Protein 4Z35 (pdb70)

Secondary structure (P-SEA, 3-state):
cccccccaaaaaaaccbbbbccccaaaaaaaaaaaaaaaaaacaaaaaaaaaaaccccccaaaaaaaaaaaaaaaaaaaaaaaaaacccccccccaaaaaaaaaaaaaaaaaaaaaaaaaaaaaaaaaaacccccaaaaaaaaaaaaaaaaaaaaaaacccccccccccccccccccccccaaaaaaaaaaaaaaaaaaaaaaaaaaaaccaaaaaaaaaaaaaaaaaccccaaaaaaaaaaaaaaaaaaacccccccccaaaaaaaaaaaaaaaaaccaaaaaaaaaaaaaaaaaaccccccaaaaaaaaaaaaaaaaaaaaacaaaaaaaaaaaccccccccccaaaaaaaaaaaaaaaaaaaaacccaaaaaaaaaaac

B-factor: mean 99.28, std 21.65, range [16.78, 187.34]

GO terms:
  GO:0070915 lysophosphatidic acid receptor activity (F, IDA)
  GO:0005768 endosome (C, IDA)
  GO:0005886 plasma membrane (C, IDA)
  GO:0009986 cell surface (C, IDA)
  GO:0030139 endocytic vesicle (C, IDA)
  GO:0035727 lysophosphatidic acid binding (F, IDA)
  GO:1902018 negative regulation of cilium assembly (P, IDA)
  GO:0005886 plasma membrane (C, EXP)
  GO:0009986 cell surface (C, EXP)
  GO:0070915 lysophosphatidic acid receptor activity (F, IMP)
  GO:0060326 cell chemotaxis (P, IMP)
  GO:0007200 phospholipase C-activating G protein-coupled receptor signaling pathway (P, IMP)
  GO:0005515 protein binding (F, IPI)
  GO:0004930 G protein-coupled receptor activity (F, TAS)
  GO:0005886 plasma membrane (C, TAS)
  GO:0007186 G protein-coupled receptor signaling pathway (P, TAS)
  GO:0007204 positive regulation of cytosolic calcium ion concentration (P, TAS)
  GO:0043123 positive regulation of canonical NF-kappaB signal transduction (P, IEP)
  GO:0007186 G protein-coupled receptor signaling pathway (P, IDA)

Sequence (382 aa):
QCFYNESIAFFYNRSGKHLATEWNTVSKLVMGLGITVCIFIMLANLLVMVAIYVNRRFHFPIYYLMANLAAADFFAGLAYFYLMFNTGPNTRRLTVSTWLLRQGLIDTSLTASVANLLAIAIERHITVFRMQLHTRMSNRRVVVVIVVIWTMAIVMGAIPSVGWNCICDIENCSNMAPLYSDSYLVFWAIFNLVTFVVMVVLYAHIFGYVADLEDNWETLNDNLKVIEKADNAAQVKDALTKMRAAALDAQKAMKDFRHGFDILVGQIDDALKLANEGKVKEAQAAAEQLKTTRNAYIQKYLRNRDTMMSLLKTVVIVLGAFIICWTPGLVLLLLDVCCPQCDVLAYEKFFLLLAEFNSAMNPIIYSYRDKEMSATFRQILG

Nearest PDB structures (foldseek):
  4z35-assembly1_A  TM=1.003E+00  e=1.846E-49  Homo sapiens
  4z36-assembly1_A  TM=9.979E-01  e=4.046E-48  Homo sapiens
  7td1-assembly1_R  TM=9.058E-01  e=6.886E-29  Homo sapiens
  7td2-assembly1_R  TM=9.056E-01  e=1.299E-28  Homo sapiens
  7yu6-assembly1_R  TM=9.094E-01  e=2.250E-28  Homo sapiens

Foldseek 3Di:
DQPDQDFPCVLLVLFQHDAAQDDDPVLVVLLVVQLVLLVLLLVLLVLLLVLLVPDPVNLALLSNLLNQLSVLLNLLSVLSNLVSVCPHNNVRVDGLVRLLVSQLSNQLSLLLNLLSLLVSLVVLLVCLLLQHGDDVVVSVVSVVSSVVSNVRSNCRSCVCVPPQWCSVVQVQAFNLGSTHGLVSLLVSLVVSVVSLVVSVVSVCVSVVLVVLLVVLVVLQVVLLVQLLPPDALVSLLVSLVSNLVSLVSNLPRNCCVVVQSVVLNVLSVVLNVCSVVRNSVSSNVSSVVSVVSVVVCCVVRVVSVVVSVLVSVLSVVLSVLQCVLVNVQSVLSVCRNVPPPPDDSPCNSVSVVSNSSSSSVSSVSCCVRPPSSVVSSVVVVD

InterPro domains:
  IPR000276 G protein-coupled receptor, rhodopsin-like [PF00001] (67-311)
  IPR000276 G protein-coupled receptor, rhodopsin-like [PR00237] (51-75)
  IPR000276 G protein-coupled receptor, rhodopsin-like [PR00237] (84-105)
  IPR000276 G protein-coupled receptor, rhodopsin-like [PR00237] (128-150)
  IPR000276 G protein-coupled receptor, rhodopsin-like [PR00237] (163-184)
  IPR000276 G protein-coupled receptor, rhodopsin-like [PR00237] (206-229)
  IPR000276 G protein-coupled receptor, rhodopsin-like [PR00237] (256-280)
  IPR000276 G protein-coupled receptor, rhodopsin-like [PR00237] (293-319)
  IPR000276 G protein-coupled receptor, rhodopsin-like [PS00237] (134-150)
  IPR000276 G protein-coupled receptor, rhodopsin-like [SM01381] (60-326)
  IPR002277 Lysophosphatidic acid receptor EDG-2 [PR01148] (5-24)
  IPR002277 Lysophosphatidic acid receptor EDG-2 [PR01148] (40-54)
  IPR002277 Lysophosphatidic acid receptor EDG-2 [PR01148] (112-124)
  IPR002277 Lysophosphatidic acid receptor EDG-2 [PR01148] (148-162)
  IPR002277 Lysophosphatidic acid receptor EDG-2 [PR01148] (188-200)
  IPR002277 Lysophosphatidic acid receptor EDG-2 [PR01148] (234-255)
  IPR002277 Lysophosphatidic acid receptor EDG-2 [PR01148] (316-325)
  IPR002277 Lysophosphatidic acid receptor EDG-2 [PR01148] (329-346)
  IPR002277 Lysophosphatidic acid receptor EDG-2 [PR01148] (348-364)
  IPR002277 Lysophosphatidic acid receptor EDG-2 [cd15344] (50-322)

Organism: Homo sapiens (NCBI:txid9606)

Solvent-accessible surface area: 19870 Å² total; per-residue (Å²): 45,79,133,147,163,60,63,5,31,61,3,7,128,156,14,72,46,126,46,29,95,107,116,64,118,91,12,123,136,26,33,37,82,0,43,90,18,0,81,100,0,46,113,12,0,84,51,2,42,66,2,4,169,95,31,84,54,4,75,76,2,1,32,72,5,3,17,10,2,3,25,0,6,52,49,5,0,87,1,4,69,67,18,6,107,24,45,18,15,34,19,106,204,9,77,31,80,43,2,22,92,19,36,7,52,18,10,14,4,9,0,0,4,1,6,0,1,50,15,2,0,83,16,1,53,89,0,26,54,36,58,83,52,56,107,79,117,18,48,59,138,11,91,95,57,45,89,93,6,58,73,55,0,110,81,29,10,33,48,0,61,119,61,87,14,0,4,70,68,41,146,75,22,1,54,26,10,0,3,3,6,33,66,2,8,52,77,12,0,99,53,0,33,85,15,6,92,73,0,77,90,39,8,60,98,0,71,33,32,26,56,88,29,85,82,18,90,107,38,13,49,68,24,7,128,58,2,95,143,96,41,91,31,68,79,1,75,72,0,1,76,121,0,88,56,7,8,64,80,23,70,151,94,189,159,98,56,143,115,5,24,56,79,20,22,33,61,2,43,83,1,34,127,45,2,86,127,50,103,34,167,87,0,43,61,26,4,52,120,2,80,92,23,43,60,55,78,58,107,53,41,42,168,53,75,90,96,21,53,59,15,4,115,0,4,41,71,2,6,25,17,10,32,133,6,36,38,36,19,3,57,9,31,39,80,3,32,89,21,92,192,88,83,122,41,69,93,39,88,138,49,67,25,71,6,0,82,5,8,10,79,5,7,87,9,6,50,135,111,17,184,97,0,45,53,13,19,177,78,56,140,101

Structure (mmCIF, N/CA/C/O backbone):
data_4Z35
#
_entry.id   4Z35
#
_cell.length_a   34.610
_cell.length_b   112.400
_cell.length_c   155.670
_cell.angle_alpha   90.00
_cell.angle_beta   90.00
_cell.angle_gamma   90.00
#
_symmetry.space_group_name_H-M   'P 21 21 21'
#
loop_
_entity.id
_entity.type
_entity.pdbx_description
1 polymer 'Lysophosphatidic acid receptor 1,Soluble cytochrome b562'
2 non-polymer '3-{1-[(2S,3S)-3-(4-acetyl-3,5-dimethoxyphenyl)-2-(2,3-dihydro-1H-inden-2-ylmethyl)-3-hydroxypropyl]-4-(methoxycarbonyl)-1H-pyrrol-3-yl}propanoic acid'
3 non-polymer '(2S)-2,3-dihydroxypropyl (7Z)-tetradec-7-enoate'
4 water water
#
loop_
_atom_site.group_PDB
_atom_site.id
_atom_site.type_symbol
_atom_site.label_atom_id
_atom_site.label_alt_id
_atom_site.label_comp_id
_atom_site.label_asym_id
_atom_site.label_entity_id
_atom_site.label_seq_id
_atom_site.pdbx_PDB_ins_code
_atom_site.Cartn_x
_atom_site.Cartn_y
_atom_site.Cartn_z
_atom_site.occupancy
_atom_site.B_iso_or_equiv
_atom_site.auth_seq_id
_atom_site.auth_comp_id
_atom_site.auth_asym_id
_atom_site.auth_atom_id
_atom_site.pdbx_PDB_model_num
ATOM 1 N N . GLN A 1 41 ? 12.204 -30.959 69.428 1.00 98.97 23 GLN A N 1
ATOM 2 C CA . GLN A 1 41 ? 11.455 -30.385 68.319 1.00 97.71 23 GLN A CA 1
ATOM 3 C C . GLN A 1 41 ? 12.242 -30.494 67.005 1.00 100.00 23 GLN A C 1
ATOM 4 O O . GLN A 1 41 ? 11.665 -30.900 65.993 1.00 97.92 23 GLN A O 1
ATOM 6 N N . CYS A 1 42 ? 13.555 -30.146 67.029 1.00 97.00 24 CYS A N 1
ATOM 7 C CA . CYS A 1 42 ? 14.450 -30.179 65.869 1.00 95.88 24 CYS A CA 1
ATOM 8 C C . CYS A 1 42 ? 14.702 -31.639 65.439 1.00 101.83 24 CYS A C 1
ATOM 9 O O . CYS A 1 42 ? 15.567 -32.318 66.004 1.00 101.71 24 CYS A O 1
ATOM 12 N N . PHE A 1 43 ? 13.912 -32.099 64.440 1.00 99.65 25 PHE A N 1
ATOM 13 C CA . PHE A 1 43 ? 13.900 -33.432 63.815 1.00 99.41 25 PHE A CA 1
ATOM 14 C C . PHE A 1 43 ? 13.768 -34.574 64.845 1.00 105.32 25 PHE A C 1
ATOM 15 O O . PHE A 1 43 ? 14.512 -35.556 64.805 1.00 104.78 25 PHE A O 1
ATOM 23 N N . TYR A 1 44 ? 12.793 -34.436 65.761 1.00 103.37 26 TYR A N 1
ATOM 24 C CA . TYR A 1 44 ? 12.493 -35.444 66.781 1.00 103.97 26 TYR A CA 1
ATOM 25 C C . TYR A 1 44 ? 11.568 -36.490 66.174 1.00 108.05 26 TYR A C 1
ATOM 26 O O . TYR A 1 44 ? 10.953 -36.213 65.139 1.00 106.91 26 TYR A O 1
ATOM 35 N N . ASN A 1 45 ? 11.429 -37.673 66.808 1.00 105.60 27 ASN A N 1
ATOM 36 C CA . ASN A 1 45 ? 10.514 -38.698 66.285 1.00 105.24 27 ASN A CA 1
ATOM 37 C C . ASN A 1 45 ? 9.088 -38.383 66.795 1.00 109.73 27 ASN A C 1
ATOM 38 O O . ASN A 1 45 ? 8.433 -39.218 67.429 1.00 110.02 27 ASN A O 1
ATOM 43 N N . GLU A 1 46 ? 8.630 -37.147 66.507 1.00 106.06 28 GLU A N 1
ATOM 44 C CA . GLU A 1 46 ? 7.318 -36.618 66.875 1.00 106.41 28 GLU A CA 1
ATOM 45 C C . GLU A 1 46 ? 6.317 -36.871 65.769 1.00 108.57 28 GLU A C 1
ATOM 46 O O . GLU A 1 46 ? 6.650 -36.739 64.589 1.00 107.28 28 GLU A O 1
ATOM 52 N N . SER A 1 47 ? 5.082 -37.211 66.157 1.00 104.71 29 SER A N 1
ATOM 53 C CA . SER A 1 47 ? 3.987 -37.457 65.231 1.00 103.71 29 SER A CA 1
ATOM 54 C C . SER A 1 47 ? 3.482 -36.126 64.650 1.00 106.15 29 SER A C 1
ATOM 55 O O . SER A 1 47 ? 3.899 -35.057 65.106 1.00 105.83 29 SER A O 1
ATOM 58 N N . ILE A 1 48 ? 2.586 -36.190 63.647 1.00 101.57 30 ILE A N 1
ATOM 59 C CA . ILE A 1 48 ? 2.007 -35.009 63.006 1.00 100.91 30 ILE A CA 1
ATOM 60 C C . ILE A 1 48 ? 1.128 -34.236 64.009 1.00 105.27 30 ILE A C 1
ATOM 61 O O . ILE A 1 48 ? 0.996 -33.018 63.889 1.00 104.97 30 ILE A O 1
ATOM 63 N N . ALA A 1 49 ? 0.593 -34.940 65.033 1.00 102.38 31 ALA A N 1
ATOM 64 C CA . ALA A 1 49 ? -0.246 -34.391 66.102 1.00 103.54 31 ALA A CA 1
ATOM 65 C C . ALA A 1 49 ? 0.482 -33.314 66.911 1.00 107.49 31 ALA A C 1
ATOM 66 O O . ALA A 1 49 ? -0.164 -32.375 67.369 1.00 108.00 31 ALA A O 1
ATOM 68 N N . PHE A 1 50 ? 1.812 -33.451 67.077 1.00 103.32 32 PHE A N 1
ATOM 69 C CA . PHE A 1 50 ? 2.666 -32.514 67.810 1.00 103.57 32 PHE A CA 1
ATOM 70 C C . PHE A 1 50 ? 2.715 -31.142 67.111 1.00 106.84 32 PHE A C 1
ATOM 71 O O . PHE A 1 50 ? 2.595 -30.117 67.782 1.00 107.30 32 PHE A O 1
ATOM 79 N N . PHE A 1 51 ? 2.894 -31.134 65.776 1.00 102.06 33 PHE A N 1
ATOM 80 C CA . PHE A 1 51 ? 2.988 -29.919 64.962 1.00 101.47 33 PHE A CA 1
ATOM 81 C C . PHE A 1 51 ? 1.617 -29.272 64.765 1.00 105.12 33 PHE A C 1
ATOM 82 O O . PHE A 1 51 ? 1.510 -28.049 64.843 1.00 105.12 33 PHE A O 1
ATOM 90 N N . TYR A 1 52 ? 0.582 -30.092 64.498 1.00 101.25 34 TYR A N 1
ATOM 91 C CA . TYR A 1 52 ? -0.792 -29.658 64.248 1.00 101.52 34 TYR A CA 1
ATOM 92 C C . TYR A 1 52 ? -1.482 -29.092 65.494 1.00 107.83 34 TYR A C 1
ATOM 93 O O . TYR A 1 52 ? -2.357 -28.239 65.350 1.00 108.21 34 TYR A O 1
ATOM 102 N N . ASN A 1 53 ? -1.115 -29.563 66.700 1.00 105.73 35 ASN A N 1
ATOM 103 C CA . ASN A 1 53 ? -1.727 -29.089 67.946 1.00 107.54 35 ASN A CA 1
ATOM 104 C C . ASN A 1 53 ? -1.142 -27.736 68.376 1.00 112.69 35 ASN A C 1
ATOM 105 O O . ASN A 1 53 ? -1.886 -26.905 68.905 1.00 113.49 35 ASN A O 1
ATOM 110 N N . ARG A 1 54 ? 0.179 -27.519 68.160 1.00 109.17 36 ARG A N 1
ATOM 111 C CA . ARG A 1 54 ? 0.881 -26.284 68.536 1.00 109.89 36 ARG A CA 1
ATOM 112 C C . ARG A 1 54 ? 0.349 -25.076 67.760 1.00 114.34 36 ARG A C 1
ATOM 113 O O . ARG A 1 54 ? 0.150 -24.017 68.357 1.00 115.34 36 ARG A O 1
ATOM 121 N N . SER A 1 55 ? 0.088 -25.246 66.450 1.00 109.83 37 SER A N 1
ATOM 122 C CA . SER A 1 55 ? -0.478 -24.211 65.583 1.00 109.57 37 SER A CA 1
ATOM 123 C C . SER A 1 55 ? -2.007 -24.292 65.604 1.00 114.56 37 SER A C 1
ATOM 124 O O . SER A 1 55 ? -2.556 -25.339 65.952 1.00 114.57 37 SER A O 1
ATOM 127 N N . GLY A 1 56 ? -2.677 -23.203 65.228 1.00 111.78 38 GLY A N 1
ATOM 128 C CA . GLY A 1 56 ? -4.135 -23.138 65.180 1.00 112.47 38 GLY A CA 1
ATOM 129 C C . GLY A 1 56 ? -4.707 -23.886 63.992 1.00 115.20 38 GLY A C 1
ATOM 130 O O . GLY A 1 56 ? -5.281 -23.270 63.088 1.00 114.43 38 GLY A O 1
ATOM 131 N N . LYS A 1 57 ? -4.542 -25.224 63.986 1.00 111.09 39 LYS A N 1
ATOM 132 C CA . LYS A 1 57 ? -4.989 -26.117 62.918 1.00 109.76 39 LYS A CA 1
ATOM 133 C C . LYS A 1 57 ? -5.697 -27.349 63.507 1.00 114.63 39 LYS A C 1
ATOM 134 O O . LYS A 1 57 ? -5.281 -27.860 64.548 1.00 114.49 39 LYS A O 1
ATOM 140 N N . HIS A 1 58 ? -6.768 -27.809 62.829 1.00 111.82 40 HIS A N 1
ATOM 141 C CA . HIS A 1 58 ? -7.594 -28.961 63.205 1.00 112.64 40 HIS A CA 1
ATOM 142 C C . HIS A 1 58 ? -6.934 -30.295 62.838 1.00 115.53 40 HIS A C 1
ATOM 143 O O . HIS A 1 58 ? -6.293 -30.394 61.788 1.00 113.66 40 HIS A O 1
ATOM 150 N N . LEU A 1 59 ? -7.139 -31.326 63.674 1.00 112.97 41 LEU A N 1
ATOM 151 C CA . LEU A 1 59 ? -6.647 -32.686 63.435 1.00 112.16 41 LEU A CA 1
ATOM 152 C C . LEU A 1 59 ? -7.707 -33.681 63.895 1.00 117.34 41 LEU A C 1
ATOM 153 O O . LEU A 1 59 ? -8.007 -33.760 65.089 1.00 118.08 41 LEU A O 1
ATOM 155 N N . ALA A 1 60 ? -8.315 -34.389 62.929 1.00 113.98 42 ALA A N 1
ATOM 156 C CA . ALA A 1 60 ? -9.385 -35.350 63.168 1.00 115.15 42 ALA A CA 1
ATOM 157 C C . ALA A 1 60 ? -8.836 -36.751 63.405 1.00 119.44 42 ALA A C 1
ATOM 158 O O . ALA A 1 60 ? -7.771 -37.100 62.891 1.00 117.66 42 ALA A O 1
ATOM 160 N N . THR A 1 61 ? -9.573 -37.548 64.198 1.00 118.02 43 THR A N 1
ATOM 161 C CA . THR A 1 61 ? -9.231 -38.932 64.545 1.00 118.22 43 THR A CA 1
ATOM 162 C C . THR A 1 61 ? -10.355 -39.873 64.054 1.00 122.68 43 THR A C 1
ATOM 163 O O . THR A 1 61 ? -10.097 -41.047 63.782 1.00 121.90 43 THR A O 1
ATOM 167 N N . GLU A 1 62 ? -11.588 -39.342 63.927 1.00 120.18 44 GLU A N 1
ATOM 168 C CA . GLU A 1 62 ? -12.775 -40.070 63.475 1.00 120.91 44 GLU A CA 1
ATOM 169 C C . GLU A 1 62 ? -13.096 -39.741 62.002 1.00 123.99 44 GLU A C 1
ATOM 170 O O . GLU A 1 62 ? -12.685 -38.690 61.497 1.00 122.57 44 GLU A O 1
ATOM 176 N N . TRP A 1 63 ? -13.838 -40.638 61.325 1.00 121.18 45 TRP A N 1
ATOM 177 C CA . TRP A 1 63 ? -14.246 -40.431 59.935 1.00 120.61 45 TRP A CA 1
ATOM 178 C C . TRP A 1 63 ? -15.463 -39.501 59.898 1.00 125.65 45 TRP A C 1
ATOM 179 O O . TRP A 1 63 ? -16.589 -39.907 60.207 1.00 126.86 45 TRP A O 1
ATOM 190 N N . ASN A 1 64 ? -15.209 -38.231 59.552 1.00 121.27 46 ASN A N 1
ATOM 191 C CA . ASN A 1 64 ? -16.211 -37.162 59.483 1.00 121.66 46 ASN A CA 1
ATOM 192 C C . ASN A 1 64 ? -17.082 -37.292 58.215 1.00 123.85 46 ASN A C 1
ATOM 193 O O . ASN A 1 64 ? -16.699 -37.998 57.280 1.00 122.49 46 ASN A O 1
ATOM 198 N N . THR A 1 65 ? -18.247 -36.614 58.191 1.00 120.51 47 THR A N 1
ATOM 199 C CA . THR A 1 65 ? -19.189 -36.647 57.063 1.00 120.40 47 THR A CA 1
ATOM 200 C C . THR A 1 65 ? -18.637 -35.825 55.871 1.00 121.55 47 THR A C 1
ATOM 201 O O . THR A 1 65 ? -18.709 -36.299 54.732 1.00 120.92 47 THR A O 1
ATOM 205 N N . VAL A 1 66 ? -18.095 -34.614 56.129 1.00 116.08 48 VAL A N 1
ATOM 206 C CA . VAL A 1 66 ? -17.545 -33.744 55.077 1.00 113.88 48 VAL A CA 1
ATOM 207 C C . VAL A 1 66 ? -16.196 -34.299 54.570 1.00 114.82 48 VAL A C 1
ATOM 208 O O . VAL A 1 66 ? -15.855 -34.064 53.406 1.00 113.52 48 VAL A O 1
ATOM 212 N N . SER A 1 67 ? -15.448 -35.033 55.429 1.00 110.01 49 SER A N 1
ATOM 213 C CA . SER A 1 67 ? -14.151 -35.626 55.081 1.00 107.76 49 SER A CA 1
ATOM 214 C C . SER A 1 67 ? -14.311 -36.731 54.025 1.00 110.63 49 SER A C 1
ATOM 215 O O . SER A 1 67 ? -13.436 -36.889 53.170 1.00 108.92 49 SER A O 1
ATOM 218 N N . LYS A 1 68 ? -15.431 -37.485 54.094 1.00 107.95 50 LYS A N 1
ATOM 219 C CA . LYS A 1 68 ? -15.769 -38.565 53.162 1.00 107.58 50 LYS A CA 1
ATOM 220 C C . LYS A 1 68 ? -16.137 -37.999 51.793 1.00 110.34 50 LYS A C 1
ATOM 221 O O . LYS A 1 68 ? -15.780 -38.592 50.772 1.00 109.40 50 LYS A O 1
ATOM 227 N N . LEU A 1 69 ? -16.846 -36.851 51.775 1.00 106.74 51 LEU A N 1
ATOM 228 C CA . LEU A 1 69 ? -17.299 -36.204 50.548 1.00 106.22 51 LEU A CA 1
ATOM 229 C C . LEU A 1 69 ? -16.170 -35.419 49.865 1.00 107.65 51 LEU A C 1
ATOM 230 O O . LEU A 1 69 ? -16.124 -35.406 48.633 1.00 107.23 51 LEU A O 1
ATOM 235 N N . VAL A 1 70 ? -15.265 -34.772 50.642 1.00 102.15 52 VAL A N 1
ATOM 236 C CA . VAL A 1 70 ? -14.144 -34.003 50.081 1.00 99.84 52 VAL A CA 1
ATOM 237 C C . VAL A 1 70 ? -13.123 -34.998 49.457 1.00 101.50 52 VAL A C 1
ATOM 238 O O . VAL A 1 70 ? -12.482 -34.665 48.455 1.00 100.20 52 VAL A O 1
ATOM 242 N N . MET A 1 71 ? -13.033 -36.225 50.018 1.00 97.42 53 MET A N 1
ATOM 243 C CA . MET A 1 71 ? -12.182 -37.295 49.498 1.00 96.24 53 MET A CA 1
ATOM 244 C C . MET A 1 71 ? -12.842 -37.898 48.254 1.00 100.50 53 MET A C 1
ATOM 245 O O . MET A 1 71 ? -12.166 -38.129 47.247 1.00 99.55 53 MET A O 1
ATOM 250 N N . GLY A 1 72 ? -14.157 -38.127 48.346 1.00 97.98 54 GLY A N 1
ATOM 251 C CA . GLY A 1 72 ? -14.982 -38.679 47.277 1.00 98.52 54 GLY A CA 1
ATOM 252 C C . GLY A 1 72 ? -14.969 -37.824 46.029 1.00 101.44 54 GLY A C 1
ATOM 253 O O . GLY A 1 72 ? -14.757 -38.343 44.931 1.00 101.03 54 GLY A O 1
ATOM 254 N N . LEU A 1 73 ? -15.169 -36.499 46.198 1.00 97.25 55 LEU A N 1
ATOM 255 C CA . LEU A 1 73 ? -15.149 -35.526 45.105 1.00 96.21 55 LEU A CA 1
ATOM 256 C C . LEU A 1 73 ? -13.715 -35.332 44.607 1.00 98.23 55 LEU A C 1
ATOM 257 O O . LEU A 1 73 ? -13.505 -35.217 43.401 1.00 97.41 55 LEU A O 1
ATOM 262 N N . GLY A 1 74 ? -12.756 -35.325 45.537 1.00 93.90 56 GLY A N 1
ATOM 263 C CA . GLY A 1 74 ? -11.333 -35.157 45.256 1.00 92.27 56 GLY A CA 1
ATOM 264 C C . GLY A 1 74 ? -10.758 -36.184 44.301 1.00 95.81 56 GLY A C 1
ATOM 265 O O . GLY A 1 74 ? -10.068 -35.821 43.345 1.00 94.75 56 GLY A O 1
ATOM 266 N N . ILE A 1 75 ? -11.058 -37.474 44.545 1.00 93.02 57 ILE A N 1
ATOM 267 C CA . ILE A 1 75 ? -10.607 -38.601 43.720 1.00 92.84 57 ILE A CA 1
ATOM 268 C C . ILE A 1 75 ? -11.318 -38.547 42.346 1.00 97.55 57 ILE A C 1
ATOM 269 O O . ILE A 1 75 ? -10.649 -38.694 41.323 1.00 96.94 57 ILE A O 1
ATOM 274 N N . THR A 1 76 ? -12.649 -38.297 42.329 1.00 94.96 58 THR A N 1
ATOM 275 C CA . THR A 1 76 ? -13.480 -38.206 41.115 1.00 95.49 58 THR A CA 1
ATOM 276 C C . THR A 1 76 ? -12.908 -37.144 40.145 1.00 98.28 58 THR A C 1
ATOM 277 O O . THR A 1 76 ? -12.853 -37.396 38.938 1.00 97.97 58 THR A O 1
ATOM 281 N N . VAL A 1 77 ? -12.461 -35.989 40.680 1.00 93.91 59 VAL A N 1
ATOM 282 C CA . VAL A 1 77 ? -11.867 -34.907 39.891 1.00 92.91 59 VAL A CA 1
ATOM 283 C C . VAL A 1 77 ? -10.470 -35.362 39.407 1.00 97.02 59 VAL A C 1
ATOM 284 O O . VAL A 1 77 ? -10.157 -35.175 38.232 1.00 96.88 59 VAL A O 1
ATOM 288 N N . CYS A 1 78 ? -9.667 -35.999 40.296 1.00 93.31 60 CYS A N 1
ATOM 289 C CA . CYS A 1 78 ? -8.316 -36.497 40.007 1.00 92.28 60 CYS A CA 1
ATOM 290 C C . CYS A 1 78 ? -8.313 -37.488 38.841 1.00 95.72 60 CYS A C 1
ATOM 291 O O . CYS A 1 78 ? -7.432 -37.395 37.985 1.00 94.81 60 CYS A O 1
ATOM 294 N N . ILE A 1 79 ? -9.279 -38.432 38.811 1.00 92.73 61 ILE A N 1
ATOM 295 C CA . ILE A 1 79 ? -9.407 -39.443 37.755 1.00 93.13 61 ILE A CA 1
ATOM 296 C C . ILE A 1 79 ? -9.705 -38.723 36.420 1.00 96.28 61 ILE A C 1
ATOM 297 O O . ILE A 1 79 ? -9.092 -39.060 35.409 1.00 95.71 61 ILE A O 1
ATOM 302 N N . PHE A 1 80 ? -10.585 -37.701 36.440 1.00 92.42 62 PHE A N 1
ATOM 303 C CA . PHE A 1 80 ? -10.953 -36.903 35.266 1.00 92.03 62 PHE A CA 1
ATOM 304 C C . PHE A 1 80 ? -9.741 -36.121 34.728 1.00 92.98 62 PHE A C 1
ATOM 305 O O . PHE A 1 80 ? -9.588 -36.041 33.509 1.00 92.67 62 PHE A O 1
ATOM 313 N N . ILE A 1 81 ? -8.891 -35.557 35.627 1.00 87.20 63 ILE A N 1
ATOM 314 C CA . ILE A 1 81 ? -7.679 -34.802 35.259 1.00 85.35 63 ILE A CA 1
ATOM 315 C C . ILE A 1 81 ? -6.695 -35.747 34.538 1.00 88.76 63 ILE A C 1
ATOM 316 O O . ILE A 1 81 ? -6.150 -35.382 33.496 1.00 87.79 63 ILE A O 1
ATOM 321 N N . MET A 1 82 ? -6.522 -36.972 35.075 1.00 85.79 64 MET A N 1
ATOM 322 C CA . MET A 1 82 ? -5.640 -38.012 34.536 1.00 85.83 64 MET A CA 1
ATOM 323 C C . MET A 1 82 ? -6.177 -38.614 33.220 1.00 92.68 64 MET A C 1
ATOM 324 O O . MET A 1 82 ? -5.448 -39.357 32.561 1.00 93.14 64 MET A O 1
ATOM 329 N N . LEU A 1 83 ? -7.426 -38.284 32.833 1.00 90.31 65 LEU A N 1
ATOM 330 C CA . LEU A 1 83 ? -8.038 -38.768 31.602 1.00 91.58 65 LEU A CA 1
ATOM 331 C C . LEU A 1 83 ? -8.153 -37.658 30.541 1.00 95.02 65 LEU A C 1
ATOM 332 O O . LEU A 1 83 ? -7.836 -37.912 29.378 1.00 95.14 65 LEU A O 1
ATOM 337 N N . ALA A 1 84 ? -8.605 -36.446 30.937 1.00 90.70 66 ALA A N 1
ATOM 338 C CA . ALA A 1 84 ? -8.785 -35.300 30.038 1.00 90.17 66 ALA A CA 1
ATOM 339 C C . ALA A 1 84 ? -7.439 -34.743 29.545 1.00 93.01 66 ALA A C 1
ATOM 340 O O . ALA A 1 84 ? -7.317 -34.426 28.360 1.00 92.90 66 ALA A O 1
ATOM 342 N N . ASN A 1 85 ? -6.438 -34.628 30.443 1.00 88.51 67 ASN A N 1
ATOM 343 C CA . ASN A 1 85 ? -5.109 -34.118 30.089 1.00 87.43 67 ASN A CA 1
ATOM 344 C C . ASN A 1 85 ? -4.292 -35.175 29.338 1.00 91.86 67 ASN A C 1
ATOM 345 O O . ASN A 1 85 ? -3.388 -34.816 28.584 1.00 91.12 67 ASN A O 1
ATOM 350 N N . LEU A 1 86 ? -4.618 -36.467 29.528 1.00 89.22 68 LEU A N 1
ATOM 351 C CA . LEU A 1 86 ? -3.960 -37.569 28.821 1.00 89.65 68 LEU A CA 1
ATOM 352 C C . LEU A 1 86 ? -4.469 -37.623 27.378 1.00 93.92 68 LEU A C 1
ATOM 353 O O . LEU A 1 86 ? -3.705 -37.946 26.469 1.00 94.06 68 LEU A O 1
ATOM 358 N N . LEU A 1 87 ? -5.759 -37.289 27.179 1.00 90.19 69 LEU A N 1
ATOM 359 C CA . LEU A 1 87 ? -6.435 -37.280 25.881 1.00 90.88 69 LEU A CA 1
ATOM 360 C C . LEU A 1 87 ? -5.869 -36.185 24.963 1.00 93.82 69 LEU A C 1
ATOM 361 O O . LEU A 1 87 ? -5.707 -36.432 23.767 1.00 94.54 69 LEU A O 1
ATOM 366 N N . VAL A 1 88 ? -5.575 -34.987 25.515 1.00 88.33 70 VAL A N 1
ATOM 367 C CA . VAL A 1 88 ? -5.045 -33.859 24.741 1.00 87.15 70 VAL A CA 1
ATOM 368 C C . VAL A 1 88 ? -3.539 -34.114 24.429 1.00 89.28 70 VAL A C 1
ATOM 369 O O . VAL A 1 88 ? -3.065 -33.660 23.388 1.00 88.88 70 VAL A O 1
ATOM 373 N N . MET A 1 89 ? -2.822 -34.878 25.288 1.00 84.84 71 MET A N 1
ATOM 374 C CA . MET A 1 89 ? -1.409 -35.224 25.074 1.00 84.17 71 MET A CA 1
ATOM 375 C C . MET A 1 89 ? -1.254 -36.197 23.903 1.00 89.27 71 MET A C 1
ATOM 376 O O . MET A 1 89 ? -0.285 -36.087 23.152 1.00 88.80 71 MET A O 1
ATOM 381 N N . VAL A 1 90 ? -2.213 -37.134 23.745 1.00 87.16 72 VAL A N 1
ATOM 382 C CA . VAL A 1 90 ? -2.239 -38.117 22.656 1.00 88.42 72 VAL A CA 1
ATOM 383 C C . VAL A 1 90 ? -2.645 -37.386 21.362 1.00 92.97 72 VAL A C 1
ATOM 384 O O . VAL A 1 90 ? -2.068 -37.658 20.308 1.00 93.35 72 VAL A O 1
ATOM 388 N N . ALA A 1 91 ? -3.601 -36.432 21.465 1.00 89.30 73 ALA A N 1
ATOM 389 C CA . ALA A 1 91 ? -4.134 -35.623 20.361 1.00 89.87 73 ALA A CA 1
ATOM 390 C C . ALA A 1 91 ? -3.038 -34.833 19.627 1.00 93.79 73 ALA A C 1
ATOM 391 O O . ALA A 1 91 ? -3.051 -34.785 18.399 1.00 94.15 73 ALA A O 1
ATOM 393 N N . ILE A 1 92 ? -2.097 -34.233 20.375 1.00 89.72 74 ILE A N 1
ATOM 394 C CA . ILE A 1 92 ? -0.981 -33.444 19.839 1.00 89.44 74 ILE A CA 1
ATOM 395 C C . ILE A 1 92 ? 0.065 -34.398 19.206 1.00 95.29 74 ILE A C 1
ATOM 396 O O . ILE A 1 92 ? 0.665 -34.060 18.180 1.00 95.29 74 ILE A O 1
ATOM 401 N N . TYR A 1 93 ? 0.236 -35.592 19.800 1.00 93.01 75 TYR A N 1
ATOM 402 C CA . TYR A 1 93 ? 1.181 -36.629 19.379 1.00 94.14 75 TYR A CA 1
ATOM 403 C C . TYR A 1 93 ? 0.786 -37.279 18.032 1.00 100.69 75 TYR A C 1
ATOM 404 O O . TYR A 1 93 ? 1.680 -37.549 17.226 1.00 101.07 75 TYR A O 1
ATOM 413 N N . VAL A 1 94 ? -0.520 -37.548 17.796 1.00 98.62 76 VAL A N 1
ATOM 414 C CA . VAL A 1 94 ? -0.977 -38.228 16.571 1.00 100.54 76 VAL A CA 1
ATOM 415 C C . VAL A 1 94 ? -1.265 -37.237 15.413 1.00 105.28 76 VAL A C 1
ATOM 416 O O . VAL A 1 94 ? -1.000 -37.589 14.261 1.00 106.25 76 VAL A O 1
ATOM 420 N N . ASN A 1 95 ? -1.812 -36.037 15.700 1.00 101.10 77 ASN A N 1
ATOM 421 C CA . ASN A 1 95 ? -2.155 -35.060 14.663 1.00 101.47 77 ASN A CA 1
ATOM 422 C C . ASN A 1 95 ? -0.903 -34.340 14.148 1.00 104.62 77 ASN A C 1
ATOM 423 O O . ASN A 1 95 ? -0.080 -33.876 14.940 1.00 102.42 77 ASN A O 1
ATOM 428 N N . ARG A 1 96 ? -0.785 -34.255 12.808 1.00 102.73 78 ARG A N 1
ATOM 429 C CA . ARG A 1 96 ? 0.326 -33.650 12.072 1.00 102.67 78 ARG A CA 1
ATOM 430 C C . ARG A 1 96 ? 0.408 -32.126 12.267 1.00 105.33 78 ARG A C 1
ATOM 431 O O . ARG A 1 96 ? 1.513 -31.598 12.405 1.00 103.87 78 ARG A O 1
ATOM 433 N N . ARG A 1 97 ? -0.747 -31.428 12.272 1.00 102.20 79 ARG A N 1
ATOM 434 C CA . ARG A 1 97 ? -0.834 -29.968 12.408 1.00 101.05 79 ARG A CA 1
ATOM 435 C C . ARG A 1 97 ? -0.419 -29.467 13.809 1.00 103.71 79 ARG A C 1
ATOM 436 O O . ARG A 1 97 ? -0.112 -28.281 13.950 1.00 102.21 79 ARG A O 1
ATOM 438 N N . PHE A 1 98 ? -0.400 -30.352 14.830 1.00 100.50 80 PHE A N 1
ATOM 439 C CA . PHE A 1 98 ? -0.037 -29.961 16.193 1.00 98.98 80 PHE A CA 1
ATOM 440 C C . PHE A 1 98 ? 1.448 -30.285 16.519 1.00 103.62 80 PHE A C 1
ATOM 441 O O . PHE A 1 98 ? 1.811 -30.373 17.696 1.00 102.25 80 PHE A O 1
ATOM 449 N N . HIS A 1 99 ? 2.312 -30.397 15.485 1.00 101.71 81 HIS A N 1
ATOM 450 C CA . HIS A 1 99 ? 3.745 -30.637 15.678 1.00 101.63 81 HIS A CA 1
ATOM 451 C C . HIS A 1 99 ? 4.504 -29.301 15.536 1.00 103.61 81 HIS A C 1
ATOM 452 O O . HIS A 1 99 ? 5.350 -29.140 14.652 1.00 103.89 81 HIS A O 1
ATOM 459 N N . PHE A 1 100 ? 4.177 -28.342 16.422 1.00 98.12 82 PHE A N 1
ATOM 460 C CA . PHE A 1 100 ? 4.773 -27.004 16.460 1.00 96.85 82 PHE A CA 1
ATOM 461 C C . PHE A 1 100 ? 5.194 -26.621 17.897 1.00 97.87 82 PHE A C 1
ATOM 462 O O . PHE A 1 100 ? 4.542 -27.073 18.846 1.00 96.71 82 PHE A O 1
ATOM 470 N N . PRO A 1 101 ? 6.256 -25.777 18.072 1.00 92.87 83 PRO A N 1
ATOM 471 C CA . PRO A 1 101 ? 6.733 -25.422 19.428 1.00 91.11 83 PRO A CA 1
ATOM 472 C C . PRO A 1 101 ? 5.655 -24.979 20.433 1.00 92.72 83 PRO A C 1
ATOM 473 O O . PRO A 1 101 ? 5.798 -25.281 21.618 1.00 91.74 83 PRO A O 1
ATOM 477 N N . ILE A 1 102 ? 4.597 -24.279 19.981 1.00 87.88 84 ILE A N 1
ATOM 478 C CA . ILE A 1 102 ? 3.524 -23.793 20.855 1.00 86.24 84 ILE A CA 1
ATOM 479 C C . ILE A 1 102 ? 2.658 -24.976 21.369 1.00 88.47 84 ILE A C 1
ATOM 480 O O . ILE A 1 102 ? 2.320 -24.997 22.556 1.00 87.43 84 ILE A O 1
ATOM 485 N N . TYR A 1 103 ? 2.330 -25.949 20.500 1.00 84.58 85 TYR A N 1
ATOM 486 C CA . TYR A 1 103 ? 1.488 -27.091 20.865 1.00 83.94 85 TYR A CA 1
ATOM 487 C C . TYR A 1 103 ? 2.242 -28.118 21.727 1.00 85.98 85 TYR A C 1
ATOM 488 O O . TYR A 1 103 ? 1.596 -28.811 22.516 1.00 84.95 85 TYR A O 1
ATOM 497 N N . TYR A 1 104 ? 3.587 -28.205 21.601 1.00 81.94 86 TYR A N 1
ATOM 498 C CA . TYR A 1 104 ? 4.400 -29.116 22.419 1.00 81.23 86 TYR A CA 1
ATOM 499 C C . TYR A 1 104 ? 4.433 -28.639 23.876 1.00 81.53 86 TYR A C 1
ATOM 500 O O . TYR A 1 104 ? 4.454 -29.462 24.794 1.00 80.54 86 TYR A O 1
ATOM 509 N N . LEU A 1 105 ? 4.423 -27.305 24.074 1.00 76.03 87 LEU A N 1
ATOM 510 C CA . LEU A 1 105 ? 4.411 -26.644 25.380 1.00 74.21 87 LEU A CA 1
ATOM 511 C C . LEU A 1 105 ? 3.055 -26.823 26.066 1.00 76.64 87 LEU A C 1
ATOM 512 O O . LEU A 1 105 ? 3.002 -26.879 27.296 1.00 75.99 87 LEU A O 1
ATOM 517 N N . MET A 1 106 ? 1.966 -26.926 25.270 1.00 72.47 88 MET A N 1
ATOM 518 C CA . MET A 1 106 ? 0.598 -27.146 25.758 1.00 71.83 88 MET A CA 1
ATOM 519 C C . MET A 1 106 ? 0.457 -28.561 26.316 1.00 74.83 88 MET A C 1
ATOM 520 O O . MET A 1 106 ? -0.253 -28.761 27.301 1.00 74.26 88 MET A O 1
ATOM 525 N N . ALA A 1 107 ? 1.137 -29.536 25.680 1.00 71.23 89 ALA A N 1
ATOM 526 C CA . ALA A 1 107 ? 1.153 -30.943 26.086 1.00 71.18 89 ALA A CA 1
ATOM 527 C C . ALA A 1 107 ? 1.912 -31.116 27.397 1.00 73.19 89 ALA A C 1
ATOM 528 O O . ALA A 1 107 ? 1.540 -31.963 28.211 1.00 72.88 89 ALA A O 1
ATOM 530 N N . ASN A 1 108 ? 2.972 -30.301 27.600 1.00 68.36 90 ASN A N 1
ATOM 531 C CA . ASN A 1 108 ? 3.789 -30.303 28.815 1.00 67.26 90 ASN A CA 1
ATOM 532 C C . ASN A 1 108 ? 2.999 -29.690 29.974 1.00 70.47 90 ASN A C 1
ATOM 533 O O . ASN A 1 108 ? 3.170 -30.110 31.121 1.00 69.79 90 ASN A O 1
ATOM 538 N N . LEU A 1 109 ? 2.119 -28.710 29.661 1.00 66.69 91 LEU A N 1
ATOM 539 C CA . LEU A 1 109 ? 1.229 -28.052 30.620 1.00 66.07 91 LEU A CA 1
ATOM 540 C C . LEU A 1 109 ? 0.178 -29.064 31.091 1.00 72.27 91 LEU A C 1
ATOM 541 O O . LEU A 1 109 ? -0.192 -29.069 32.267 1.00 71.99 91 LEU A O 1
ATOM 546 N N . ALA A 1 110 ? -0.266 -29.944 30.166 1.00 70.56 92 ALA A N 1
ATOM 547 C CA . ALA A 1 110 ? -1.209 -31.030 30.431 1.00 71.35 92 ALA A CA 1
ATOM 548 C C . ALA A 1 110 ? -0.529 -32.135 31.242 1.00 75.63 92 ALA A C 1
ATOM 549 O O . ALA A 1 110 ? -1.171 -32.754 32.094 1.00 75.53 92 ALA A O 1
ATOM 551 N N . ALA A 1 111 ? 0.781 -32.365 30.984 1.00 72.05 93 ALA A N 1
ATOM 552 C CA . ALA A 1 111 ? 1.614 -33.337 31.693 1.00 71.78 93 ALA A CA 1
ATOM 553 C C . ALA A 1 111 ? 1.824 -32.889 33.136 1.00 75.39 93 ALA A C 1
ATOM 554 O O . ALA A 1 111 ? 1.875 -33.727 34.035 1.00 74.87 93 ALA A O 1
ATOM 556 N N . ALA A 1 112 ? 1.917 -31.559 33.349 1.00 72.18 94 ALA A N 1
ATOM 557 C CA . ALA A 1 112 ? 2.057 -30.926 34.660 1.00 71.93 94 ALA A CA 1
ATOM 558 C C . ALA A 1 112 ? 0.764 -31.103 35.462 1.00 76.55 94 ALA A C 1
ATOM 559 O O . ALA A 1 112 ? 0.818 -31.340 36.670 1.00 75.69 94 ALA A O 1
ATOM 561 N N . ASP A 1 113 ? -0.395 -31.019 34.770 1.00 74.45 95 ASP A N 1
ATOM 562 C CA . ASP A 1 113 ? -1.723 -31.228 35.349 1.00 75.12 95 ASP A CA 1
ATOM 563 C C . ASP A 1 113 ? -1.930 -32.717 35.638 1.00 79.88 95 ASP A C 1
ATOM 564 O O . ASP A 1 113 ? -2.561 -33.056 36.638 1.00 79.78 95 ASP A O 1
ATOM 569 N N . PHE A 1 114 ? -1.365 -33.601 34.779 1.00 76.83 96 PHE A N 1
ATOM 570 C CA . PHE A 1 114 ? -1.405 -35.060 34.943 1.00 77.19 96 PHE A CA 1
ATOM 571 C C . PHE A 1 114 ? -0.619 -35.448 36.200 1.00 80.07 96 PHE A C 1
ATOM 572 O O . PHE A 1 114 ? -1.043 -36.341 36.939 1.00 79.37 96 PHE A O 1
ATOM 580 N N . PHE A 1 115 ? 0.516 -34.748 36.445 1.00 76.01 97 PHE A N 1
ATOM 581 C CA . PHE A 1 115 ? 1.360 -34.917 37.627 1.00 75.37 97 PHE A CA 1
ATOM 582 C C . PHE A 1 115 ? 0.624 -34.366 38.852 1.00 80.39 97 PHE A C 1
ATOM 583 O O . PHE A 1 115 ? 0.749 -34.929 39.941 1.00 79.96 97 PHE A O 1
ATOM 591 N N . ALA A 1 116 ? -0.148 -33.272 38.664 1.00 77.88 98 ALA A N 1
ATOM 592 C CA . ALA A 1 116 ? -0.960 -32.650 39.709 1.00 78.25 98 ALA A CA 1
ATOM 593 C C . ALA A 1 116 ? -2.099 -33.589 40.114 1.00 84.62 98 ALA A C 1
ATOM 594 O O . ALA A 1 116 ? -2.407 -33.691 41.301 1.00 84.71 98 ALA A O 1
ATOM 596 N N . GLY A 1 117 ? -2.656 -34.311 39.133 1.00 82.39 99 GLY A N 1
ATOM 597 C CA . GLY A 1 117 ? -3.707 -35.306 39.331 1.00 83.12 99 GLY A CA 1
ATOM 598 C C . GLY A 1 117 ? -3.252 -36.446 40.223 1.00 87.03 99 GLY A C 1
ATOM 599 O O . GLY A 1 117 ? -4.045 -36.989 40.994 1.00 86.87 99 GLY A O 1
ATOM 600 N N . LEU A 1 118 ? -1.956 -36.794 40.130 1.00 83.64 100 LEU A N 1
ATOM 601 C CA . LEU A 1 118 ? -1.296 -37.812 40.945 1.00 83.88 100 LEU A CA 1
ATOM 602 C C . LEU A 1 118 ? -0.924 -37.240 42.314 1.00 87.60 100 LEU A C 1
ATOM 603 O O . LEU A 1 118 ? -0.951 -37.969 43.307 1.00 87.68 100 LEU A O 1
ATOM 608 N N . ALA A 1 119 ? -0.570 -35.935 42.358 1.00 83.54 101 ALA A N 1
ATOM 609 C CA . ALA A 1 119 ? -0.182 -35.207 43.570 1.00 82.97 101 ALA A CA 1
ATOM 610 C C . ALA A 1 119 ? -1.387 -34.987 44.500 1.00 87.30 101 ALA A C 1
ATOM 611 O O . ALA A 1 119 ? -1.253 -35.195 45.707 1.00 87.36 101 ALA A O 1
ATOM 613 N N . TYR A 1 120 ? -2.553 -34.577 43.947 1.00 83.71 102 TYR A N 1
ATOM 614 C CA . TYR A 1 120 ? -3.773 -34.351 44.729 1.00 83.86 102 TYR A CA 1
ATOM 615 C C . TYR A 1 120 ? -4.409 -35.683 45.162 1.00 89.31 102 TYR A C 1
ATOM 616 O O . TYR A 1 120 ? -5.099 -35.715 46.180 1.00 89.57 102 TYR A O 1
ATOM 625 N N . PHE A 1 121 ? -4.181 -36.773 44.393 1.00 86.59 103 PHE A N 1
ATOM 626 C CA . PHE A 1 121 ? -4.692 -38.122 44.679 1.00 87.34 103 PHE A CA 1
ATOM 627 C C . PHE A 1 121 ? -4.074 -38.663 45.974 1.00 91.70 103 PHE A C 1
ATOM 628 O O . PHE A 1 121 ? -4.781 -39.251 46.794 1.00 91.86 103 PHE A O 1
ATOM 636 N N . TYR A 1 122 ? -2.755 -38.442 46.157 1.00 87.89 104 TYR A N 1
ATOM 637 C CA . TYR A 1 122 ? -1.995 -38.852 47.338 1.00 87.77 104 TYR A CA 1
ATOM 638 C C . TYR A 1 122 ? -2.364 -37.954 48.532 1.00 91.21 104 TYR A C 1
ATOM 639 O O . TYR A 1 122 ? -2.289 -38.399 49.680 1.00 91.01 104 TYR A O 1
ATOM 648 N N . LEU A 1 123 ? -2.792 -36.708 48.249 1.00 87.33 105 LEU A N 1
ATOM 649 C CA . LEU A 1 123 ? -3.218 -35.724 49.242 1.00 87.48 105 LEU A CA 1
ATOM 650 C C . LEU A 1 123 ? -4.599 -36.096 49.815 1.00 93.30 105 LEU A C 1
ATOM 651 O O . LEU A 1 123 ? -4.767 -36.099 51.036 1.00 93.01 105 LEU A O 1
ATOM 656 N N . MET A 1 124 ? -5.574 -36.403 48.928 1.00 91.49 106 MET A N 1
ATOM 657 C CA . MET A 1 124 ? -6.949 -36.764 49.290 1.00 92.90 106 MET A CA 1
ATOM 658 C C . MET A 1 124 ? -7.017 -38.130 49.979 1.00 97.44 106 MET A C 1
ATOM 659 O O . MET A 1 124 ? -7.944 -38.368 50.752 1.00 97.61 106 MET A O 1
ATOM 664 N N . PHE A 1 125 ? -6.031 -39.007 49.731 1.00 94.24 107 PHE A N 1
ATOM 665 C CA . PHE A 1 125 ? -5.960 -40.317 50.373 1.00 95.09 107 PHE A CA 1
ATOM 666 C C . PHE A 1 125 ? -5.432 -40.182 51.811 1.00 99.16 107 PHE A C 1
ATOM 667 O O . PHE A 1 125 ? -5.624 -41.092 52.623 1.00 99.79 107 PHE A O 1
ATOM 675 N N . ASN A 1 126 ? -4.785 -39.038 52.122 1.00 94.56 108 ASN A N 1
ATOM 676 C CA . ASN A 1 126 ? -4.209 -38.741 53.428 1.00 93.83 108 ASN A CA 1
ATOM 677 C C . ASN A 1 126 ? -4.816 -37.441 54.033 1.00 96.60 108 ASN A C 1
ATOM 678 O O . ASN A 1 126 ? -4.087 -36.637 54.616 1.00 95.75 108 ASN A O 1
ATOM 683 N N . THR A 1 127 ? -6.156 -37.261 53.921 1.00 92.93 109 THR A N 1
ATOM 684 C CA . THR A 1 127 ? -6.893 -36.101 54.464 1.00 92.83 109 THR A CA 1
ATOM 685 C C . THR A 1 127 ? -7.855 -36.558 55.578 1.00 96.48 109 THR A C 1
ATOM 686 O O . THR A 1 127 ? -8.310 -37.704 55.569 1.00 96.63 109 THR A O 1
ATOM 690 N N . GLY A 1 128 ? -8.146 -35.652 56.515 1.00 92.36 110 GLY A N 1
ATOM 691 C CA . GLY A 1 128 ? -9.050 -35.894 57.632 1.00 92.95 110 GLY A CA 1
ATOM 692 C C . GLY A 1 128 ? -8.441 -36.768 58.710 1.00 95.38 110 GLY A C 1
ATOM 693 O O . GLY A 1 128 ? -7.461 -36.357 59.340 1.00 93.94 110 GLY A O 1
ATOM 694 N N . PRO A 1 129 ? -8.984 -37.989 58.949 1.00 92.26 111 PRO A N 1
ATOM 695 C CA . PRO A 1 129 ? -8.401 -38.851 59.994 1.00 92.04 111 PRO A CA 1
ATOM 696 C C . PRO A 1 129 ? -7.093 -39.517 59.548 1.00 93.71 111 PRO A C 1
ATOM 697 O O . PRO A 1 129 ? -6.302 -39.902 60.408 1.00 93.56 111 PRO A O 1
ATOM 701 N N . ASN A 1 130 ? -6.852 -39.624 58.220 1.00 88.33 112 ASN A N 1
ATOM 702 C CA . ASN A 1 130 ? -5.643 -40.224 57.639 1.00 86.54 112 ASN A CA 1
ATOM 703 C C . ASN A 1 130 ? -4.434 -39.257 57.682 1.00 88.72 112 ASN A C 1
ATOM 704 O O . ASN A 1 130 ? -3.310 -39.679 57.393 1.00 87.37 112 ASN A O 1
ATOM 709 N N . THR A 1 131 ? -4.665 -37.978 58.061 1.00 85.16 113 THR A N 1
ATOM 710 C CA . THR A 1 131 ? -3.631 -36.942 58.195 1.00 84.15 113 THR A CA 1
ATOM 711 C C . THR A 1 131 ? -2.737 -37.288 59.392 1.00 88.76 113 THR A C 1
ATOM 712 O O . THR A 1 131 ? -1.526 -37.065 59.331 1.00 87.97 113 THR A O 1
ATOM 716 N N . ARG A 1 132 ? -3.340 -37.853 60.467 1.00 86.36 114 ARG A N 1
ATOM 717 C CA . ARG A 1 132 ? -2.661 -38.290 61.693 1.00 86.42 114 ARG A CA 1
ATOM 718 C C . ARG A 1 132 ? -1.694 -39.453 61.417 1.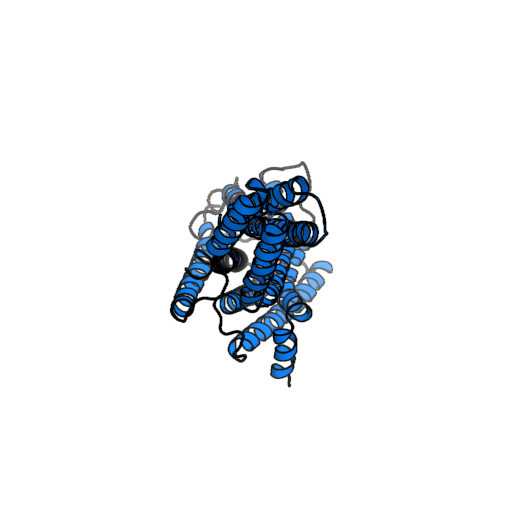00 89.22 114 ARG A C 1
ATOM 719 O O . ARG A 1 132 ? -0.652 -39.552 62.069 1.00 88.33 114 ARG A O 1
ATOM 727 N N . ARG A 1 133 ? -2.039 -40.323 60.437 1.00 85.27 115 ARG A N 1
ATOM 728 C CA . ARG A 1 133 ? -1.249 -41.489 60.016 1.00 84.27 115 ARG A CA 1
ATOM 729 C C . ARG A 1 133 ? 0.065 -41.093 59.326 1.00 85.80 115 ARG A C 1
ATOM 730 O O . ARG A 1 133 ? 0.996 -41.901 59.303 1.00 85.25 115 ARG A O 1
ATOM 738 N N . LEU A 1 134 ? 0.142 -39.863 58.775 1.00 80.64 116 LEU A N 1
ATOM 739 C CA . LEU A 1 134 ? 1.330 -39.345 58.088 1.00 78.80 116 LEU A CA 1
ATOM 740 C C . LEU A 1 134 ? 2.484 -39.067 59.048 1.00 82.13 116 LEU A C 1
ATOM 741 O O . LEU A 1 134 ? 2.278 -38.522 60.136 1.00 82.48 116 LEU A O 1
ATOM 746 N N . THR A 1 135 ? 3.699 -39.430 58.623 1.00 77.37 117 THR A N 1
ATOM 747 C CA . THR A 1 135 ? 4.944 -39.184 59.350 1.00 76.84 117 THR A CA 1
ATOM 748 C C . THR A 1 135 ? 5.524 -37.845 58.860 1.00 78.86 117 THR A C 1
ATOM 749 O O . THR A 1 135 ? 4.942 -37.225 57.965 1.00 78.49 117 THR A O 1
ATOM 753 N N . VAL A 1 136 ? 6.651 -37.395 59.445 1.00 73.90 118 VAL A N 1
ATOM 754 C CA . VAL A 1 136 ? 7.311 -36.131 59.094 1.00 72.98 118 VAL A CA 1
ATOM 755 C C . VAL A 1 136 ? 7.764 -36.175 57.612 1.00 75.66 118 VAL A C 1
ATOM 756 O O . VAL A 1 136 ? 7.559 -35.200 56.882 1.00 74.76 118 VAL A O 1
ATOM 760 N N . SER A 1 137 ? 8.327 -37.320 57.173 1.00 71.86 119 SER A N 1
ATOM 761 C CA . SER A 1 137 ? 8.816 -37.540 55.809 1.00 70.89 119 SER A CA 1
ATOM 762 C C . SER A 1 137 ? 7.671 -37.601 54.779 1.00 73.64 119 SER A C 1
ATOM 763 O O . SER A 1 137 ? 7.791 -36.988 53.715 1.00 72.71 119 SER A O 1
ATOM 766 N N . THR A 1 138 ? 6.578 -38.335 55.090 1.00 70.00 120 THR A N 1
ATOM 767 C CA . THR A 1 138 ? 5.424 -38.506 54.194 1.00 69.69 120 THR A CA 1
ATOM 768 C C . THR A 1 138 ? 4.605 -37.209 54.073 1.00 73.00 120 THR A C 1
ATOM 769 O O . THR 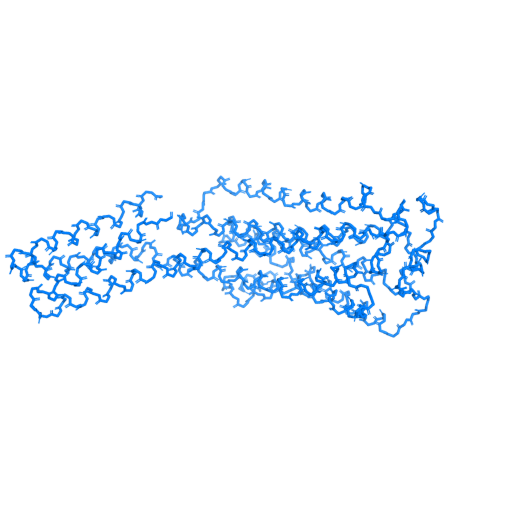A 1 138 ? 3.982 -36.995 53.031 1.00 71.88 120 THR A O 1
ATOM 773 N N . TRP A 1 139 ? 4.606 -36.352 55.120 1.00 70.14 121 TRP A N 1
ATOM 774 C CA . TRP A 1 139 ? 3.904 -35.059 55.104 1.00 70.26 121 TRP A CA 1
ATOM 775 C C . TRP A 1 139 ? 4.574 -34.128 54.100 1.00 72.64 121 TRP A C 1
ATOM 776 O O . TRP A 1 139 ? 3.886 -33.478 53.311 1.00 72.07 121 TRP A O 1
ATOM 787 N N . LEU A 1 140 ? 5.923 -34.088 54.123 1.00 68.13 122 LEU A N 1
ATOM 788 C CA . LEU A 1 140 ? 6.754 -33.291 53.219 1.00 67.23 122 LEU A CA 1
ATOM 789 C C . LEU A 1 140 ? 6.681 -33.831 51.784 1.00 70.86 122 LEU A C 1
ATOM 790 O O . LEU A 1 140 ? 6.897 -33.074 50.836 1.00 69.88 122 LEU A O 1
ATOM 795 N N . LEU A 1 141 ? 6.364 -35.131 51.628 1.00 68.00 123 LEU A N 1
ATOM 796 C CA . LEU A 1 141 ? 6.220 -35.780 50.328 1.00 67.81 123 LEU A CA 1
ATOM 797 C C . LEU A 1 141 ? 4.934 -35.290 49.631 1.00 72.85 123 LEU A C 1
ATOM 798 O O . LEU A 1 141 ? 5.031 -34.799 48.503 1.00 72.28 123 LEU A O 1
ATOM 803 N N . ARG A 1 142 ? 3.750 -35.385 50.306 1.00 70.19 124 ARG A N 1
ATOM 804 C CA . ARG A 1 142 ? 2.471 -34.951 49.728 1.00 70.54 124 ARG A CA 1
ATOM 805 C C . ARG A 1 142 ? 2.459 -33.432 49.498 1.00 74.97 124 ARG A C 1
ATOM 806 O O . ARG A 1 142 ? 1.879 -32.983 48.510 1.00 74.62 124 ARG A O 1
ATOM 814 N N . GLN A 1 143 ? 3.115 -32.659 50.384 1.00 71.76 125 GLN A N 1
ATOM 815 C CA . GLN A 1 143 ? 3.195 -31.204 50.284 1.00 71.49 125 GLN A CA 1
ATOM 816 C C . GLN A 1 143 ? 4.194 -30.802 49.191 1.00 75.02 125 GLN A C 1
ATOM 817 O O . GLN A 1 143 ? 3.975 -29.800 48.507 1.00 74.85 125 GLN A O 1
ATOM 823 N N . GLY A 1 144 ? 5.257 -31.594 49.035 1.00 70.94 126 GLY A N 1
ATOM 824 C CA . GLY A 1 144 ? 6.295 -31.381 48.033 1.00 70.21 126 GLY A CA 1
ATOM 825 C C . GLY A 1 144 ? 5.820 -31.604 46.612 1.00 73.43 126 GLY A C 1
ATOM 826 O O . GLY A 1 144 ? 6.143 -30.806 45.730 1.00 72.82 126 GLY A O 1
ATOM 827 N N . LEU A 1 145 ? 5.037 -32.684 46.384 1.00 69.54 127 LEU A N 1
ATOM 828 C CA . LEU A 1 145 ? 4.475 -33.049 45.076 1.00 69.29 127 LEU A CA 1
ATOM 829 C C . LEU A 1 145 ? 3.505 -31.975 44.553 1.00 74.31 127 LEU A C 1
ATOM 830 O O . LEU A 1 145 ? 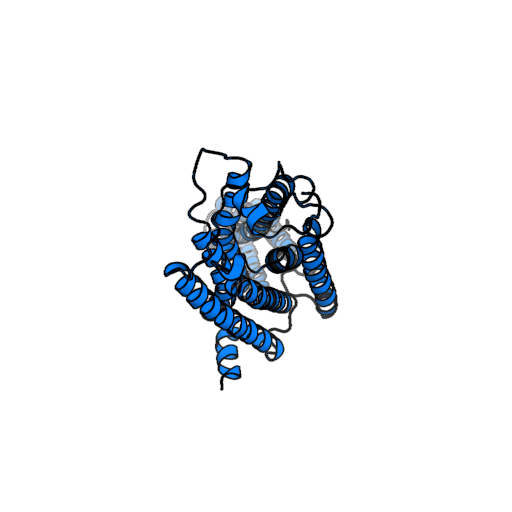3.415 -31.772 43.339 1.00 73.76 127 LEU A O 1
ATOM 835 N N . ILE A 1 146 ? 2.788 -31.295 45.469 1.00 72.05 128 ILE A N 1
ATOM 836 C CA . ILE A 1 146 ? 1.832 -30.232 45.151 1.00 72.24 128 ILE A CA 1
ATOM 837 C C . ILE A 1 146 ? 2.610 -28.955 44.767 1.00 75.98 128 ILE A C 1
ATOM 838 O O . ILE A 1 146 ? 2.234 -28.280 43.806 1.00 75.77 128 ILE A O 1
ATOM 843 N N . ASP A 1 147 ? 3.701 -28.646 45.497 1.00 72.16 129 ASP A N 1
ATOM 844 C CA . ASP A 1 147 ? 4.557 -27.485 45.234 1.00 71.60 129 ASP A CA 1
ATOM 845 C C . ASP A 1 147 ? 5.302 -27.649 43.902 1.00 74.81 129 ASP A C 1
ATOM 846 O O . ASP A 1 147 ? 5.525 -26.658 43.206 1.00 74.42 129 ASP A O 1
ATOM 851 N N . THR A 1 148 ? 5.656 -28.903 43.548 1.00 70.60 130 THR A N 1
ATOM 852 C CA . THR A 1 148 ? 6.337 -29.271 42.303 1.00 69.54 130 THR A CA 1
ATOM 853 C C . THR A 1 148 ? 5.369 -29.081 41.121 1.00 71.87 130 THR A C 1
ATOM 854 O O . THR A 1 148 ? 5.760 -28.493 40.114 1.00 71.64 130 THR A O 1
ATOM 858 N N . SER A 1 149 ? 4.112 -29.553 41.265 1.00 66.88 131 SER A N 1
ATOM 859 C CA . SER A 1 149 ? 3.069 -29.486 40.239 1.00 66.34 131 SER A CA 1
ATOM 860 C C . SER A 1 149 ? 2.664 -28.041 39.889 1.00 69.54 131 SER A C 1
ATOM 861 O O . SER A 1 149 ? 2.333 -27.782 38.730 1.00 69.35 131 SER A O 1
ATOM 864 N N . LEU A 1 150 ? 2.675 -27.115 40.876 1.00 65.24 132 LEU A N 1
ATOM 865 C CA . LEU A 1 150 ? 2.306 -25.711 40.663 1.00 64.39 132 LEU A CA 1
ATOM 866 C C . LEU A 1 150 ? 3.352 -25.017 39.780 1.00 67.19 132 LEU A C 1
ATOM 867 O O . LEU A 1 150 ? 3.004 -24.528 38.702 1.00 66.73 132 LEU A O 1
ATOM 872 N N . THR A 1 151 ? 4.629 -25.021 40.216 1.00 63.01 133 THR A N 1
ATOM 873 C CA . THR A 1 151 ? 5.757 -24.409 39.507 1.00 62.65 133 THR A CA 1
ATOM 874 C C . THR A 1 151 ? 5.990 -25.093 38.145 1.00 65.46 133 THR A C 1
ATOM 875 O O . THR A 1 151 ? 6.597 -24.472 37.270 1.00 65.73 133 THR A O 1
ATOM 879 N N . ALA A 1 152 ? 5.492 -26.343 37.960 1.00 59.89 134 ALA A N 1
ATOM 880 C CA . ALA A 1 152 ? 5.570 -27.059 36.682 1.00 59.04 134 ALA A CA 1
ATOM 881 C C . ALA A 1 152 ? 4.642 -26.387 35.670 1.00 62.29 134 ALA A C 1
ATOM 882 O O . ALA A 1 152 ? 5.018 -26.215 34.514 1.00 61.40 134 ALA A O 1
ATOM 884 N N . SER A 1 153 ? 3.450 -25.958 36.131 1.00 59.37 135 SER A N 1
ATOM 885 C CA . SER A 1 153 ? 2.439 -25.267 35.327 1.00 59.30 135 SER A CA 1
ATOM 886 C C . SER A 1 153 ? 2.744 -23.767 35.221 1.00 62.82 135 SER A C 1
ATOM 887 O O . SER A 1 153 ? 2.448 -23.159 34.189 1.00 62.28 135 SER A O 1
ATOM 890 N N . VAL A 1 154 ? 3.337 -23.178 36.284 1.00 58.98 136 VAL A N 1
ATOM 891 C CA . VAL A 1 154 ? 3.704 -21.760 36.360 1.00 58.70 136 VAL A CA 1
ATOM 892 C C . VAL A 1 154 ? 4.825 -21.478 35.335 1.00 61.93 136 VAL A C 1
ATOM 893 O O . VAL A 1 154 ? 4.704 -20.527 34.560 1.00 61.32 136 VAL A O 1
ATOM 897 N N . ALA A 1 155 ? 5.877 -22.322 35.308 1.00 58.46 137 ALA A N 1
ATOM 898 C CA . ALA A 1 155 ? 6.996 -22.187 34.368 1.00 58.43 137 ALA A CA 1
ATOM 899 C C . ALA A 1 155 ? 6.562 -22.517 32.933 1.00 62.51 137 ALA A C 1
ATOM 900 O O . ALA A 1 155 ? 7.119 -21.949 31.989 1.00 62.06 137 ALA A O 1
ATOM 902 N N . ASN A 1 156 ? 5.567 -23.425 32.773 1.00 59.21 138 ASN A N 1
ATOM 903 C CA . ASN A 1 156 ? 5.022 -23.811 31.469 1.00 59.41 138 ASN A CA 1
ATOM 904 C C . ASN A 1 156 ? 4.279 -22.637 30.838 1.00 65.09 138 ASN A C 1
ATOM 905 O O . ASN A 1 156 ? 4.548 -22.310 29.682 1.00 65.01 138 ASN A O 1
ATOM 910 N N . LEU A 1 157 ? 3.389 -21.971 31.614 1.00 62.65 139 LEU A N 1
ATOM 911 C CA . LEU A 1 157 ? 2.624 -20.795 31.180 1.00 63.09 139 LEU A CA 1
ATOM 912 C C . LEU A 1 157 ? 3.554 -19.608 30.912 1.00 68.51 139 LEU A C 1
ATOM 913 O O . LEU A 1 157 ? 3.268 -18.799 30.029 1.00 68.32 139 LEU A O 1
ATOM 918 N N . LEU A 1 158 ? 4.671 -19.523 31.666 1.00 66.09 140 LEU A N 1
ATOM 919 C CA . LEU A 1 158 ? 5.702 -18.493 31.518 1.00 66.66 140 LEU A CA 1
ATOM 920 C C . LEU A 1 158 ? 6.431 -18.686 30.186 1.00 73.17 140 LEU A C 1
ATOM 921 O O . LEU A 1 158 ? 6.682 -17.706 29.482 1.00 72.96 140 LEU A O 1
ATOM 926 N N . ALA A 1 159 ? 6.740 -19.955 29.836 1.00 71.22 141 ALA A N 1
ATOM 927 C CA . ALA A 1 159 ? 7.403 -20.336 28.588 1.00 71.90 141 ALA A CA 1
ATOM 928 C C . ALA A 1 159 ? 6.475 -20.113 27.384 1.00 76.42 141 ALA A C 1
ATOM 929 O O . ALA A 1 159 ? 6.958 -19.738 26.314 1.00 76.48 141 ALA A O 1
ATOM 931 N N . ILE A 1 160 ? 5.150 -20.328 27.566 1.00 72.94 142 ILE A N 1
ATOM 932 C CA . ILE A 1 160 ? 4.122 -20.122 26.535 1.00 73.36 142 ILE A CA 1
ATOM 933 C C . ILE A 1 160 ? 3.995 -18.606 26.266 1.00 77.63 142 ILE A C 1
ATOM 934 O O . ILE A 1 160 ? 3.881 -18.197 25.107 1.00 77.72 142 ILE A O 1
ATOM 939 N N . ALA A 1 161 ? 4.062 -17.785 27.336 1.00 73.96 143 ALA A N 1
ATOM 940 C CA . ALA A 1 161 ? 3.995 -16.322 27.267 1.00 73.86 143 ALA A CA 1
ATOM 941 C C . ALA A 1 161 ? 5.178 -15.743 26.478 1.00 78.94 143 ALA A C 1
ATOM 942 O O . ALA A 1 161 ? 4.994 -14.778 25.737 1.00 78.61 143 ALA A O 1
ATOM 944 N N . ILE A 1 162 ? 6.378 -16.350 26.621 1.00 76.43 144 ILE A N 1
ATOM 945 C CA . ILE A 1 162 ? 7.600 -15.959 25.909 1.00 77.07 144 ILE A CA 1
ATOM 946 C C . ILE A 1 162 ? 7.475 -16.428 24.445 1.00 83.47 144 ILE A C 1
ATOM 947 O O . ILE A 1 162 ? 7.811 -15.664 23.539 1.00 83.40 144 ILE A O 1
ATOM 952 N N . GLU A 1 163 ? 6.948 -17.659 24.227 1.00 81.66 145 GLU A N 1
ATOM 953 C CA . GLU A 1 163 ? 6.720 -18.276 22.912 1.00 82.69 145 GLU A CA 1
ATOM 954 C C . GLU A 1 163 ? 5.807 -17.385 22.052 1.00 87.94 145 GLU A C 1
ATOM 955 O O . GLU A 1 163 ? 6.105 -17.171 20.875 1.00 88.03 145 GLU A O 1
ATOM 961 N N . ARG A 1 164 ? 4.722 -16.850 22.648 1.00 85.14 146 ARG A N 1
ATOM 962 C CA . ARG A 1 164 ? 3.782 -15.975 21.945 1.00 85.49 146 ARG A CA 1
ATOM 963 C C . ARG A 1 164 ? 4.381 -14.575 21.741 1.00 91.29 146 ARG A C 1
ATOM 964 O O . ARG A 1 164 ? 4.048 -13.918 20.756 1.00 91.28 146 ARG A O 1
ATOM 972 N N . HIS A 1 165 ? 5.275 -14.133 22.652 1.00 88.89 147 HIS A N 1
ATOM 973 C CA . HIS A 1 165 ? 5.926 -12.822 22.581 1.00 89.58 147 HIS A CA 1
ATOM 974 C C . HIS A 1 165 ? 6.941 -12.762 21.426 1.00 95.91 147 HIS A C 1
ATOM 975 O O . HIS A 1 165 ? 7.197 -11.676 20.907 1.00 95.94 147 HIS A O 1
ATOM 982 N N . ILE A 1 166 ? 7.501 -13.916 21.021 1.00 94.01 148 ILE A N 1
ATOM 983 C CA . ILE A 1 166 ? 8.474 -13.992 19.931 1.00 95.34 148 ILE A CA 1
ATOM 984 C C . ILE A 1 166 ? 7.726 -14.108 18.584 1.00 101.92 148 ILE A C 1
ATOM 985 O O . ILE A 1 166 ? 7.982 -13.298 17.691 1.00 102.23 148 ILE A O 1
ATOM 990 N N . THR A 1 167 ? 6.805 -15.095 18.454 1.00 99.82 149 THR A N 1
ATOM 991 C CA . THR A 1 167 ? 6.034 -15.406 17.237 1.00 100.93 149 THR A CA 1
ATOM 992 C C . THR A 1 167 ? 5.203 -14.222 16.699 1.00 106.78 149 THR A C 1
ATOM 993 O O . THR A 1 167 ? 4.995 -14.152 15.486 1.00 107.18 149 THR A O 1
ATOM 997 N N . VAL A 1 168 ? 4.722 -13.317 17.576 1.00 104.03 150 VAL A N 1
ATOM 998 C CA . VAL A 1 168 ? 3.929 -12.144 17.174 1.00 104.45 150 VAL A CA 1
ATOM 999 C C . VAL A 1 168 ? 4.863 -11.140 16.455 1.00 110.72 150 VAL A C 1
ATOM 1000 O O . VAL A 1 168 ? 4.512 -10.651 15.379 1.00 110.75 150 VAL A O 1
ATOM 1004 N N . PHE A 1 169 ? 6.062 -10.884 17.020 1.00 108.80 151 PHE A N 1
ATOM 1005 C CA . PHE A 1 169 ? 7.060 -9.980 16.446 1.00 110.03 151 PHE A CA 1
ATOM 1006 C C . PHE A 1 169 ? 7.848 -10.654 15.295 1.00 116.69 151 PHE A C 1
ATOM 1007 O O . PHE A 1 169 ? 8.533 -9.958 14.543 1.00 116.68 151 PHE A O 1
ATOM 1015 N N . ARG A 1 170 ? 7.726 -11.990 15.151 1.00 115.13 152 ARG A N 1
ATOM 1016 C CA . ARG A 1 170 ? 8.376 -12.763 14.087 1.00 116.75 152 ARG A CA 1
ATOM 1017 C C . ARG A 1 170 ? 7.344 -13.201 13.018 1.00 123.07 152 ARG A C 1
ATOM 1018 O O . ARG A 1 170 ? 7.711 -13.903 12.076 1.00 123.69 152 ARG A O 1
ATOM 1020 N N . MET A 1 171 ? 6.069 -12.768 13.178 1.00 120.49 153 MET A N 1
ATOM 1021 C CA . MET A 1 171 ? 4.893 -13.020 12.329 1.00 121.31 153 MET A CA 1
ATOM 1022 C C . MET A 1 171 ? 4.482 -14.506 12.249 1.00 127.02 153 MET A C 1
ATOM 1023 O O . MET A 1 171 ? 3.330 -14.816 12.571 1.00 126.49 153 MET A O 1
ATOM 1028 N N . GLN A 1 172 ? 5.389 -15.408 11.827 1.00 125.25 154 GLN A N 1
ATOM 1029 C CA . GLN A 1 172 ? 5.082 -16.835 11.685 1.00 126.16 154 GLN A CA 1
ATOM 1030 C C . GLN A 1 172 ? 5.977 -17.725 12.583 1.00 130.78 154 GLN A C 1
ATOM 1031 O O . GLN A 1 172 ? 6.931 -17.235 13.193 1.00 129.68 154 GLN A O 1
ATOM 1037 N N . LEU A 1 173 ? 5.638 -19.044 12.660 1.00 128.64 155 LEU A N 1
ATOM 1038 C CA . LEU A 1 173 ? 6.310 -20.094 13.437 1.00 128.65 155 LEU A CA 1
ATOM 1039 C C . LEU A 1 173 ? 7.772 -20.300 12.993 1.00 133.41 155 LEU A C 1
ATOM 1040 O O . LEU A 1 173 ? 8.174 -19.846 11.919 1.00 133.70 155 LEU A O 1
ATOM 1045 N N . HIS A 1 174 ? 8.552 -21.004 13.830 1.00 129.91 156 HIS A N 1
ATOM 1046 C CA . HIS A 1 174 ? 9.972 -21.269 13.609 1.00 130.30 156 HIS A CA 1
ATOM 1047 C C . HIS A 1 174 ? 10.206 -22.628 12.906 1.00 134.33 156 HIS A C 1
ATOM 1048 O O . HIS A 1 174 ? 9.247 -23.353 12.612 1.00 134.41 156 HIS A O 1
ATOM 1055 N N . THR A 1 175 ? 11.494 -22.957 12.644 1.00 130.56 157 THR A N 1
ATOM 1056 C CA . THR A 1 175 ? 11.943 -24.179 11.965 1.00 131.25 157 THR A CA 1
ATOM 1057 C C . THR A 1 175 ? 12.146 -25.343 12.970 1.00 133.32 157 THR A C 1
ATOM 1058 O O . THR A 1 175 ? 11.709 -25.250 14.123 1.00 131.51 157 THR A O 1
ATOM 1062 N N . ARG A 1 176 ? 12.791 -26.444 12.507 1.00 130.02 158 ARG A N 1
ATOM 1063 C CA . ARG A 1 176 ? 13.079 -27.670 13.261 1.00 129.18 158 ARG A CA 1
ATOM 1064 C C . ARG A 1 176 ? 14.015 -27.423 14.458 1.00 130.27 158 ARG A C 1
ATOM 1065 O O . ARG A 1 176 ? 13.918 -28.147 15.452 1.00 129.25 158 ARG A O 1
ATOM 1067 N N . MET A 1 177 ? 14.911 -26.407 14.365 1.00 125.24 159 MET A N 1
ATOM 1068 C CA . MET A 1 177 ? 15.864 -26.043 15.422 1.00 123.57 159 MET A CA 1
ATOM 1069 C C . MET A 1 177 ? 15.127 -25.742 16.742 1.00 123.72 159 MET A C 1
ATOM 1070 O O . MET A 1 177 ? 15.571 -26.208 17.795 1.00 122.88 159 MET A O 1
ATOM 1075 N N . SER A 1 178 ? 13.989 -25.014 16.672 1.00 117.60 160 SER A N 1
ATOM 1076 C CA . SER A 1 178 ? 13.172 -24.659 17.833 1.00 115.04 160 SER A CA 1
ATOM 1077 C C . SER A 1 178 ? 12.510 -25.881 18.473 1.00 116.43 160 SER A C 1
ATOM 1078 O O . SER A 1 178 ? 12.341 -25.886 19.692 1.00 115.07 160 SER A O 1
ATOM 1081 N N . ASN A 1 179 ? 12.156 -26.913 17.670 1.00 112.03 161 ASN A N 1
ATOM 1082 C CA . ASN A 1 179 ? 11.548 -28.157 18.163 1.00 110.81 161 ASN A CA 1
ATOM 1083 C C . ASN A 1 179 ? 12.546 -28.917 19.051 1.00 111.76 161 ASN A C 1
ATOM 1084 O O . ASN A 1 179 ? 12.142 -29.495 20.063 1.00 110.62 161 ASN A O 1
ATOM 1089 N N . ARG A 1 180 ? 13.847 -28.870 18.692 1.00 106.87 162 ARG A N 1
ATOM 1090 C CA . ARG A 1 180 ? 14.940 -29.470 19.460 1.00 105.74 162 ARG A CA 1
ATOM 1091 C C . ARG A 1 180 ? 15.213 -28.633 20.711 1.00 105.91 162 ARG A C 1
ATOM 1092 O O . ARG A 1 180 ? 15.582 -29.185 21.748 1.00 105.00 162 ARG A O 1
ATOM 1094 N N . ARG A 1 181 ? 15.019 -27.299 20.606 1.00 100.05 163 ARG A N 1
ATOM 1095 C CA . ARG A 1 181 ? 15.181 -26.339 21.700 1.00 97.86 163 ARG A CA 1
ATOM 1096 C C . ARG A 1 181 ? 14.057 -26.486 22.724 1.00 98.50 163 ARG A C 1
ATOM 1097 O O . ARG A 1 181 ? 14.297 -26.256 23.906 1.00 97.54 163 ARG A O 1
ATOM 1105 N N . VAL A 1 182 ? 12.835 -26.858 22.268 1.00 93.11 164 VAL A N 1
ATOM 1106 C CA . VAL A 1 182 ? 11.640 -27.062 23.099 1.00 91.26 164 VAL A CA 1
ATOM 1107 C C . VAL A 1 182 ? 11.907 -28.203 24.097 1.00 92.73 164 VAL A C 1
ATOM 1108 O O . VAL A 1 182 ? 11.546 -28.072 25.267 1.00 91.55 164 VAL A O 1
ATOM 1112 N N . VAL A 1 183 ? 12.578 -29.283 23.642 1.00 88.51 165 VAL A N 1
ATOM 1113 C CA . VAL A 1 183 ? 12.957 -30.444 24.461 1.00 87.63 165 VAL A CA 1
ATOM 1114 C C . VAL A 1 183 ? 13.821 -29.956 25.645 1.00 88.76 165 VAL A C 1
ATOM 1115 O O . VAL A 1 183 ? 13.584 -30.367 26.781 1.00 87.83 165 VAL A O 1
ATOM 1119 N N . VAL A 1 184 ? 14.769 -29.032 25.371 1.00 83.77 166 VAL A N 1
ATOM 1120 C CA . VAL A 1 184 ? 15.668 -28.415 26.354 1.00 82.27 166 VAL A CA 1
ATOM 1121 C C . VAL A 1 184 ? 14.842 -27.534 27.318 1.00 83.76 166 VAL A C 1
ATOM 1122 O O . VAL A 1 184 ? 15.079 -27.584 28.524 1.00 82.97 166 VAL A O 1
ATOM 1126 N N . VAL A 1 185 ? 13.861 -26.766 26.785 1.00 78.85 167 VAL A N 1
ATOM 1127 C CA . VAL A 1 185 ? 12.970 -25.878 27.551 1.00 77.10 167 VAL A CA 1
ATOM 1128 C C . VAL A 1 185 ? 12.114 -26.734 28.517 1.00 79.23 167 VAL A C 1
ATOM 1129 O O . VAL A 1 185 ? 12.009 -26.376 29.690 1.00 78.18 167 VAL A O 1
ATOM 1133 N N . ILE A 1 186 ? 11.564 -27.880 28.041 1.00 75.21 168 ILE A N 1
ATOM 1134 C CA . ILE A 1 186 ? 10.757 -28.824 28.830 1.00 74.18 168 ILE A CA 1
ATOM 1135 C C . ILE A 1 186 ? 11.587 -29.316 30.040 1.00 77.40 168 ILE A C 1
ATOM 1136 O O . ILE A 1 186 ? 11.059 -29.351 31.154 1.00 76.08 168 ILE A O 1
ATOM 1141 N N . VAL A 1 187 ? 12.886 -29.635 29.823 1.00 74.74 169 VAL A N 1
ATOM 1142 C CA . VAL A 1 187 ? 13.828 -30.086 30.861 1.00 74.37 169 VAL A CA 1
ATOM 1143 C C . VAL A 1 187 ? 13.981 -28.971 31.925 1.00 77.70 169 VAL A C 1
ATOM 1144 O O . VAL A 1 187 ? 13.836 -29.262 33.111 1.00 76.76 169 VAL A O 1
ATOM 1148 N N . VAL A 1 188 ? 14.208 -27.706 31.492 1.00 74.43 170 VAL A N 1
ATOM 1149 C CA . VAL A 1 188 ? 14.357 -26.518 32.354 1.00 73.89 170 VAL A CA 1
ATOM 1150 C C . VAL A 1 188 ? 13.083 -26.328 33.228 1.00 77.24 170 VAL A C 1
ATOM 1151 O O . VAL A 1 188 ? 13.213 -26.090 34.431 1.00 76.58 170 VAL A O 1
ATOM 1155 N N . ILE A 1 189 ? 11.875 -26.469 32.628 1.00 73.60 171 ILE A N 1
ATOM 1156 C CA . ILE A 1 189 ? 10.571 -26.328 33.300 1.00 72.85 171 ILE A CA 1
ATOM 1157 C C . ILE A 1 189 ? 10.435 -27.394 34.419 1.00 76.91 171 ILE A C 1
ATOM 1158 O O . ILE A 1 189 ? 10.094 -27.037 35.550 1.00 76.03 171 ILE A O 1
ATOM 1163 N N . TRP A 1 190 ? 10.718 -28.678 34.106 1.00 74.04 172 TRP A N 1
ATOM 1164 C CA . TRP A 1 190 ? 10.615 -29.777 35.068 1.00 74.00 172 TRP A CA 1
ATOM 1165 C C . TRP A 1 190 ? 11.733 -29.725 36.125 1.00 78.22 172 TRP A C 1
ATOM 1166 O O . TRP A 1 190 ? 11.467 -30.078 37.275 1.00 78.04 172 TRP A O 1
ATOM 1177 N N . THR A 1 191 ? 12.955 -29.265 35.756 1.00 74.66 173 THR A N 1
ATOM 1178 C CA . THR A 1 191 ? 14.089 -29.145 36.688 1.00 74.32 173 THR A CA 1
ATOM 1179 C C . THR A 1 191 ? 13.758 -28.070 37.739 1.00 78.01 173 THR A C 1
ATOM 1180 O O . THR A 1 191 ? 13.955 -28.315 38.931 1.00 77.74 173 THR A O 1
ATOM 1184 N N . MET A 1 192 ? 13.206 -26.922 37.294 1.00 74.36 174 MET A N 1
ATOM 1185 C CA . MET A 1 192 ? 12.784 -25.815 38.155 1.00 74.26 174 MET A CA 1
ATOM 1186 C C . MET A 1 192 ? 11.698 -26.293 39.137 1.00 76.06 174 MET A C 1
ATOM 1187 O O . MET A 1 192 ? 11.758 -25.966 40.321 1.00 75.21 174 MET A O 1
ATOM 1192 N N . ALA A 1 193 ? 10.740 -27.095 38.639 1.00 71.69 175 ALA A N 1
ATOM 1193 C CA . ALA A 1 193 ? 9.638 -27.665 39.406 1.00 71.08 175 ALA A CA 1
ATOM 1194 C C . ALA A 1 193 ? 10.146 -28.585 40.529 1.00 74.42 175 ALA A C 1
ATOM 1195 O O . ALA A 1 193 ? 9.662 -28.475 41.657 1.00 74.03 175 ALA A O 1
ATOM 1197 N N . ILE A 1 194 ? 11.122 -29.470 40.226 1.00 70.76 176 ILE A N 1
ATOM 1198 C CA . ILE A 1 194 ? 11.719 -30.422 41.179 1.00 70.32 176 ILE A CA 1
ATOM 1199 C C . ILE A 1 194 ? 12.486 -29.645 42.269 1.00 73.39 176 ILE A C 1
ATOM 1200 O O . ILE A 1 194 ? 12.319 -29.960 43.447 1.00 72.89 176 ILE A O 1
ATOM 1205 N N . VAL A 1 195 ? 13.283 -28.625 41.877 1.00 69.73 177 VAL A N 1
ATOM 1206 C CA . VAL A 1 195 ? 14.084 -27.794 42.790 1.00 69.81 177 VAL A CA 1
ATOM 1207 C C . VAL A 1 195 ? 13.148 -26.997 43.735 1.00 74.05 177 VAL A C 1
ATOM 1208 O O . VAL A 1 195 ? 13.328 -27.082 44.954 1.00 73.66 177 VAL A O 1
ATOM 1212 N N . MET A 1 196 ? 12.138 -26.272 43.178 1.00 70.79 178 MET A N 1
ATOM 1213 C CA . MET A 1 196 ? 11.165 -25.468 43.940 1.00 70.65 178 MET A CA 1
ATOM 1214 C C . MET A 1 196 ? 10.340 -26.337 44.909 1.00 73.48 178 MET A C 1
ATOM 1215 O O . MET A 1 196 ? 9.934 -25.855 45.970 1.00 73.33 178 MET A O 1
ATOM 1220 N N . GLY A 1 197 ? 10.126 -27.599 44.539 1.00 68.94 179 GLY A N 1
ATOM 1221 C CA . GLY A 1 197 ? 9.408 -28.572 45.354 1.00 68.42 179 GLY A CA 1
ATOM 1222 C C . GLY A 1 197 ? 10.300 -29.340 46.312 1.00 71.76 179 GLY A C 1
ATOM 1223 O O . GLY A 1 197 ? 9.829 -30.243 47.005 1.00 71.76 179 GLY A O 1
ATOM 1224 N N . ALA A 1 198 ? 11.598 -28.988 46.358 1.00 67.78 180 ALA A N 1
ATOM 1225 C CA . ALA A 1 198 ? 12.595 -29.613 47.230 1.00 67.34 180 ALA A CA 1
ATOM 1226 C C . ALA A 1 198 ? 13.169 -28.616 48.246 1.00 70.48 180 ALA A C 1
ATOM 1227 O O . ALA A 1 198 ? 13.573 -29.043 49.326 1.00 70.42 180 ALA A O 1
ATOM 1229 N N . ILE A 1 199 ? 13.190 -27.297 47.908 1.00 66.05 181 ILE A N 1
ATOM 1230 C CA . ILE A 1 199 ? 13.702 -26.196 48.746 1.00 65.95 181 ILE A CA 1
ATOM 1231 C C . ILE A 1 199 ? 13.171 -26.314 50.220 1.00 70.25 181 ILE A C 1
ATOM 1232 O O . ILE A 1 199 ? 14.011 -26.288 51.125 1.00 70.38 181 ILE A O 1
ATOM 1237 N N . PRO A 1 200 ? 11.853 -26.497 50.510 1.00 67.05 182 PRO A N 1
ATOM 1238 C CA . PRO A 1 200 ? 11.439 -26.614 51.923 1.00 67.41 182 PRO A CA 1
ATOM 1239 C C . PRO A 1 200 ? 11.844 -27.946 52.563 1.00 70.88 182 PRO A C 1
ATOM 1240 O O . PRO A 1 200 ? 11.916 -28.031 53.790 1.00 71.02 182 PRO A O 1
ATOM 1244 N N . SER A 1 201 ? 12.108 -28.975 51.733 1.00 66.53 183 SER A N 1
ATOM 1245 C CA . SER A 1 201 ? 12.513 -30.306 52.180 1.00 66.19 183 SER A CA 1
ATOM 1246 C C . SER A 1 201 ? 14.050 -30.428 52.249 1.00 70.38 183 SER A C 1
ATOM 1247 O O . SER A 1 201 ? 14.559 -31.523 52.507 1.00 70.45 183 SER A O 1
ATOM 1250 N N . VAL A 1 202 ? 14.786 -29.313 52.019 1.00 66.59 184 VAL A N 1
ATOM 1251 C CA . VAL A 1 202 ? 16.253 -29.267 52.096 1.00 66.50 184 VAL A CA 1
ATOM 1252 C C . VAL A 1 202 ? 16.634 -28.101 53.063 1.00 71.75 184 VAL A C 1
ATOM 1253 O O . VAL A 1 202 ? 17.340 -27.169 52.680 1.00 71.67 184 VAL A O 1
ATOM 1257 N N . GLY A 1 203 ? 16.125 -28.164 54.297 1.00 68.90 185 GLY A N 1
ATOM 1258 C CA . GLY A 1 203 ? 16.431 -27.191 55.344 1.00 69.55 185 GLY A CA 1
ATOM 1259 C C . GLY A 1 203 ? 15.467 -26.049 55.615 1.00 73.33 185 GLY A C 1
ATOM 1260 O O . GLY A 1 203 ? 15.361 -25.622 56.770 1.00 73.17 185 GLY A O 1
ATOM 1261 N N . TRP A 1 204 ? 14.783 -25.509 54.577 1.00 69.90 186 TRP A N 1
ATOM 1262 C CA . TRP A 1 204 ? 13.885 -24.360 54.772 1.00 70.29 186 TRP A CA 1
ATOM 1263 C C . TRP A 1 204 ? 12.484 -24.811 55.260 1.00 75.61 186 TRP A C 1
ATOM 1264 O O . TRP A 1 204 ? 11.491 -24.706 54.534 1.00 74.56 186 TRP A O 1
ATOM 1275 N N . ASN A 1 205 ? 12.416 -25.259 56.522 1.00 74.13 187 ASN A N 1
ATOM 1276 C CA . ASN A 1 205 ? 11.194 -25.691 57.204 1.00 74.57 187 ASN A CA 1
ATOM 1277 C C . ASN A 1 205 ? 11.294 -25.348 58.700 1.00 82.33 187 ASN A C 1
ATOM 1278 O O . ASN A 1 205 ? 12.402 -25.204 59.222 1.00 82.96 187 ASN A O 1
ATOM 1283 N N . CYS A 1 206 ? 10.143 -25.185 59.383 1.00 81.32 188 CYS A N 1
ATOM 1284 C CA . CYS A 1 206 ? 10.077 -24.794 60.799 1.00 83.48 188 CYS A CA 1
ATOM 1285 C C . CYS A 1 206 ? 10.244 -26.016 61.751 1.00 89.31 188 CYS A C 1
ATOM 1286 O O . CYS A 1 206 ? 9.767 -25.981 62.892 1.00 90.14 188 CYS A O 1
ATOM 1289 N N . ILE A 1 207 ? 10.971 -27.057 61.302 1.00 85.91 189 ILE A N 1
ATOM 1290 C CA . ILE A 1 207 ? 11.242 -28.267 62.082 1.00 86.31 189 ILE A CA 1
ATOM 1291 C C . ILE A 1 207 ? 12.198 -27.928 63.262 1.00 92.77 189 ILE A C 1
ATOM 1292 O O . ILE A 1 207 ? 11.967 -28.402 64.374 1.00 92.91 189 ILE A O 1
ATOM 1297 N N . CYS A 1 208 ? 13.234 -27.095 63.017 1.00 91.19 190 CYS A N 1
ATOM 1298 C CA . CYS A 1 208 ? 14.206 -26.669 64.025 1.00 93.08 190 CYS A CA 1
ATOM 1299 C C . CYS A 1 208 ? 13.981 -25.179 64.372 1.00 97.23 190 CYS A C 1
ATOM 1300 O O . CYS A 1 208 ? 14.843 -24.531 64.976 1.00 98.00 190 CYS A O 1
ATOM 1303 N N . ASP A 1 209 ? 12.787 -24.670 64.010 1.00 92.70 191 ASP A N 1
ATOM 1304 C CA . ASP A 1 209 ? 12.296 -23.311 64.245 1.00 93.02 191 ASP A CA 1
ATOM 1305 C C . ASP A 1 209 ? 10.790 -23.420 64.542 1.00 96.09 191 ASP A C 1
ATOM 1306 O O . ASP A 1 209 ? 9.965 -22.747 63.920 1.00 95.34 191 ASP A O 1
ATOM 1311 N N . ILE A 1 210 ? 10.454 -24.302 65.508 1.00 92.73 192 ILE A N 1
ATOM 1312 C CA . ILE A 1 210 ? 9.115 -24.712 65.952 1.00 92.60 192 ILE A CA 1
ATOM 1313 C C . ILE A 1 210 ? 8.208 -23.512 66.352 1.00 97.23 192 ILE A C 1
ATOM 1314 O O . ILE A 1 210 ? 6.984 -23.634 66.244 1.00 96.71 192 ILE A O 1
ATOM 1319 N N . GLU A 1 211 ? 8.788 -22.379 66.790 1.00 94.69 193 GLU A N 1
ATOM 1320 C CA . GLU A 1 211 ? 8.011 -21.201 67.182 1.00 95.59 193 GLU A CA 1
ATOM 1321 C C . GLU A 1 211 ? 7.538 -20.405 65.963 1.00 97.86 193 GLU A C 1
ATOM 1322 O O . GLU A 1 211 ? 6.495 -19.750 66.042 1.00 98.22 193 GLU A O 1
ATOM 1328 N N . ASN A 1 212 ? 8.285 -20.474 64.838 1.00 92.36 194 ASN A N 1
ATOM 1329 C CA . ASN A 1 212 ? 7.945 -19.762 63.602 1.00 91.01 194 ASN A CA 1
ATOM 1330 C C . ASN A 1 212 ? 7.226 -20.689 62.589 1.00 91.78 194 ASN A C 1
ATOM 1331 O O . ASN A 1 212 ? 7.433 -20.574 61.376 1.00 89.78 194 ASN A O 1
ATOM 1336 N N . CYS A 1 213 ? 6.337 -21.565 63.095 1.00 87.83 195 CYS A N 1
ATOM 1337 C CA . CYS A 1 213 ? 5.527 -22.459 62.267 1.00 86.20 195 CYS A CA 1
ATOM 1338 C C . CYS A 1 213 ? 4.241 -21.755 61.871 1.00 89.22 195 CYS A C 1
ATOM 1339 O O . CYS A 1 213 ? 3.644 -21.047 62.687 1.00 90.12 195 CYS A O 1
ATOM 1342 N N . SER A 1 214 ? 3.811 -21.960 60.622 1.00 83.80 196 SER A N 1
ATOM 1343 C CA . SER A 1 214 ? 2.586 -21.367 60.103 1.00 83.38 196 SER A CA 1
ATOM 1344 C C . SER A 1 214 ? 1.344 -22.152 60.571 1.00 86.76 196 SER A C 1
ATOM 1345 O O . SER A 1 214 ? 1.421 -23.358 60.815 1.00 85.49 196 SER A O 1
ATOM 1348 N N . ASN A 1 215 ? 0.207 -21.445 60.708 1.00 84.10 197 ASN A N 1
ATOM 1349 C CA . ASN A 1 215 ? -1.076 -22.001 61.150 1.00 84.42 197 ASN A CA 1
ATOM 1350 C C . ASN A 1 215 ? -1.676 -22.949 60.104 1.00 86.92 197 ASN A C 1
ATOM 1351 O O . ASN A 1 215 ? -2.307 -23.933 60.482 1.00 86.44 197 ASN A O 1
ATOM 1356 N N . MET A 1 216 ? -1.482 -22.659 58.802 1.00 82.38 198 MET A N 1
ATOM 1357 C CA . MET A 1 216 ? -2.002 -23.480 57.707 1.00 81.22 198 MET A CA 1
ATOM 1358 C C . MET A 1 216 ? -1.141 -24.739 57.518 1.00 85.19 198 MET A C 1
ATOM 1359 O O . MET A 1 216 ? -1.675 -25.841 57.548 1.00 84.74 198 MET A O 1
ATOM 1364 N N . ALA A 1 217 ? 0.180 -24.579 57.312 1.00 81.81 199 ALA A N 1
ATOM 1365 C CA . ALA A 1 217 ? 1.108 -25.702 57.164 1.00 81.16 199 ALA A CA 1
ATOM 1366 C C . ALA A 1 217 ? 1.967 -25.818 58.440 1.00 86.55 199 ALA A C 1
ATOM 1367 O O . ALA A 1 217 ? 2.846 -24.980 58.661 1.00 86.42 199 ALA A O 1
ATOM 1369 N N . PRO A 1 218 ? 1.694 -26.811 59.324 1.00 84.05 200 PRO A N 1
ATOM 1370 C CA . PRO A 1 218 ? 2.418 -26.882 60.609 1.00 84.75 200 PRO A CA 1
ATOM 1371 C C . PRO A 1 218 ? 3.892 -27.298 60.504 1.00 87.95 200 PRO A C 1
ATOM 1372 O O . PRO A 1 218 ? 4.614 -27.129 61.488 1.00 88.53 200 PRO A O 1
ATOM 1376 N N . LEU A 1 219 ? 4.348 -27.818 59.347 1.00 82.78 201 LEU A N 1
ATOM 1377 C CA . LEU A 1 219 ? 5.744 -28.235 59.170 1.00 81.73 201 LEU A CA 1
ATOM 1378 C C . LEU A 1 219 ? 6.531 -27.249 58.280 1.00 85.09 201 LEU A C 1
ATOM 1379 O O . LEU A 1 219 ? 7.752 -27.357 58.202 1.00 84.28 201 LEU A O 1
ATOM 1384 N N . TYR A 1 220 ? 5.842 -26.281 57.637 1.00 81.95 202 TYR A N 1
ATOM 1385 C CA . TYR A 1 220 ? 6.454 -25.262 56.769 1.00 81.44 202 TYR A CA 1
ATOM 1386 C C . TYR A 1 220 ? 6.637 -23.938 57.517 1.00 85.92 202 TYR A C 1
ATOM 1387 O O . TYR A 1 220 ? 5.751 -23.530 58.276 1.00 86.52 202 TYR A O 1
ATOM 1396 N N . SER A 1 221 ? 7.783 -23.273 57.292 1.00 82.00 203 SER A N 1
ATOM 1397 C CA . SER A 1 221 ? 8.138 -21.998 57.922 1.00 82.68 203 SER A CA 1
ATOM 1398 C C . SER A 1 221 ? 7.369 -20.840 57.295 1.00 85.73 203 SER A C 1
ATOM 1399 O O . SER A 1 221 ? 7.075 -20.881 56.097 1.00 84.48 203 SER A O 1
ATOM 1402 N N . ASP A 1 222 ? 7.056 -19.803 58.109 1.00 82.67 204 ASP A N 1
ATOM 1403 C CA . ASP A 1 222 ? 6.350 -18.587 57.683 1.00 82.46 204 ASP A CA 1
ATOM 1404 C C . ASP A 1 222 ? 7.169 -17.815 56.640 1.00 84.37 204 ASP A C 1
ATOM 1405 O O . ASP A 1 222 ? 6.598 -17.278 55.690 1.00 83.35 204 ASP A O 1
ATOM 1410 N N . SER A 1 223 ? 8.511 -17.767 56.827 1.00 80.04 205 SER A N 1
ATOM 1411 C CA . SER A 1 223 ? 9.465 -17.089 55.941 1.00 78.92 205 SER A CA 1
ATOM 1412 C C . SER A 1 223 ? 9.458 -17.704 54.536 1.00 79.86 205 SER A C 1
ATOM 1413 O O . SER A 1 223 ? 9.669 -16.983 53.558 1.00 79.04 205 SER A O 1
ATOM 1416 N N . TYR A 1 224 ? 9.203 -19.026 54.441 1.00 74.41 206 TYR A N 1
ATOM 1417 C CA . TYR A 1 224 ? 9.138 -19.744 53.170 1.00 72.41 206 TYR A CA 1
ATOM 1418 C C . TYR A 1 224 ? 7.827 -19.439 52.454 1.00 76.22 206 TYR A C 1
ATOM 1419 O O . TYR A 1 224 ? 7.858 -19.174 51.254 1.00 75.42 206 TYR A O 1
ATOM 1428 N N . LEU A 1 225 ? 6.684 -19.509 53.174 1.00 73.21 207 LEU A N 1
ATOM 1429 C CA . LEU A 1 225 ? 5.348 -19.283 52.613 1.00 72.79 207 LEU A CA 1
ATOM 1430 C C . LEU A 1 225 ? 5.172 -17.851 52.094 1.00 76.93 207 LEU A C 1
ATOM 1431 O O . LEU A 1 225 ? 4.506 -17.677 51.076 1.00 75.43 207 LEU A O 1
ATOM 1436 N N . VAL A 1 226 ? 5.776 -16.845 52.770 1.00 75.13 208 VAL A N 1
ATOM 1437 C CA . VAL A 1 226 ? 5.745 -15.433 52.347 1.00 75.56 208 VAL A CA 1
ATOM 1438 C C . VA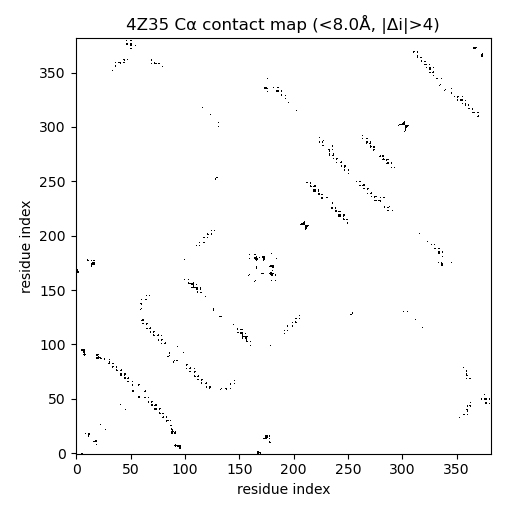L A 1 226 ? 6.544 -15.316 51.035 1.00 78.96 208 VAL A C 1
ATOM 1439 O O . VAL A 1 226 ? 6.081 -14.660 50.103 1.00 78.08 208 VAL A O 1
ATOM 1443 N N . PHE A 1 227 ? 7.701 -16.008 50.954 1.00 75.71 209 PHE A N 1
ATOM 1444 C CA . PHE A 1 227 ? 8.576 -16.045 49.779 1.00 75.18 209 PHE A CA 1
ATOM 1445 C C . PHE A 1 227 ? 7.901 -16.785 48.612 1.00 78.52 209 PHE A C 1
ATOM 1446 O O . PHE A 1 227 ? 7.944 -16.291 47.487 1.00 77.62 209 PHE A O 1
ATOM 1454 N N . TRP A 1 228 ? 7.299 -17.962 48.880 1.00 75.19 210 TRP A N 1
ATOM 1455 C CA . TRP A 1 228 ? 6.620 -18.812 47.896 1.00 74.37 210 TRP A CA 1
ATOM 1456 C C . TRP A 1 228 ? 5.410 -18.102 47.274 1.00 78.57 210 TRP A C 1
ATOM 1457 O O . TRP A 1 228 ? 5.231 -18.170 46.056 1.00 77.49 210 TRP A O 1
ATOM 1468 N N . ALA A 1 229 ? 4.583 -17.439 48.105 1.00 76.21 211 ALA A N 1
ATOM 1469 C CA . ALA A 1 229 ? 3.391 -16.725 47.655 1.00 76.34 211 ALA A CA 1
ATOM 1470 C C . ALA A 1 229 ? 3.750 -15.485 46.834 1.00 81.09 211 ALA A C 1
ATOM 1471 O O . ALA A 1 229 ? 3.112 -15.252 45.810 1.00 80.56 211 ALA A O 1
ATOM 1473 N N . ILE A 1 230 ? 4.772 -14.707 47.258 1.00 78.58 212 ILE A N 1
ATOM 1474 C CA . ILE A 1 230 ? 5.185 -13.489 46.553 1.00 78.74 212 ILE A CA 1
ATOM 1475 C C . ILE A 1 230 ? 5.940 -13.859 45.247 1.00 82.62 212 ILE A C 1
ATOM 1476 O O . ILE A 1 230 ? 5.945 -13.053 44.316 1.00 82.10 212 ILE A O 1
ATOM 1481 N N . PHE A 1 231 ? 6.543 -15.070 45.175 1.00 79.38 213 PHE A N 1
ATOM 1482 C CA . PHE A 1 231 ? 7.269 -15.545 43.991 1.00 78.90 213 PHE A CA 1
ATOM 1483 C C . PHE A 1 231 ? 6.291 -15.928 42.874 1.00 81.76 213 PHE A C 1
ATOM 1484 O O . PHE A 1 231 ? 6.527 -15.577 41.719 1.00 81.37 213 PHE A O 1
ATOM 1492 N N . ASN A 1 232 ? 5.208 -16.654 43.216 1.00 77.27 214 ASN A N 1
ATOM 1493 C CA . ASN A 1 232 ? 4.200 -17.093 42.254 1.00 76.25 214 ASN A CA 1
ATOM 1494 C C . ASN A 1 232 ? 3.303 -15.930 41.808 1.00 80.05 214 ASN A C 1
ATOM 1495 O O . ASN A 1 232 ? 2.839 -15.933 40.665 1.00 79.51 214 ASN A O 1
ATOM 1500 N N . LEU A 1 233 ? 3.063 -14.941 42.693 1.00 76.83 215 LEU A N 1
ATOM 1501 C CA . LEU A 1 233 ? 2.224 -13.784 42.376 1.00 76.81 215 LEU A CA 1
ATOM 1502 C C . LEU A 1 233 ? 2.957 -12.785 41.474 1.00 80.45 215 LEU A C 1
ATOM 1503 O O . LEU A 1 233 ? 2.320 -12.212 40.589 1.00 80.03 215 LEU A O 1
ATOM 1508 N N . VAL A 1 234 ? 4.280 -12.588 41.672 1.00 76.99 216 VAL A N 1
ATOM 1509 C CA . VAL A 1 234 ? 5.065 -11.662 40.846 1.00 76.94 216 VAL A CA 1
ATOM 1510 C C . VAL A 1 234 ? 5.224 -12.271 39.427 1.00 80.55 216 VAL A C 1
ATOM 1511 O O . VAL A 1 234 ? 5.340 -11.517 38.458 1.00 80.01 216 VAL A O 1
ATOM 1515 N N . THR A 1 235 ? 5.175 -13.622 39.313 1.00 77.05 217 THR A N 1
ATOM 1516 C CA . THR A 1 235 ? 5.261 -14.336 38.038 1.00 76.58 217 THR A CA 1
ATOM 1517 C C . THR A 1 235 ? 3.955 -14.103 37.265 1.00 80.62 217 THR A C 1
ATOM 1518 O O . THR A 1 235 ? 3.999 -13.929 36.046 1.00 80.01 217 THR A O 1
ATOM 1522 N N . PHE A 1 236 ? 2.806 -14.060 37.978 1.00 77.67 218 PHE A N 1
ATOM 1523 C CA . PHE A 1 236 ? 1.493 -13.806 37.374 1.00 77.58 218 PHE A CA 1
ATOM 1524 C C . PHE A 1 236 ? 1.412 -12.382 36.816 1.00 81.36 218 PHE A C 1
ATOM 1525 O O . PHE A 1 236 ? 0.840 -12.186 35.745 1.00 80.81 218 PHE A O 1
ATOM 1533 N N . VAL A 1 237 ? 2.002 -11.402 37.535 1.00 78.06 219 VAL A N 1
ATOM 1534 C CA . VAL A 1 237 ? 2.017 -9.985 37.161 1.00 78.08 219 VAL A CA 1
ATOM 1535 C C . VAL A 1 237 ? 2.866 -9.793 35.881 1.00 81.40 219 VAL A C 1
ATOM 1536 O O . VAL A 1 237 ? 2.366 -9.192 34.929 1.00 80.55 219 VAL A O 1
ATOM 1540 N N . VAL A 1 238 ? 4.113 -10.328 35.845 1.00 78.18 220 VAL A N 1
ATOM 1541 C CA . VAL A 1 238 ? 5.009 -10.187 34.683 1.00 78.03 220 VAL A CA 1
ATOM 1542 C C . VAL A 1 238 ? 4.419 -10.924 33.454 1.00 81.69 220 VAL A C 1
ATOM 1543 O O . VAL A 1 238 ? 4.666 -10.487 32.327 1.00 81.58 220 VAL A O 1
ATOM 1547 N N . MET A 1 239 ? 3.619 -11.998 33.669 1.00 77.52 221 MET A N 1
ATOM 1548 C CA . MET A 1 239 ? 2.964 -12.725 32.578 1.00 76.82 221 MET A CA 1
ATOM 1549 C C . MET A 1 239 ? 1.841 -11.874 31.977 1.00 79.95 221 MET A C 1
ATOM 1550 O O . MET A 1 239 ? 1.694 -11.854 30.758 1.00 79.61 221 MET A O 1
ATOM 1555 N N . VAL A 1 240 ? 1.087 -11.139 32.826 1.00 75.79 222 VAL A N 1
ATOM 1556 C CA . VAL A 1 240 ? 0.008 -10.235 32.404 1.00 75.22 222 VAL A CA 1
ATOM 1557 C C . VAL A 1 240 ? 0.625 -9.111 31.541 1.00 78.38 222 VAL A C 1
ATOM 1558 O O . VAL A 1 240 ? 0.091 -8.812 30.472 1.00 77.73 222 VAL A O 1
ATOM 1562 N N . VAL A 1 241 ? 1.779 -8.554 31.979 1.00 75.03 223 VAL A N 1
ATOM 1563 C CA . VAL A 1 241 ? 2.539 -7.494 31.295 1.00 75.08 223 VAL A CA 1
ATOM 1564 C C . VAL A 1 241 ? 2.957 -7.983 29.887 1.00 78.52 223 VAL A C 1
ATOM 1565 O O . VAL A 1 241 ? 2.847 -7.217 28.927 1.00 78.12 223 VAL A O 1
ATOM 1569 N N . LEU A 1 242 ? 3.390 -9.258 29.771 1.00 74.93 224 LEU A N 1
ATOM 1570 C CA . LEU A 1 242 ? 3.808 -9.879 28.510 1.00 74.78 224 LEU A CA 1
ATOM 1571 C C . LEU A 1 242 ? 2.669 -9.885 27.480 1.00 79.59 224 LEU A C 1
ATOM 1572 O O . LEU A 1 242 ? 2.899 -9.460 26.349 1.00 79.52 224 LEU A O 1
ATOM 1577 N N . TYR A 1 243 ? 1.447 -10.326 27.870 1.00 76.71 225 TYR A N 1
ATOM 1578 C CA . TYR A 1 243 ? 0.289 -10.358 26.964 1.00 76.89 225 TYR A CA 1
ATOM 1579 C C . TYR A 1 243 ? -0.257 -8.947 26.714 1.00 82.07 225 TYR A C 1
ATOM 1580 O O . TYR A 1 243 ? -0.697 -8.669 25.597 1.00 81.44 225 TYR A O 1
ATOM 1589 N N . ALA A 1 244 ? -0.197 -8.053 27.730 1.00 80.14 226 ALA A N 1
ATOM 1590 C CA . ALA A 1 244 ? -0.635 -6.654 27.612 1.00 80.99 226 ALA A CA 1
ATOM 1591 C C . ALA A 1 244 ? 0.214 -5.900 26.579 1.00 87.02 226 ALA A C 1
ATOM 1592 O O . ALA A 1 244 ? -0.300 -5.023 25.880 1.00 86.86 226 ALA A O 1
ATOM 1594 N N . HIS A 1 245 ? 1.508 -6.272 26.475 1.00 84.76 227 HIS A N 1
ATOM 1595 C CA . HIS A 1 245 ? 2.457 -5.718 25.512 1.00 85.39 227 HIS A CA 1
ATOM 1596 C C . HIS A 1 245 ? 2.132 -6.233 24.104 1.00 90.05 227 HIS A C 1
ATOM 1597 O O . HIS A 1 245 ? 2.334 -5.505 23.133 1.00 89.96 227 HIS A O 1
ATOM 1604 N N . ILE A 1 246 ? 1.623 -7.485 24.002 1.00 86.87 228 ILE A N 1
ATOM 1605 C CA . ILE A 1 246 ? 1.242 -8.123 22.739 1.00 87.08 228 ILE A CA 1
ATOM 1606 C C . ILE A 1 246 ? -0.066 -7.490 22.238 1.00 92.00 228 ILE A C 1
ATOM 1607 O O . ILE A 1 246 ? -0.086 -6.977 21.117 1.00 92.23 228 ILE A O 1
ATOM 1612 N N . PHE A 1 247 ? -1.140 -7.514 23.067 1.00 88.76 229 PHE A N 1
ATOM 1613 C CA . PHE A 1 247 ? -2.457 -6.959 22.730 1.00 88.82 229 PHE A CA 1
ATOM 1614 C C . PHE A 1 247 ? -2.382 -5.463 22.408 1.00 93.21 229 PHE A C 1
ATOM 1615 O O . PHE A 1 247 ? -3.064 -5.013 21.488 1.00 93.03 229 PHE A O 1
ATOM 1623 N N . GLY A 1 248 ? -1.543 -4.728 23.147 1.00 90.05 230 GLY A N 1
ATOM 1624 C CA . GLY A 1 248 ? -1.317 -3.298 22.951 1.00 90.21 230 GLY A CA 1
ATOM 1625 C C . GLY A 1 248 ? -0.683 -2.989 21.609 1.00 94.31 230 GLY A C 1
ATOM 1626 O O . GLY A 1 248 ? -1.093 -2.045 20.931 1.00 93.92 230 GLY A O 1
ATOM 1627 N N . TYR A 1 249 ? 0.299 -3.818 21.203 1.00 91.35 231 TYR A N 1
ATOM 1628 C CA . TYR A 1 249 ? 1.021 -3.711 19.934 1.00 91.73 231 TYR A CA 1
ATOM 1629 C C . TYR A 1 249 ? 0.122 -4.104 18.753 1.00 95.77 231 TYR A C 1
ATOM 1630 O O . TYR A 1 249 ? 0.206 -3.466 17.702 1.00 95.78 231 TYR A O 1
ATOM 1639 N N . VAL A 1 250 ? -0.731 -5.141 18.925 1.00 92.18 232 VAL A N 1
ATOM 1640 C CA . VAL A 1 250 ? -1.671 -5.606 17.895 1.00 92.44 232 VAL A CA 1
ATOM 1641 C C . VAL A 1 250 ? -2.699 -4.480 17.659 1.00 96.72 232 VAL A C 1
ATOM 1642 O O . VAL A 1 250 ? -3.013 -4.173 16.507 1.00 96.47 232 VAL A O 1
ATOM 1646 N N . ALA A 1 251 ? -3.135 -3.812 18.750 1.00 93.39 1001 ALA A N 1
ATOM 1647 C CA . ALA A 1 251 ? -4.070 -2.687 18.720 1.00 93.45 1001 ALA A CA 1
ATOM 1648 C C . ALA A 1 251 ? -3.468 -1.475 18.001 1.00 97.64 1001 ALA A C 1
ATOM 1649 O O . ALA A 1 251 ? -4.200 -0.759 17.318 1.00 97.67 1001 ALA A O 1
ATOM 1651 N N . ASP A 1 252 ? -2.145 -1.253 18.149 1.00 94.06 1002 ASP A N 1
ATOM 1652 C CA . ASP A 1 252 ? -1.440 -0.131 17.527 1.00 94.25 1002 ASP A CA 1
ATOM 1653 C C . ASP A 1 252 ? -1.281 -0.325 16.013 1.00 97.91 1002 ASP A C 1
ATOM 1654 O O . ASP A 1 252 ? -1.330 0.664 15.281 1.00 97.80 1002 ASP A O 1
ATOM 1659 N N . LEU A 1 253 ? -1.100 -1.578 15.542 1.00 93.94 1003 LEU A N 1
ATOM 1660 C CA . LEU A 1 253 ? -0.967 -1.853 14.108 1.00 93.95 1003 LEU A CA 1
ATOM 1661 C C . LEU A 1 253 ? -2.331 -1.769 13.421 1.00 97.35 1003 LEU A C 1
ATOM 1662 O O . LEU A 1 253 ? -2.411 -1.251 12.307 1.00 97.51 1003 LEU A O 1
ATOM 1667 N N . GLU A 1 254 ? -3.401 -2.242 14.098 1.00 93.08 1004 GLU A N 1
ATOM 1668 C CA . GLU A 1 254 ? -4.779 -2.200 13.597 1.00 93.02 1004 GLU A CA 1
ATOM 1669 C C . GLU A 1 254 ? -5.292 -0.754 13.516 1.00 96.23 1004 GLU A C 1
ATOM 1670 O O . GLU A 1 254 ? -6.070 -0.443 12.614 1.00 96.27 1004 GLU A O 1
ATOM 1676 N N . ASP A 1 255 ? -4.852 0.122 14.448 1.00 91.90 1005 ASP A N 1
ATOM 1677 C CA . ASP A 1 255 ? -5.214 1.544 14.487 1.00 91.70 1005 ASP A CA 1
ATOM 1678 C C . ASP A 1 255 ? -4.571 2.276 13.307 1.00 95.06 1005 ASP A C 1
ATOM 1679 O O . ASP A 1 255 ? -5.225 3.101 12.667 1.00 94.94 1005 ASP A O 1
ATOM 1684 N N . ASN A 1 256 ? -3.298 1.955 13.012 1.00 91.01 1006 ASN A N 1
ATOM 1685 C CA . ASN A 1 256 ? -2.547 2.519 11.891 1.00 91.00 1006 ASN A CA 1
ATOM 1686 C C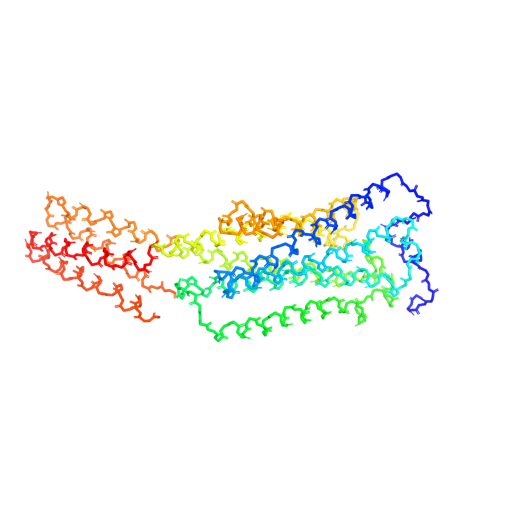 . ASN A 1 256 ? -3.103 1.985 10.567 1.00 95.19 1006 ASN A C 1
ATOM 1687 O O . ASN A 1 256 ? -3.055 2.689 9.559 1.00 95.32 1006 ASN A O 1
ATOM 1692 N N . TRP A 1 257 ? -3.643 0.747 10.584 1.00 91.48 1007 TRP A N 1
ATOM 1693 C CA . TRP A 1 257 ? -4.254 0.108 9.419 1.00 91.79 1007 TRP A CA 1
ATOM 1694 C C . TRP A 1 257 ? -5.616 0.740 9.129 1.00 94.75 1007 TRP A C 1
ATOM 1695 O O . TRP A 1 257 ? -6.003 0.859 7.962 1.00 94.70 1007 TRP A O 1
ATOM 1706 N N . GLU A 1 258 ? -6.339 1.144 10.196 1.00 90.26 1008 GLU A N 1
ATOM 1707 C CA . GLU A 1 258 ? -7.642 1.808 10.116 1.00 89.97 1008 GLU A CA 1
ATOM 1708 C C . GLU A 1 258 ? -7.459 3.222 9.550 1.00 93.10 1008 GLU A C 1
ATOM 1709 O O . GLU A 1 258 ? -8.258 3.654 8.718 1.00 92.95 1008 GLU A O 1
ATOM 1715 N N . THR A 1 259 ? -6.385 3.920 9.990 1.00 88.59 1009 THR A N 1
ATOM 1716 C CA . THR A 1 259 ? -6.021 5.276 9.566 1.00 88.21 1009 THR A CA 1
ATOM 1717 C C . THR A 1 259 ? -5.618 5.258 8.080 1.00 92.04 1009 THR A C 1
ATOM 1718 O O . THR A 1 259 ? -5.937 6.198 7.349 1.00 91.77 1009 THR A O 1
ATOM 1722 N N . LEU A 1 260 ? -4.946 4.176 7.643 1.00 88.62 1010 LEU A N 1
ATOM 1723 C CA . LEU A 1 260 ? -4.463 3.990 6.275 1.00 89.19 1010 LEU A CA 1
ATOM 1724 C C . LEU A 1 260 ? -5.616 3.739 5.288 1.00 93.84 1010 LEU A C 1
ATOM 1725 O O . LEU A 1 260 ? -5.568 4.261 4.174 1.00 93.82 1010 LEU A O 1
ATOM 1730 N N . ASN A 1 261 ? -6.632 2.941 5.688 1.00 90.63 1011 ASN A N 1
ATOM 1731 C CA . ASN A 1 261 ? -7.784 2.591 4.848 1.00 91.17 1011 ASN A CA 1
ATOM 1732 C C . ASN A 1 261 ? -8.837 3.709 4.780 1.00 95.19 1011 ASN A C 1
ATOM 1733 O O . ASN A 1 261 ? -9.413 3.916 3.709 1.00 95.39 1011 ASN A O 1
ATOM 1738 N N . ASP A 1 262 ? -9.106 4.403 5.910 1.00 91.22 1012 ASP A N 1
ATOM 1739 C CA . ASP A 1 262 ? -10.106 5.474 5.985 1.00 91.32 1012 ASP A CA 1
ATOM 1740 C C . ASP A 1 262 ? -9.689 6.711 5.168 1.00 95.64 1012 ASP A C 1
ATOM 1741 O O . ASP A 1 262 ? -10.489 7.194 4.363 1.00 95.53 1012 ASP A O 1
ATOM 1746 N N . ASN A 1 263 ? -8.447 7.205 5.360 1.00 92.31 1013 ASN A N 1
ATOM 1747 C CA . ASN A 1 263 ? -7.919 8.386 4.666 1.00 92.56 1013 ASN A CA 1
ATOM 1748 C C . ASN A 1 263 ? -7.693 8.133 3.164 1.00 97.29 1013 ASN A C 1
ATOM 1749 O O . ASN A 1 263 ? -7.662 9.096 2.394 1.00 97.49 1013 ASN A O 1
ATOM 1754 N N . LEU A 1 264 ? -7.556 6.857 2.751 1.00 94.06 1014 LEU A N 1
ATOM 1755 C CA . LEU A 1 264 ? -7.384 6.470 1.347 1.00 94.91 1014 LEU A CA 1
ATOM 1756 C C . LEU A 1 264 ? -8.684 6.720 0.576 1.00 99.78 1014 LEU A C 1
ATOM 1757 O O . LEU A 1 264 ? -8.645 7.107 -0.593 1.00 100.15 1014 LEU A O 1
ATOM 1762 N N . LYS A 1 265 ? -9.831 6.512 1.249 1.00 96.32 1015 LYS A N 1
ATOM 1763 C CA . LYS A 1 265 ? -11.172 6.713 0.706 1.00 96.88 1015 LYS A CA 1
ATOM 1764 C C . LYS A 1 265 ? -11.482 8.209 0.547 1.00 101.70 1015 LYS A C 1
ATOM 1765 O O . LYS A 1 265 ? -12.274 8.573 -0.324 1.00 102.00 1015 LYS A O 1
ATOM 1771 N N . VAL A 1 266 ? -10.857 9.066 1.386 1.00 98.32 1016 VAL A N 1
ATOM 1772 C CA . VAL A 1 266 ? -11.021 10.528 1.377 1.00 98.43 1016 VAL A CA 1
ATOM 1773 C C . VAL A 1 266 ? -10.412 11.095 0.076 1.00 103.34 1016 VAL A C 1
ATOM 1774 O O . VAL A 1 266 ? -11.030 11.955 -0.555 1.00 103.38 1016 VAL A O 1
ATOM 1778 N N . ILE A 1 267 ? -9.219 10.590 -0.323 1.00 100.28 1017 ILE A N 1
ATOM 1779 C CA . ILE A 1 267 ? -8.494 11.004 -1.534 1.00 100.99 1017 ILE A CA 1
ATOM 1780 C C . ILE A 1 267 ? -9.313 10.611 -2.782 1.00 106.15 1017 ILE A C 1
ATOM 1781 O O . ILE A 1 267 ? -9.392 11.404 -3.725 1.00 106.39 1017 ILE A O 1
ATOM 1786 N N . GLU A 1 268 ? -9.949 9.418 -2.764 1.00 103.04 1018 GLU A N 1
ATOM 1787 C CA . GLU A 1 268 ? -10.786 8.906 -3.857 1.00 103.97 1018 GLU A CA 1
ATOM 1788 C C . GLU A 1 268 ? -11.953 9.868 -4.166 1.00 108.42 1018 GLU A C 1
ATOM 1789 O O . GLU A 1 268 ? -12.348 9.982 -5.328 1.00 108.96 1018 GLU A O 1
ATOM 1795 N N . LYS A 1 269 ? -12.471 10.577 -3.135 1.00 104.29 1019 LYS A N 1
ATOM 1796 C CA . LYS A 1 269 ? -13.535 11.573 -3.275 1.00 104.34 1019 LYS A CA 1
ATOM 1797 C C . LYS A 1 269 ? -12.969 12.841 -3.931 1.00 108.58 1019 LYS A C 1
ATOM 1798 O O . LYS A 1 269 ? -11.956 13.370 -3.466 1.00 107.33 1019 LYS A O 1
ATOM 1804 N N . ALA A 1 270 ? -13.627 13.313 -5.014 1.00 106.49 1020 ALA A N 1
ATOM 1805 C CA . ALA A 1 270 ? -13.246 14.509 -5.773 1.00 106.88 1020 ALA A CA 1
ATOM 1806 C C . ALA A 1 270 ? -13.340 15.763 -4.889 1.00 110.59 1020 ALA A C 1
ATOM 1807 O O . ALA A 1 270 ? -14.424 16.326 -4.696 1.00 110.48 1020 ALA A O 1
ATOM 1809 N N . ASP A 1 271 ? -12.191 16.162 -4.317 1.00 106.62 1021 ASP A N 1
ATOM 1810 C CA . ASP A 1 271 ? -12.071 17.312 -3.422 1.00 105.90 1021 ASP A CA 1
ATOM 1811 C C . ASP A 1 271 ? -10.910 18.226 -3.861 1.00 109.07 1021 ASP A C 1
ATOM 1812 O O . ASP A 1 271 ? -10.250 17.945 -4.866 1.00 109.36 1021 ASP A O 1
ATOM 1817 N N . ASN A 1 272 ? -10.673 19.320 -3.112 1.00 104.33 1022 ASN A N 1
ATOM 1818 C CA . ASN A 1 272 ? -9.605 20.284 -3.384 1.00 103.96 1022 ASN A CA 1
ATOM 1819 C C . ASN A 1 272 ? -8.235 19.727 -2.945 1.00 105.95 1022 ASN A C 1
ATOM 1820 O O . ASN A 1 272 ? -8.177 18.707 -2.255 1.00 104.62 1022 ASN A O 1
ATOM 1825 N N . ALA A 1 273 ? -7.141 20.410 -3.353 1.00 102.14 1023 ALA A N 1
ATOM 1826 C CA . ALA A 1 273 ? -5.746 20.057 -3.069 1.00 101.55 1023 ALA A CA 1
ATOM 1827 C C . ALA A 1 273 ? -5.457 19.937 -1.564 1.00 104.00 1023 ALA A C 1
ATOM 1828 O O . ALA A 1 273 ? -4.731 19.025 -1.166 1.00 103.27 1023 ALA A O 1
ATOM 1830 N N . ALA A 1 274 ? -6.024 20.845 -0.738 1.00 99.91 1024 ALA A N 1
ATOM 1831 C CA . ALA A 1 274 ? -5.836 20.882 0.719 1.00 98.96 1024 ALA A CA 1
ATOM 1832 C C . ALA A 1 274 ? -6.433 19.650 1.417 1.00 100.91 1024 ALA A C 1
ATOM 1833 O O . ALA A 1 274 ? -5.918 19.235 2.457 1.00 100.00 1024 ALA A O 1
ATOM 1835 N N . GLN A 1 275 ? -7.509 19.076 0.851 1.00 96.55 1025 GLN A N 1
ATOM 1836 C CA . GLN A 1 275 ? -8.164 17.882 1.385 1.00 95.39 1025 GLN A CA 1
ATOM 1837 C C . GLN A 1 275 ? -7.310 16.630 1.132 1.00 97.67 1025 GLN A C 1
ATOM 1838 O O . GLN A 1 275 ? -7.321 15.714 1.951 1.00 96.54 1025 GLN A O 1
ATOM 1844 N N . VAL A 1 276 ? -6.573 16.601 0.001 1.00 93.98 1026 VAL A N 1
ATOM 1845 C CA . VAL A 1 276 ? -5.704 15.489 -0.411 1.00 93.58 1026 VAL A CA 1
ATOM 1846 C C . VAL A 1 276 ? -4.446 15.450 0.492 1.00 96.73 1026 VAL A C 1
ATOM 1847 O O . VAL A 1 276 ? -4.064 14.367 0.947 1.00 95.99 1026 VAL A O 1
ATOM 1851 N N . LYS A 1 277 ? -3.825 16.629 0.750 1.00 92.77 1027 LYS A N 1
ATOM 1852 C CA . LYS A 1 277 ? -2.624 16.782 1.584 1.00 92.13 1027 LYS A CA 1
ATOM 1853 C C . LYS A 1 277 ? -2.852 16.286 3.014 1.00 95.64 1027 LYS A C 1
ATOM 1854 O O . LYS A 1 277 ? -2.049 15.489 3.502 1.00 95.10 1027 LYS A O 1
ATOM 1860 N N . ASP A 1 278 ? -3.951 16.735 3.674 1.00 92.01 1028 ASP A N 1
ATOM 1861 C CA . ASP A 1 278 ? -4.272 16.390 5.062 1.00 91.34 1028 ASP A CA 1
ATOM 1862 C C . ASP A 1 278 ? -4.501 14.875 5.220 1.00 94.03 1028 ASP A C 1
ATOM 1863 O O . ASP A 1 278 ? -4.135 14.328 6.258 1.00 93.24 1028 ASP A O 1
ATOM 1868 N N . ALA A 1 279 ? -5.053 14.203 4.193 1.00 90.25 1029 ALA A N 1
ATOM 1869 C CA . ALA A 1 279 ? -5.288 12.761 4.228 1.00 89.54 1029 ALA A CA 1
ATOM 1870 C C . ALA A 1 279 ? -3.968 11.989 4.123 1.00 93.15 1029 ALA A C 1
ATOM 1871 O O . ALA A 1 279 ? -3.752 11.066 4.910 1.00 92.18 1029 ALA A O 1
ATOM 1873 N N . LEU A 1 280 ? -3.078 12.388 3.186 1.00 90.18 1030 LEU A N 1
ATOM 1874 C CA . LEU A 1 280 ? -1.769 11.761 2.968 1.00 90.31 1030 LEU A CA 1
ATOM 1875 C C . LEU A 1 280 ? -0.836 11.953 4.172 1.00 93.83 1030 LEU A C 1
ATOM 1876 O O . LEU A 1 280 ? -0.066 11.042 4.486 1.00 93.50 1030 LEU A O 1
ATOM 1881 N N . THR A 1 281 ? -0.909 13.129 4.842 1.00 89.87 1031 THR A N 1
ATOM 1882 C CA . THR A 1 281 ? -0.095 13.455 6.025 1.00 89.27 1031 THR A CA 1
ATOM 1883 C C . THR A 1 281 ? -0.482 12.510 7.175 1.00 91.46 1031 THR A C 1
ATOM 1884 O O . THR A 1 281 ? 0.400 12.023 7.885 1.00 90.98 1031 THR A O 1
ATOM 1888 N N . LYS A 1 282 ? -1.798 12.228 7.320 1.00 86.83 1032 LYS A N 1
ATOM 1889 C CA . LYS A 1 282 ? -2.354 11.308 8.317 1.00 85.50 1032 LYS A CA 1
ATOM 1890 C C . LYS A 1 282 ? -1.884 9.872 8.037 1.00 88.34 1032 LYS A C 1
ATOM 1891 O O . LYS A 1 282 ? -1.715 9.096 8.978 1.00 87.47 1032 LYS A O 1
ATOM 1897 N N . MET A 1 283 ? -1.665 9.531 6.746 1.00 84.74 1033 MET A N 1
ATOM 1898 C CA . MET A 1 283 ? -1.194 8.215 6.307 1.00 84.31 1033 MET A CA 1
ATOM 1899 C C . MET A 1 283 ? 0.307 8.059 6.540 1.00 87.79 1033 MET A C 1
ATOM 1900 O O . MET A 1 283 ? 0.742 6.980 6.945 1.00 86.91 1033 MET A O 1
ATOM 1905 N N . ARG A 1 284 ? 1.097 9.127 6.274 1.00 84.96 1034 ARG A N 1
ATOM 1906 C CA . ARG A 1 284 ? 2.552 9.126 6.467 1.00 85.34 1034 ARG A CA 1
ATOM 1907 C C . ARG A 1 284 ? 2.886 8.963 7.953 1.00 89.33 1034 ARG A C 1
ATOM 1908 O O . ARG A 1 284 ? 3.811 8.224 8.286 1.00 88.77 1034 ARG A O 1
ATOM 1916 N N . ALA A 1 285 ? 2.105 9.627 8.836 1.00 86.30 1035 ALA A N 1
ATOM 1917 C CA . ALA A 1 285 ? 2.241 9.562 10.295 1.00 86.11 1035 ALA A CA 1
ATOM 1918 C C . ALA A 1 285 ? 1.882 8.167 10.829 1.00 90.17 1035 ALA A C 1
ATOM 1919 O O . ALA A 1 285 ? 2.507 7.703 11.785 1.00 89.38 1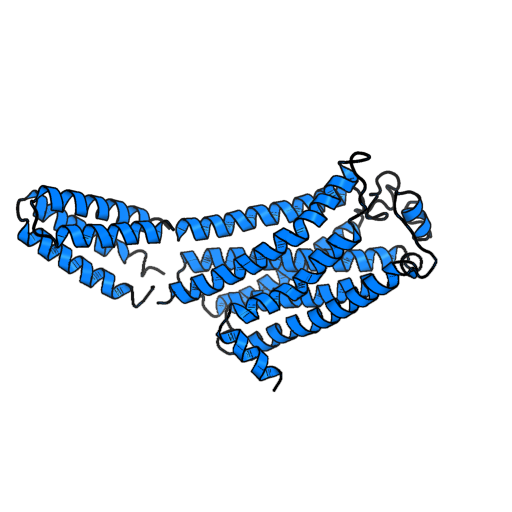035 ALA A O 1
ATOM 1921 N N . ALA A 1 286 ? 0.886 7.502 10.203 1.00 87.36 1036 ALA A N 1
ATOM 1922 C CA . ALA A 1 286 ? 0.420 6.163 10.573 1.00 87.17 1036 ALA A CA 1
ATOM 1923 C C . ALA A 1 286 ? 1.405 5.069 10.129 1.00 92.88 1036 ALA A C 1
ATOM 1924 O O . ALA A 1 286 ? 1.526 4.050 10.811 1.00 92.18 1036 ALA A O 1
ATOM 1926 N N . ALA A 1 287 ? 2.100 5.278 8.993 1.00 91.08 1037 ALA A N 1
ATOM 1927 C CA . ALA A 1 287 ? 3.062 4.325 8.436 1.00 91.69 1037 ALA A CA 1
ATOM 1928 C C . ALA A 1 287 ? 4.378 4.289 9.235 1.00 96.53 1037 ALA A C 1
ATOM 1929 O O . ALA A 1 287 ? 4.995 3.225 9.324 1.00 96.07 1037 ALA A O 1
ATOM 1931 N N . LEU A 1 288 ? 4.812 5.439 9.796 1.00 94.13 1038 LEU A N 1
ATOM 1932 C CA . LEU A 1 288 ? 6.050 5.553 10.581 1.00 94.73 1038 LEU A CA 1
ATOM 1933 C C . LEU A 1 288 ? 5.924 4.855 11.943 1.00 99.35 1038 LEU A C 1
ATOM 1934 O O . LEU A 1 288 ? 6.919 4.339 12.459 1.00 99.07 1038 LEU A O 1
ATOM 1939 N N . ASP A 1 289 ? 4.707 4.858 12.522 1.00 96.31 1039 ASP A N 1
ATOM 1940 C CA . ASP A 1 289 ? 4.400 4.225 13.807 1.00 95.97 1039 ASP A CA 1
ATOM 1941 C C . ASP A 1 289 ? 4.251 2.712 13.635 1.00 100.13 1039 ASP A C 1
ATOM 1942 O O . ASP A 1 289 ? 4.603 1.958 14.548 1.00 99.31 1039 ASP A O 1
ATOM 1947 N N . ALA A 1 290 ? 3.761 2.272 12.458 1.00 97.35 1040 ALA A N 1
ATOM 1948 C CA . ALA A 1 290 ? 3.592 0.863 12.092 1.00 97.22 1040 ALA A CA 1
ATOM 1949 C C . ALA A 1 290 ? 4.954 0.174 11.889 1.00 101.92 1040 ALA A C 1
ATOM 1950 O O . ALA A 1 290 ? 5.054 -1.044 12.065 1.00 101.42 1040 ALA A O 1
ATOM 1952 N N . GLN A 1 291 ? 5.992 0.968 11.527 1.00 99.13 1041 GLN A N 1
ATOM 1953 C CA . GLN A 1 291 ? 7.374 0.546 11.277 1.00 99.51 1041 GLN A CA 1
ATOM 1954 C C . GLN A 1 291 ? 8.068 0.069 12.571 1.00 102.63 1041 GLN A C 1
ATOM 1955 O O . GLN A 1 291 ? 8.848 -0.885 12.520 1.00 102.61 1041 GLN A O 1
ATOM 1961 N N . LYS A 1 292 ? 7.788 0.739 13.714 1.00 98.09 1042 LYS A N 1
ATOM 1962 C CA . LYS A 1 292 ? 8.359 0.424 15.032 1.00 97.37 1042 LYS A CA 1
ATOM 1963 C C . LYS A 1 292 ? 7.815 -0.925 15.545 1.00 100.46 1042 LYS A C 1
ATOM 1964 O O . LYS A 1 292 ? 6.597 -1.099 15.653 1.00 99.34 1042 LYS A O 1
ATOM 1970 N N . ALA A 1 293 ? 8.722 -1.887 15.815 1.00 97.11 1043 ALA A N 1
ATOM 1971 C CA . ALA A 1 293 ? 8.371 -3.229 16.282 1.00 128.46 1043 ALA A CA 1
ATOM 1972 C C . ALA A 1 293 ? 9.126 -3.593 17.568 1.00 163.06 1043 ALA A C 1
ATOM 1973 O O . ALA A 1 293 ? 10.350 -3.498 17.624 1.00 128.58 1043 ALA A O 1
ATOM 1975 N N . MET A 1 308 ? 11.808 -12.782 7.356 1.00 144.36 1058 MET A N 1
ATOM 1976 C CA . MET A 1 308 ? 12.172 -11.908 8.469 1.00 143.20 1058 MET A CA 1
ATOM 1977 C C . MET A 1 308 ? 12.312 -10.452 7.983 1.00 147.16 1058 MET A C 1
ATOM 1978 O O . MET A 1 308 ? 11.692 -9.557 8.563 1.00 145.79 1058 MET A O 1
ATOM 1983 N N . LYS A 1 309 ? 13.116 -10.226 6.919 1.00 144.83 1059 LYS A N 1
ATOM 1984 C CA . LYS A 1 309 ? 13.370 -8.905 6.325 1.00 144.83 1059 LYS A CA 1
ATOM 1985 C C . LYS A 1 309 ? 12.311 -8.551 5.245 1.00 148.59 1059 LYS A C 1
ATOM 1986 O O . LYS A 1 309 ? 12.467 -7.548 4.541 1.00 148.65 1059 LYS A O 1
ATOM 1992 N N . ASP A 1 310 ? 11.234 -9.361 5.140 1.00 144.36 1060 ASP A N 1
ATOM 1993 C CA . ASP A 1 310 ? 10.149 -9.185 4.171 1.00 143.99 1060 ASP A CA 1
ATOM 1994 C C . ASP A 1 310 ? 9.194 -8.049 4.582 1.00 145.47 1060 ASP A C 1
ATOM 1995 O O . ASP A 1 310 ? 8.767 -7.284 3.713 1.00 145.35 1060 ASP A O 1
ATOM 2000 N N . PHE A 1 311 ? 8.859 -7.940 5.886 1.00 139.81 1061 PHE A N 1
ATOM 2001 C CA . PHE A 1 311 ? 7.953 -6.908 6.399 1.00 138.11 1061 PHE A CA 1
ATOM 2002 C C . PHE A 1 311 ? 8.711 -5.628 6.770 1.00 140.45 1061 PHE A C 1
ATOM 2003 O O . PHE A 1 311 ? 8.147 -4.541 6.643 1.00 139.47 1061 PHE A O 1
ATOM 2011 N N . ARG A 1 312 ? 9.979 -5.757 7.233 1.00 136.57 1062 ARG A N 1
ATOM 2012 C CA . ARG A 1 312 ? 10.854 -4.641 7.628 1.00 135.94 1062 ARG A CA 1
ATOM 2013 C C . ARG A 1 312 ? 11.152 -3.726 6.421 1.00 139.61 1062 ARG A C 1
ATOM 2014 O O . ARG A 1 312 ? 11.233 -2.506 6.582 1.00 138.90 1062 ARG A O 1
ATOM 2022 N N . HIS A 1 313 ? 11.291 -4.323 5.218 1.00 136.46 1063 HIS A N 1
ATOM 2023 C CA . HIS A 1 313 ? 11.546 -3.627 3.956 1.00 137.03 1063 HIS A CA 1
ATOM 2024 C C . HIS A 1 313 ? 10.297 -3.658 3.038 1.00 139.51 1063 HIS A C 1
ATOM 2025 O O . HIS A 1 313 ? 10.411 -3.440 1.829 1.00 140.22 1063 HIS A O 1
ATOM 2032 N N . GLY A 1 314 ? 9.129 -3.900 3.632 1.00 133.83 1064 GLY A N 1
ATOM 2033 C CA . GLY A 1 314 ? 7.857 -3.968 2.922 1.00 133.07 1064 GLY A CA 1
ATOM 2034 C C . GLY A 1 314 ? 6.975 -2.747 3.094 1.00 134.73 1064 GLY A C 1
ATOM 2035 O O . GLY A 1 314 ? 6.394 -2.261 2.119 1.00 134.62 1064 GLY A O 1
ATOM 2036 N N . PHE A 1 315 ? 6.863 -2.252 4.340 1.00 129.18 1065 PHE A N 1
ATOM 2037 C CA . PHE A 1 315 ? 6.047 -1.091 4.704 1.00 127.68 1065 PHE A CA 1
ATOM 2038 C C . PHE A 1 315 ? 6.684 0.227 4.247 1.00 130.58 1065 PHE A C 1
ATOM 2039 O O . PHE A 1 315 ? 5.950 1.179 3.978 1.00 129.84 1065 PHE A O 1
ATOM 2041 N N . ASP A 1 316 ? 8.036 0.284 4.151 1.00 126.85 1066 ASP A N 1
ATOM 2042 C CA . ASP A 1 316 ? 8.774 1.486 3.735 1.00 126.75 1066 ASP A CA 1
ATOM 2043 C C . ASP A 1 316 ? 8.525 1.819 2.250 1.00 129.71 1066 ASP A C 1
ATOM 2044 O O . ASP A 1 316 ? 8.713 2.970 1.851 1.00 129.60 1066 ASP A O 1
ATOM 2049 N N . ILE A 1 317 ? 8.093 0.817 1.448 1.00 125.38 1067 ILE A N 1
ATOM 2050 C CA . ILE A 1 317 ? 7.757 0.983 0.029 1.00 125.63 1067 ILE A CA 1
ATOM 2051 C C . ILE A 1 317 ? 6.527 1.901 -0.060 1.00 127.36 1067 ILE A C 1
ATOM 2052 O O . ILE A 1 317 ? 6.499 2.811 -0.892 1.00 127.57 1067 ILE A O 1
ATOM 2057 N N . LEU A 1 318 ? 5.537 1.677 0.839 1.00 121.41 1068 LEU A N 1
ATOM 2058 C CA . LEU A 1 318 ? 4.302 2.460 0.955 1.00 119.80 1068 LEU A CA 1
ATOM 2059 C C . LEU A 1 318 ? 4.609 3.891 1.392 1.00 121.35 1068 LEU A C 1
ATOM 2060 O O . LEU A 1 318 ? 3.957 4.818 0.912 1.00 121.05 1068 LEU A O 1
ATOM 2065 N N . VAL A 1 319 ? 5.616 4.066 2.281 1.00 115.92 1069 VAL A N 1
ATOM 2066 C CA . VAL A 1 319 ? 6.072 5.365 2.799 1.00 114.81 1069 VAL A CA 1
ATOM 2067 C C . VAL A 1 319 ? 6.600 6.215 1.621 1.00 117.49 1069 VAL A C 1
ATOM 2068 O O . VAL A 1 319 ? 6.290 7.405 1.536 1.00 117.24 1069 VAL A O 1
ATOM 2072 N N . GLY A 1 320 ? 7.347 5.578 0.718 1.00 112.87 1070 GLY A N 1
ATOM 2073 C CA . GLY A 1 320 ? 7.893 6.211 -0.475 1.00 112.88 1070 GLY A CA 1
ATOM 2074 C C . GLY A 1 320 ? 6.815 6.625 -1.456 1.00 114.16 1070 GLY A C 1
ATOM 2075 O O . GLY A 1 320 ? 6.845 7.748 -1.963 1.00 114.12 1070 GLY A O 1
ATOM 2076 N N . GLN A 1 321 ? 5.835 5.725 -1.700 1.00 108.42 1071 GLN A N 1
ATOM 2077 C CA . GLN A 1 321 ? 4.703 5.933 -2.614 1.00 107.59 1071 GLN A CA 1
ATOM 2078 C C . GLN A 1 321 ? 3.767 7.057 -2.125 1.00 108.76 1071 GLN A C 1
ATOM 2079 O O . GLN A 1 321 ? 3.211 7.771 -2.961 1.00 108.65 1071 GLN A O 1
ATOM 2085 N N . ILE A 1 322 ? 3.603 7.216 -0.789 1.00 102.90 1072 ILE A N 1
ATOM 2086 C CA . ILE A 1 322 ? 2.775 8.267 -0.177 1.00 101.36 1072 ILE A CA 1
ATOM 2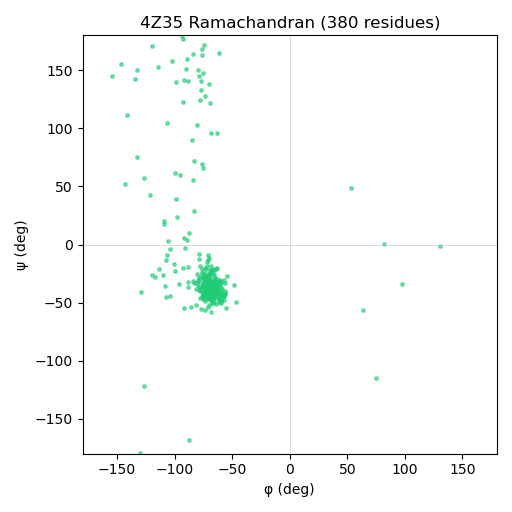087 C C . ILE A 1 322 ? 3.517 9.619 -0.307 1.00 105.03 1072 ILE A C 1
ATOM 2088 O O . ILE A 1 322 ? 2.901 10.608 -0.712 1.00 104.65 1072 ILE A O 1
ATOM 2093 N N . ASP A 1 323 ? 4.837 9.646 0.001 1.00 101.60 1073 ASP A N 1
ATOM 2094 C CA . ASP A 1 323 ? 5.686 10.841 -0.091 1.00 101.87 1073 ASP A CA 1
ATOM 2095 C C . ASP A 1 323 ? 5.742 11.382 -1.523 1.00 106.04 1073 ASP A C 1
ATOM 2096 O O . ASP A 1 323 ? 5.763 12.600 -1.702 1.00 105.79 1073 ASP A O 1
ATOM 2101 N N . ASP A 1 324 ? 5.732 10.485 -2.533 1.00 102.86 1074 ASP A N 1
ATOM 2102 C CA . ASP A 1 324 ? 5.733 10.852 -3.951 1.00 103.73 1074 ASP A CA 1
ATOM 2103 C C . ASP A 1 324 ? 4.360 11.405 -4.359 1.00 106.49 1074 ASP A C 1
ATOM 2104 O O . ASP A 1 324 ? 4.294 12.316 -5.187 1.00 106.82 1074 ASP A O 1
ATOM 2109 N N . ALA A 1 325 ? 3.273 10.870 -3.760 1.00 101.28 1075 ALA A N 1
ATOM 2110 C CA . ALA A 1 325 ? 1.901 11.325 -4.000 1.00 100.33 1075 ALA A CA 1
ATOM 2111 C C . ALA A 1 325 ? 1.654 12.675 -3.315 1.00 103.16 1075 ALA A C 1
ATOM 2112 O O . ALA A 1 325 ? 0.837 13.464 -3.795 1.00 102.86 1075 ALA A O 1
ATOM 2114 N N . LEU A 1 326 ? 2.373 12.933 -2.199 1.00 98.72 1076 LEU A N 1
ATOM 2115 C CA . LEU A 1 326 ? 2.299 14.169 -1.417 1.00 97.94 1076 LEU A CA 1
ATOM 2116 C C . LEU A 1 326 ? 2.933 15.333 -2.190 1.00 102.96 1076 LEU A C 1
ATOM 2117 O O . LEU A 1 326 ? 2.390 16.437 -2.164 1.00 102.39 1076 LEU A O 1
ATOM 2122 N N . LYS A 1 327 ? 4.067 15.077 -2.887 1.00 100.87 1077 LYS A N 1
ATOM 2123 C CA . LYS A 1 327 ? 4.796 16.061 -3.703 1.00 102.09 1077 LYS A CA 1
ATOM 2124 C C . LYS A 1 327 ? 3.950 16.544 -4.894 1.00 106.37 1077 LYS A C 1
ATOM 2125 O O . LYS A 1 327 ? 4.102 17.692 -5.314 1.00 106.65 1077 LYS A O 1
ATOM 2131 N N . LEU A 1 328 ? 3.067 15.668 -5.430 1.00 102.35 1078 LEU A N 1
ATOM 2132 C CA . LEU A 1 328 ? 2.174 15.966 -6.557 1.00 102.39 1078 LEU A CA 1
ATOM 2133 C C . LEU A 1 328 ? 1.079 16.953 -6.149 1.00 105.15 1078 LEU A C 1
ATOM 2134 O O . LEU A 1 328 ? 0.704 17.809 -6.952 1.00 105.25 1078 LEU A O 1
ATOM 2139 N N . ALA A 1 329 ? 0.576 16.835 -4.903 1.00 100.42 1079 ALA A N 1
ATOM 2140 C CA . ALA A 1 329 ? -0.463 17.705 -4.344 1.00 99.48 1079 ALA A CA 1
ATOM 2141 C C . ALA A 1 329 ? 0.091 19.100 -4.016 1.00 103.43 1079 ALA A C 1
ATOM 2142 O O . ALA A 1 329 ? -0.634 20.089 -4.149 1.00 102.60 1079 ALA A O 1
ATOM 2144 N N . ASN A 1 330 ? 1.372 19.173 -3.594 1.00 100.64 1080 ASN A N 1
ATOM 2145 C CA . ASN A 1 330 ? 2.060 20.418 -3.244 1.00 101.09 1080 ASN A CA 1
ATOM 2146 C C . ASN A 1 330 ? 2.312 21.282 -4.487 1.00 106.15 1080 ASN A C 1
ATOM 2147 O O . ASN A 1 330 ? 2.324 22.510 -4.378 1.00 106.18 1080 ASN A O 1
ATOM 2152 N N . GLU A 1 331 ? 2.501 20.642 -5.659 1.00 103.26 1081 GLU A N 1
ATOM 2153 C CA . GLU A 1 331 ? 2.719 21.316 -6.940 1.00 104.29 1081 GLU A CA 1
ATOM 2154 C C . GLU A 1 331 ? 1.418 21.952 -7.448 1.00 108.78 1081 GLU A C 1
ATOM 2155 O O . GLU A 1 331 ? 1.445 23.065 -7.977 1.00 108.86 1081 GLU A O 1
ATOM 2161 N N . GLY A 1 332 ? 0.305 21.239 -7.271 1.00 105.34 1082 GLY A N 1
ATOM 2162 C CA . GLY A 1 332 ? -1.025 21.672 -7.691 1.00 105.42 1082 GLY A CA 1
ATOM 2163 C C . GLY A 1 332 ? -1.788 20.632 -8.489 1.00 109.88 1082 GLY A C 1
ATOM 2164 O O . GLY A 1 332 ? -2.937 20.868 -8.879 1.00 108.92 1082 GLY A O 1
ATOM 2165 N N . LYS A 1 333 ? -1.145 19.471 -8.732 1.00 107.40 1083 LYS A N 1
ATOM 2166 C CA . LYS A 1 333 ? -1.697 18.346 -9.489 1.00 107.63 1083 LYS A CA 1
ATOM 2167 C C . LYS A 1 333 ? -2.532 17.462 -8.556 1.00 111.19 1083 LYS A C 1
ATOM 2168 O O . LYS A 1 333 ? -2.004 16.548 -7.919 1.00 110.15 1083 LYS A O 1
ATOM 2174 N N . VAL A 1 334 ? -3.838 17.770 -8.455 1.00 108.29 1084 VAL A N 1
ATOM 2175 C CA . VAL A 1 334 ? -4.801 17.055 -7.602 1.00 107.58 1084 VAL A CA 1
ATOM 2176 C C . VAL A 1 334 ? -5.154 15.709 -8.255 1.00 112.23 1084 VAL A C 1
ATOM 2177 O O . VAL A 1 334 ? -5.215 14.692 -7.564 1.00 111.11 1084 VAL A O 1
ATOM 2181 N N . LYS A 1 335 ? -5.382 15.719 -9.583 1.00 110.30 1085 LYS A N 1
ATOM 2182 C CA . LYS A 1 335 ? -5.759 14.554 -10.389 1.00 110.94 1085 LYS A CA 1
ATOM 2183 C C . LYS A 1 335 ? -4.639 13.502 -10.404 1.00 115.49 1085 LYS A C 1
ATOM 2184 O O . LYS A 1 335 ? -4.933 12.306 -10.345 1.00 115.02 1085 LYS A O 1
ATOM 2190 N N . GLU A 1 336 ? -3.369 13.946 -10.445 1.00 112.69 1086 GLU A N 1
ATOM 2191 C CA . GLU A 1 336 ? -2.198 13.065 -10.431 1.00 113.02 1086 GLU A CA 1
ATOM 2192 C C . GLU A 1 336 ? -1.972 12.493 -9.028 1.00 115.72 1086 GLU A C 1
ATOM 2193 O O . GLU A 1 336 ? -1.494 11.363 -8.905 1.00 115.41 1086 GLU A O 1
ATOM 2199 N N . ALA A 1 337 ? -2.329 13.268 -7.980 1.00 111.11 1087 ALA A N 1
ATOM 2200 C CA . ALA A 1 337 ? -2.206 12.868 -6.575 1.00 109.70 1087 ALA A CA 1
ATOM 2201 C C . ALA A 1 337 ? -3.220 11.776 -6.221 1.00 112.89 1087 ALA A C 1
ATOM 2202 O O . ALA A 1 337 ? -2.901 10.886 -5.430 1.00 112.01 1087 ALA A O 1
ATOM 2204 N N . GLN A 1 338 ? -4.434 11.842 -6.811 1.00 109.45 1088 GLN A N 1
ATOM 2205 C CA . GLN A 1 338 ? -5.510 10.865 -6.607 1.00 108.75 1088 GLN A CA 1
ATOM 2206 C C . GLN A 1 338 ? -5.181 9.546 -7.317 1.00 113.29 1088 GLN A C 1
ATOM 2207 O O . GLN A 1 338 ? -5.488 8.477 -6.784 1.00 112.52 1088 GLN A O 1
ATOM 2213 N N . ALA A 1 339 ? -4.551 9.629 -8.511 1.00 110.82 1089 ALA A N 1
ATOM 2214 C CA . ALA A 1 339 ? -4.137 8.482 -9.324 1.00 111.51 1089 ALA A CA 1
ATOM 2215 C C . ALA A 1 339 ? -2.972 7.736 -8.670 1.00 114.83 1089 ALA A C 1
ATOM 2216 O O . ALA A 1 339 ? -2.929 6.508 -8.732 1.00 114.55 1089 ALA A O 1
ATOM 2218 N N . ALA A 1 340 ? -2.038 8.481 -8.040 1.00 111.10 1090 ALA A N 1
ATOM 2219 C CA . ALA A 1 340 ? -0.878 7.928 -7.333 1.00 110.76 1090 ALA A CA 1
ATOM 2220 C C . ALA A 1 340 ? -1.308 7.238 -6.035 1.00 113.79 1090 ALA A C 1
ATOM 2221 O O . ALA A 1 340 ? -0.663 6.278 -5.613 1.00 113.31 1090 ALA A O 1
ATOM 2223 N N . ALA A 1 341 ? -2.399 7.729 -5.410 1.00 109.70 1091 ALA A N 1
ATOM 2224 C CA . ALA A 1 341 ? -2.972 7.164 -4.188 1.00 108.44 1091 ALA A CA 1
ATOM 2225 C C . ALA A 1 341 ? -3.757 5.887 -4.502 1.00 112.74 1091 ALA A C 1
ATOM 2226 O O . ALA A 1 341 ? -3.901 5.029 -3.630 1.00 111.69 1091 ALA A O 1
ATOM 2228 N N . GLU A 1 342 ? -4.253 5.757 -5.753 1.00 110.50 1092 GLU A N 1
ATOM 2229 C CA . GLU A 1 342 ? -4.970 4.573 -6.234 1.00 111.04 1092 GLU A CA 1
ATOM 2230 C C . GLU A 1 342 ? -3.989 3.405 -6.405 1.00 115.95 1092 GLU A C 1
ATOM 2231 O O . GLU A 1 342 ? -4.388 2.247 -6.286 1.00 115.63 1092 GLU A O 1
ATOM 2233 N N . GLN A 1 343 ? -2.701 3.727 -6.672 1.00 113.34 1093 GLN A N 1
ATOM 2234 C CA . GLN A 1 343 ? -1.593 2.778 -6.816 1.00 113.98 1093 GLN A CA 1
ATOM 2235 C C . GLN A 1 343 ? -1.188 2.197 -5.454 1.00 117.24 1093 GLN A C 1
ATOM 2236 O O . GLN A 1 343 ? -0.659 1.086 -5.400 1.00 117.25 1093 GLN A O 1
ATOM 2242 N N . LEU A 1 344 ? -1.430 2.956 -4.361 1.00 112.80 1094 LEU A N 1
ATOM 2243 C CA . LEU A 1 344 ? -1.141 2.559 -2.978 1.00 111.61 1094 LEU A CA 1
ATOM 2244 C C . LEU A 1 344 ? -2.110 1.447 -2.535 1.00 115.45 1094 LEU A C 1
ATOM 2245 O O . LEU A 1 344 ? -1.740 0.604 -1.714 1.00 114.45 1094 LEU A O 1
ATOM 2250 N N . LYS A 1 345 ? -3.336 1.442 -3.104 1.00 112.66 1095 LYS A N 1
ATOM 2251 C CA . LYS A 1 345 ? -4.389 0.459 -2.837 1.00 112.49 1095 LYS A CA 1
ATOM 2252 C C . LYS A 1 345 ? -3.988 -0.919 -3.383 1.00 118.35 1095 LYS A C 1
ATOM 2253 O O . LYS A 1 345 ? -4.193 -1.923 -2.704 1.00 117.51 1095 LYS A O 1
ATOM 2259 N N . THR A 1 346 ? -3.392 -0.960 -4.591 1.00 117.16 1096 THR A N 1
ATOM 2260 C CA . THR A 1 346 ? -2.941 -2.199 -5.241 1.00 118.62 1096 THR A CA 1
ATOM 2261 C C . THR A 1 346 ? -1.667 -2.749 -4.566 1.00 123.49 1096 THR A C 1
ATOM 2262 O O . THR A 1 346 ? -1.370 -3.938 -4.708 1.00 123.53 1096 THR A O 1
ATOM 2266 N N . THR A 1 347 ? -0.930 -1.888 -3.834 1.00 120.44 1097 THR A N 1
ATOM 2267 C CA . THR A 1 347 ? 0.305 -2.233 -3.122 1.00 120.51 1097 THR A CA 1
ATOM 2268 C C . THR A 1 347 ? -0.034 -2.982 -1.811 1.00 124.79 1097 THR A C 1
ATOM 2269 O O . THR A 1 347 ? 0.602 -3.999 -1.523 1.00 124.52 1097 THR A O 1
ATOM 2273 N N . ARG A 1 348 ? -1.019 -2.482 -1.025 1.00 121.40 1098 ARG A N 1
ATOM 2274 C CA . ARG A 1 348 ? -1.434 -3.102 0.241 1.00 120.67 1098 ARG A CA 1
ATOM 2275 C C . ARG A 1 348 ? -2.227 -4.402 -0.012 1.00 126.68 1098 ARG A C 1
ATOM 2276 O O . ARG A 1 348 ? -2.146 -5.321 0.804 1.00 125.53 1098 ARG A O 1
ATOM 2284 N N . ASN A 1 349 ? -2.962 -4.481 -1.147 1.00 125.90 1099 ASN A N 1
ATOM 2285 C CA . ASN A 1 349 ? -3.766 -5.646 -1.538 1.00 127.29 1099 ASN A CA 1
ATOM 2286 C C . ASN A 1 349 ? -2.888 -6.853 -1.929 1.00 133.85 1099 ASN A C 1
ATOM 2287 O O . ASN A 1 349 ? -3.409 -7.962 -2.060 1.00 134.25 1099 ASN A O 1
ATOM 2292 N N . ALA A 1 350 ? -1.568 -6.638 -2.101 1.00 131.84 1100 ALA A N 1
ATOM 2293 C CA . ALA A 1 350 ? -0.599 -7.673 -2.470 1.00 133.37 1100 ALA A CA 1
ATOM 2294 C C . ALA A 1 350 ? -0.012 -8.393 -1.238 1.00 138.15 1100 ALA A C 1
ATOM 2295 O O . ALA A 1 350 ? 0.519 -9.499 -1.382 1.00 138.49 1100 ALA A O 1
ATOM 2297 N N . TYR A 1 351 ? -0.102 -7.774 -0.041 1.00 134.58 1101 TYR A N 1
ATOM 2298 C CA . TYR A 1 351 ? 0.453 -8.327 1.200 1.00 134.04 1101 TYR A CA 1
ATOM 2299 C C . TYR A 1 351 ? -0.628 -8.853 2.172 1.00 137.80 1101 TYR A C 1
ATOM 2300 O O . TYR A 1 351 ? -0.281 -9.579 3.111 1.00 136.47 1101 TYR A O 1
ATOM 2309 N N . ILE A 1 352 ? -1.921 -8.522 1.939 1.00 135.25 1102 ILE A N 1
ATOM 2310 C CA . ILE A 1 352 ? -3.044 -8.972 2.783 1.00 134.67 1102 ILE A CA 1
ATOM 2311 C C . ILE A 1 352 ? -3.309 -10.487 2.578 1.00 139.83 1102 ILE A C 1
ATOM 2312 O O . ILE A 1 352 ? -3.961 -11.115 3.413 1.00 138.81 1102 ILE A O 1
ATOM 2317 N N . GLN A 1 353 ? -2.801 -11.059 1.472 1.00 138.20 1103 GLN A N 1
ATOM 2318 C CA . GLN A 1 353 ? -2.932 -12.484 1.154 1.00 139.25 1103 GLN A CA 1
ATOM 2319 C C . GLN A 1 353 ? -1.735 -13.281 1.728 1.00 143.01 1103 GLN A C 1
ATOM 2320 O O . GLN A 1 353 ? -1.710 -14.512 1.634 1.00 143.07 1103 GLN A O 1
ATOM 2326 N N . LYS A 1 354 ? -0.765 -12.570 2.344 1.00 138.79 1104 LYS A N 1
ATOM 2327 C CA . LYS A 1 354 ? 0.444 -13.157 2.924 1.00 138.22 1104 LYS A CA 1
ATOM 2328 C C . LYS A 1 354 ? 0.503 -13.027 4.455 1.00 140.31 1104 LYS A C 1
ATOM 2329 O O . LYS A 1 354 ? 1.233 -13.796 5.086 1.00 139.68 1104 LYS A O 1
ATOM 2331 N N . TYR A 1 355 ? -0.242 -12.070 5.050 1.00 135.66 1105 TYR A N 1
ATOM 2332 C CA . TYR A 1 355 ? -0.191 -11.841 6.496 1.00 133.95 1105 TYR A CA 1
ATOM 2333 C C . TYR A 1 355 ? -1.569 -11.796 7.169 1.00 136.37 1105 TYR A C 1
ATOM 2334 O O . TYR A 1 355 ? -1.694 -12.312 8.282 1.00 135.26 1105 TYR A O 1
ATOM 2343 N N . LEU A 1 356 ? -2.576 -11.156 6.540 1.00 132.45 1106 LEU A N 1
ATOM 2344 C CA . LEU A 1 356 ? -3.915 -11.004 7.127 1.00 131.52 1106 LEU A CA 1
ATOM 2345 C C . LEU A 1 356 ? -4.649 -12.342 7.284 1.00 135.19 1106 LEU A C 1
ATOM 2346 O O . LEU A 1 356 ? -5.397 -12.489 8.252 1.00 134.22 1106 LEU A O 1
ATOM 2348 N N . ARG A 1 357 ? -4.436 -13.306 6.368 1.00 132.32 248 ARG A N 1
ATOM 2349 C CA . ARG A 1 357 ? -5.096 -14.617 6.438 1.00 132.56 248 ARG A CA 1
ATOM 2350 C C . ARG A 1 357 ? -4.487 -15.501 7.527 1.00 134.93 248 ARG A C 1
ATOM 2351 O O . ARG A 1 357 ? -5.164 -16.403 8.016 1.00 134.59 248 ARG A O 1
ATOM 2359 N N . ASN A 1 358 ? -3.200 -15.275 7.869 1.00 130.23 249 ASN A N 1
ATOM 2360 C CA . ASN A 1 358 ? -2.442 -16.062 8.843 1.00 129.10 249 ASN A CA 1
ATOM 2361 C C . ASN A 1 358 ? -2.500 -15.470 10.263 1.00 130.47 249 ASN A C 1
ATOM 2362 O O . ASN A 1 358 ? -2.243 -16.204 11.221 1.00 129.52 249 ASN A O 1
ATOM 2367 N N . ARG A 1 359 ? -2.836 -14.168 10.403 1.00 125.58 250 ARG A N 1
ATOM 2368 C CA . ARG A 1 359 ? -2.931 -13.469 11.693 1.00 123.68 250 ARG A CA 1
ATOM 2369 C C . ARG A 1 359 ? -4.177 -13.905 12.486 1.00 125.12 250 ARG A C 1
ATOM 2370 O O . ARG A 1 359 ? -4.164 -13.892 13.723 1.00 123.81 250 ARG A O 1
ATOM 2378 N N . ASP A 1 360 ? -5.249 -14.293 11.763 1.00 120.88 251 ASP A N 1
ATOM 2379 C CA . ASP A 1 360 ? -6.522 -14.738 12.340 1.00 120.05 251 ASP A CA 1
ATOM 2380 C C . ASP A 1 360 ? -6.360 -16.066 13.077 1.00 121.52 251 ASP A C 1
ATOM 2381 O O . ASP A 1 360 ? -6.982 -16.256 14.123 1.00 120.62 251 ASP A O 1
ATOM 2386 N N . THR A 1 361 ? -5.521 -16.976 12.534 1.00 116.66 252 THR A N 1
ATOM 2387 C CA . THR A 1 361 ? -5.224 -18.280 13.134 1.00 115.55 252 THR A CA 1
ATOM 2388 C C . THR A 1 361 ? -4.309 -18.092 14.344 1.00 116.01 252 THR A C 1
ATOM 2389 O O . THR A 1 361 ? -4.389 -18.877 15.286 1.00 115.04 252 THR A O 1
ATOM 2393 N N . MET A 1 362 ? -3.446 -17.049 14.312 1.00 110.54 253 MET A N 1
ATOM 2394 C CA . MET A 1 362 ? -2.515 -16.695 15.387 1.00 108.65 253 MET A CA 1
ATOM 2395 C C . MET A 1 362 ? -3.269 -16.107 16.590 1.00 110.31 253 MET A C 1
ATOM 2396 O O . MET A 1 362 ? -3.012 -16.518 17.724 1.00 109.29 253 MET A O 1
ATOM 2401 N N . MET A 1 363 ? -4.201 -15.160 16.341 1.00 105.78 254 MET A N 1
ATOM 2402 C CA . MET A 1 363 ? -4.993 -14.488 17.380 1.00 104.50 254 MET A CA 1
ATOM 2403 C C . MET A 1 363 ? -6.018 -15.445 18.028 1.00 106.65 254 MET A C 1
ATOM 2404 O O . MET A 1 363 ? -6.350 -15.270 19.207 1.00 105.79 254 MET A O 1
ATOM 2409 N N . SER A 1 364 ? -6.495 -16.459 17.268 1.00 102.30 255 SER A N 1
ATOM 2410 C CA . SER A 1 364 ? -7.438 -17.481 17.747 1.00 101.66 255 SER A CA 1
ATOM 2411 C C . SER A 1 364 ? -6.778 -18.370 18.808 1.00 102.95 255 SER A C 1
ATOM 2412 O O . SER A 1 364 ? -7.429 -18.749 19.785 1.00 102.48 255 SER A O 1
ATOM 2415 N N . LEU A 1 365 ? -5.484 -18.692 18.605 1.00 97.51 256 LEU A N 1
ATOM 2416 C CA . LEU A 1 365 ? -4.672 -19.498 19.514 1.00 95.86 256 LEU A CA 1
ATOM 2417 C C . LEU A 1 365 ? -4.161 -18.638 20.668 1.00 96.63 256 LEU A C 1
ATOM 2418 O O . LEU A 1 365 ? -4.016 -19.149 21.778 1.00 96.08 256 LEU A O 1
ATOM 2423 N N . LEU A 1 366 ? -3.901 -17.336 20.407 1.00 90.88 257 LEU A N 1
ATOM 2424 C CA . LEU A 1 366 ? -3.424 -16.367 21.396 1.00 89.01 257 LEU A CA 1
ATOM 2425 C C . LEU A 1 366 ? -4.488 -16.140 22.486 1.00 90.18 257 LEU A C 1
ATOM 2426 O O . LEU A 1 366 ? -4.146 -16.146 23.671 1.00 89.23 257 LEU A O 1
ATOM 2431 N N . LYS A 1 367 ? -5.767 -15.964 22.079 1.00 85.22 258 LYS A N 1
ATOM 2432 C CA . LYS A 1 367 ? -6.904 -15.747 22.982 1.00 84.32 258 LYS A CA 1
ATOM 2433 C C . LYS A 1 367 ? -7.159 -16.974 23.869 1.00 86.30 258 LYS A C 1
ATOM 2434 O O . LYS A 1 367 ? -7.463 -16.808 25.052 1.00 85.32 258 LYS A O 1
ATOM 2440 N N . THR A 1 368 ? -7.006 -18.193 23.301 1.00 82.12 259 THR A N 1
ATOM 2441 C CA . THR A 1 368 ? -7.180 -19.482 23.986 1.00 81.67 259 THR A CA 1
ATOM 2442 C C . THR A 1 368 ? -6.176 -19.599 25.153 1.00 84.05 259 THR A C 1
ATOM 2443 O O . THR A 1 368 ? -6.557 -20.027 26.246 1.00 83.34 259 THR A O 1
ATOM 2447 N N . VAL A 1 369 ? -4.912 -19.189 24.910 1.00 79.75 260 VAL A N 1
ATOM 2448 C CA . VAL A 1 369 ? -3.796 -19.194 25.859 1.00 78.80 260 VAL A CA 1
ATOM 2449 C C . VAL A 1 369 ? -4.106 -18.250 27.052 1.00 81.89 260 VAL A C 1
ATOM 2450 O O . VAL A 1 369 ? -3.864 -18.628 28.205 1.00 81.41 260 VAL A O 1
ATOM 2454 N N . VAL A 1 370 ? -4.654 -17.044 26.768 1.00 77.69 261 VAL A N 1
ATOM 2455 C CA . VAL A 1 370 ? -5.009 -16.024 27.766 1.00 76.94 261 VAL A CA 1
ATOM 2456 C C . VAL A 1 370 ? -6.168 -16.544 28.660 1.00 80.72 261 VAL A C 1
ATOM 2457 O O . VAL A 1 370 ? -6.192 -16.231 29.851 1.00 79.85 261 VAL A O 1
ATOM 2461 N N . ILE A 1 371 ? -7.086 -17.358 28.101 1.00 78.01 262 ILE A N 1
ATOM 2462 C CA . ILE A 1 371 ? -8.205 -17.942 28.854 1.00 78.59 262 ILE A CA 1
ATOM 2463 C C . ILE A 1 371 ? -7.646 -18.995 29.841 1.00 82.02 262 ILE A C 1
ATOM 2464 O O . ILE A 1 371 ? -8.096 -19.043 30.991 1.00 81.59 262 ILE A O 1
ATOM 2469 N N . VAL A 1 372 ? -6.641 -19.792 29.404 1.00 78.11 263 VAL A N 1
ATOM 2470 C CA . VAL A 1 372 ? -5.966 -20.810 30.229 1.00 77.46 263 VAL A CA 1
ATOM 2471 C C . VAL A 1 372 ? -5.225 -20.099 31.386 1.00 79.90 263 VAL A C 1
ATOM 2472 O O . VAL A 1 372 ? -5.311 -20.540 32.538 1.00 79.38 263 VAL A O 1
ATOM 2476 N N . LEU A 1 373 ? -4.540 -18.979 31.072 1.00 75.55 264 LEU A N 1
ATOM 2477 C CA . LEU A 1 373 ? -3.796 -18.167 32.038 1.00 74.78 264 LEU A CA 1
ATOM 2478 C C . LEU A 1 373 ? -4.750 -17.412 32.976 1.00 79.02 264 LEU A C 1
ATOM 2479 O O . LEU A 1 373 ? -4.465 -17.301 34.169 1.00 78.25 264 LEU A O 1
ATOM 2484 N N . GLY A 1 374 ? -5.855 -16.906 32.421 1.00 76.51 265 GLY A N 1
ATOM 2485 C CA . GLY A 1 374 ? -6.887 -16.171 33.147 1.00 76.97 265 GLY A CA 1
ATOM 2486 C C . GLY A 1 374 ? -7.548 -17.006 34.224 1.00 81.66 265 GLY A C 1
ATOM 2487 O O . GLY A 1 374 ? -7.663 -16.562 35.367 1.00 81.35 265 GLY A O 1
ATOM 2488 N N . ALA A 1 375 ? -7.938 -18.248 33.870 1.00 78.65 266 ALA A N 1
ATOM 2489 C CA . ALA A 1 375 ? -8.557 -19.213 34.784 1.00 78.85 266 ALA A CA 1
ATOM 2490 C C . ALA A 1 375 ? -7.571 -19.649 35.870 1.00 82.64 266 ALA A C 1
ATOM 2491 O O . ALA A 1 375 ? -7.993 -19.902 37.000 1.00 82.75 266 ALA A O 1
ATOM 2493 N N . PHE A 1 376 ? -6.261 -19.719 35.527 1.00 78.34 267 PHE A N 1
ATOM 2494 C CA . PHE A 1 376 ? -5.174 -20.095 36.433 1.00 77.82 267 PHE A CA 1
ATOM 2495 C C . PHE A 1 376 ? -4.976 -19.032 37.525 1.00 81.54 267 PHE A C 1
ATOM 2496 O O . PHE A 1 376 ? -4.768 -19.393 38.680 1.00 80.80 267 PHE A O 1
ATOM 2504 N N . ILE A 1 377 ? -5.050 -17.734 37.162 1.00 78.61 268 ILE A N 1
ATOM 2505 C CA . ILE A 1 377 ? -4.875 -16.615 38.095 1.00 78.83 268 ILE A CA 1
ATOM 2506 C C . ILE A 1 377 ? -6.089 -16.534 39.050 1.00 83.95 268 ILE A C 1
ATOM 2507 O O . ILE A 1 377 ? -5.890 -16.535 40.261 1.00 83.95 268 ILE A O 1
ATOM 2512 N N . ILE A 1 378 ? -7.323 -16.513 38.508 1.00 80.93 269 ILE A N 1
ATOM 2513 C CA . ILE A 1 378 ? -8.594 -16.374 39.235 1.00 81.74 269 ILE A CA 1
ATOM 2514 C C . ILE A 1 378 ? -8.762 -17.470 40.334 1.00 86.56 269 ILE A C 1
ATOM 2515 O O . ILE A 1 378 ? -9.340 -17.169 41.381 1.00 86.96 269 ILE A O 1
ATOM 2520 N N . CYS A 1 379 ? -8.238 -18.695 40.128 1.00 82.98 270 CYS A N 1
ATOM 2521 C CA . CYS A 1 379 ? -8.406 -19.770 41.112 1.00 83.44 270 CYS A CA 1
ATOM 2522 C C . CYS A 1 379 ? -7.195 -19.903 42.073 1.00 86.12 270 CYS A C 1
ATOM 2523 O O . CYS A 1 379 ? -7.397 -20.299 43.223 1.00 86.16 270 CYS A O 1
ATOM 2526 N N . TRP A 1 380 ? -5.954 -19.637 41.603 1.00 81.05 271 TRP A N 1
ATOM 2527 C CA . TRP A 1 380 ? -4.752 -19.797 42.433 1.00 80.10 271 TRP A CA 1
ATOM 2528 C C . TRP A 1 380 ? -4.458 -18.583 43.327 1.00 84.23 271 TRP A C 1
ATOM 2529 O O . TRP A 1 380 ? -3.891 -18.780 44.403 1.00 84.14 271 TRP A O 1
ATOM 2540 N N . THR A 1 381 ? -4.809 -17.349 42.893 1.00 80.82 272 THR A N 1
ATOM 2541 C CA . THR A 1 381 ? -4.564 -16.113 43.655 1.00 81.07 272 THR A CA 1
ATOM 2542 C C . THR A 1 381 ? -5.279 -16.158 45.042 1.00 85.93 272 THR A C 1
ATOM 2543 O O . THR A 1 381 ? -4.588 -15.862 46.016 1.00 85.80 272 THR A O 1
ATOM 2547 N N . PRO A 1 382 ? -6.582 -16.553 45.204 1.00 83.26 273 PRO A N 1
ATOM 2548 C CA . PRO A 1 382 ? -7.182 -16.565 46.559 1.00 84.17 273 PRO A CA 1
ATOM 2549 C C . PRO A 1 382 ? -6.471 -17.510 47.528 1.00 87.70 273 PRO A C 1
ATOM 2550 O O . PRO A 1 382 ? -6.413 -17.217 48.720 1.00 88.38 273 PRO A O 1
ATOM 2554 N N . GLY A 1 383 ? -5.922 -18.602 47.005 1.00 82.57 274 GLY A N 1
ATOM 2555 C CA . GLY A 1 383 ? -5.179 -19.575 47.793 1.00 81.84 274 GLY A CA 1
ATOM 2556 C C . GLY A 1 383 ? -3.808 -19.084 48.200 1.00 84.20 274 GLY A C 1
ATOM 2557 O O . GLY A 1 383 ? -3.338 -19.415 49.290 1.00 83.82 274 GLY A O 1
ATOM 2558 N N . LEU A 1 384 ? -3.157 -18.289 47.325 1.00 79.77 275 LEU A N 1
ATOM 2559 C CA . LEU A 1 384 ? -1.831 -17.712 47.568 1.00 79.03 275 LEU A CA 1
ATOM 2560 C C . LEU A 1 384 ? -1.930 -16.476 48.473 1.00 83.22 275 LEU A C 1
ATOM 2561 O O . LEU A 1 384 ? -1.000 -16.220 49.240 1.00 83.07 275 LEU A O 1
ATOM 2566 N N . VAL A 1 385 ? -3.059 -15.727 48.401 1.00 79.81 276 VAL A N 1
ATOM 2567 C CA . VAL A 1 385 ? -3.330 -14.557 49.252 1.00 80.40 276 VAL A CA 1
ATOM 2568 C C . VAL A 1 385 ? -3.613 -15.085 50.676 1.00 84.83 276 VAL A C 1
ATOM 2569 O O . VAL A 1 385 ? -3.207 -14.459 51.659 1.00 84.95 276 VAL A O 1
ATOM 2573 N N . LEU A 1 386 ? -4.245 -16.278 50.764 1.00 81.22 277 LEU A N 1
ATOM 2574 C CA . LEU A 1 386 ? -4.562 -16.981 52.009 1.00 81.86 277 LEU A CA 1
ATOM 2575 C C . LEU A 1 386 ? -3.278 -17.354 52.757 1.00 85.79 277 LEU A C 1
ATOM 2576 O O . LEU A 1 386 ? -3.271 -17.322 53.985 1.00 86.30 277 LEU A O 1
ATOM 2581 N N . LEU A 1 387 ? -2.198 -17.689 52.015 1.00 81.55 278 LEU A N 1
ATOM 2582 C CA . LEU A 1 387 ? -0.878 -18.022 52.561 1.00 81.35 278 LEU A CA 1
ATOM 2583 C C . LEU A 1 387 ? -0.234 -16.781 53.185 1.00 87.33 278 LEU A C 1
ATOM 2584 O O . LEU A 1 387 ? 0.424 -16.895 54.217 1.00 87.62 278 LEU A O 1
ATOM 2589 N N . LEU A 1 388 ? -0.444 -15.599 52.565 1.00 84.93 279 LEU A N 1
ATOM 2590 C CA . LEU A 1 388 ? 0.062 -14.309 53.040 1.00 86.06 279 LEU A CA 1
ATOM 2591 C C . LEU A 1 388 ? -0.693 -13.866 54.300 1.00 93.28 279 LEU A C 1
ATOM 2592 O O . LEU A 1 388 ? -0.066 -13.403 55.253 1.00 93.80 279 LEU A O 1
ATOM 2597 N N . LEU A 1 389 ? -2.032 -14.043 54.317 1.00 91.77 280 LEU A N 1
ATOM 2598 C CA . LEU A 1 389 ? -2.908 -13.694 55.447 1.00 93.88 280 LEU A CA 1
ATOM 2599 C C . LEU A 1 389 ? -2.726 -14.661 56.637 1.00 100.51 280 LEU A C 1
ATOM 2600 O O . LEU A 1 389 ? -3.179 -14.365 57.746 1.00 101.53 280 LEU A O 1
ATOM 2605 N N . ASP A 1 390 ? -2.075 -15.812 56.399 1.00 97.68 281 ASP A N 1
ATOM 2606 C CA . ASP A 1 390 ? -1.820 -16.833 57.412 1.00 98.58 281 ASP A CA 1
ATOM 2607 C C . ASP A 1 390 ? -0.686 -16.420 58.359 1.00 104.70 281 ASP A C 1
ATOM 2608 O O . ASP A 1 390 ? -0.751 -16.722 59.549 1.00 105.37 281 ASP A O 1
ATOM 2613 N N . VAL A 1 391 ? 0.337 -15.737 57.834 1.00 101.98 282 VAL A N 1
ATOM 2614 C CA . VAL A 1 391 ? 1.525 -15.348 58.590 1.00 103.17 282 VAL A CA 1
ATOM 2615 C C . VAL A 1 391 ? 1.592 -13.821 58.828 1.00 110.39 282 VAL A C 1
ATOM 2616 O O . VAL A 1 391 ? 2.205 -13.405 59.811 1.00 111.05 282 VAL A O 1
ATOM 2620 N N . CYS A 1 392 ? 0.971 -12.999 57.955 1.00 108.75 283 CYS A N 1
ATOM 2621 C CA . CYS A 1 392 ? 1.026 -11.536 58.073 1.00 110.75 283 CYS A CA 1
ATOM 2622 C C . CYS A 1 392 ? -0.293 -10.940 58.622 1.00 117.70 283 CYS A C 1
ATOM 2623 O O . CYS A 1 392 ? -0.346 -9.728 58.860 1.00 118.40 283 CYS A O 1
ATOM 2626 N N . CYS A 1 393 ? -1.333 -11.770 58.844 1.00 115.82 284 CYS A N 1
ATOM 2627 C CA . CYS A 1 393 ? -2.621 -11.310 59.370 1.00 117.79 284 CYS A CA 1
ATOM 2628 C C . CYS A 1 393 ? -3.080 -12.250 60.529 1.00 123.00 284 CYS A C 1
ATOM 2629 O O . CYS A 1 393 ? -3.996 -13.060 60.358 1.00 122.10 284 CYS A O 1
ATOM 2632 N N . PRO A 1 394 ? -2.477 -12.134 61.735 1.00 121.25 285 PRO A N 1
ATOM 2633 C CA . PRO A 1 394 ? -2.904 -12.989 62.851 1.00 122.02 285 PRO A CA 1
ATOM 2634 C C . PRO A 1 394 ? -3.976 -12.299 63.709 1.00 127.94 285 PRO A C 1
ATOM 2635 O O . PRO A 1 394 ? -3.756 -11.189 64.202 1.00 129.04 285 PRO A O 1
ATOM 2639 N N . GLN A 1 395 ? -5.153 -12.959 63.857 1.00 124.56 286 GLN A N 1
ATOM 2640 C CA . GLN A 1 395 ? -6.343 -12.550 64.634 1.00 126.10 286 GLN A CA 1
ATOM 2641 C C . GLN A 1 395 ? -7.275 -11.550 63.887 1.00 129.80 286 GLN A C 1
ATOM 2642 O O . GLN A 1 395 ? -8.320 -11.182 64.445 1.00 130.82 286 GLN A O 1
ATOM 2648 N N . CYS A 1 396 ? -6.945 -11.156 62.642 1.00 124.75 287 CYS A N 1
ATOM 2649 C CA . CYS A 1 396 ? -7.821 -10.248 61.884 1.00 124.53 287 CYS A CA 1
ATOM 2650 C C . CYS A 1 396 ? -8.976 -11.041 61.238 1.00 127.08 287 CYS A C 1
ATOM 2651 O O . CYS A 1 396 ? -10.109 -10.546 61.218 1.00 127.44 287 CYS A O 1
ATOM 2654 N N . ASP A 1 397 ? -8.698 -12.271 60.738 1.00 121.75 288 ASP A N 1
ATOM 2655 C CA . ASP A 1 397 ? -9.689 -13.141 60.092 1.00 120.38 288 ASP A CA 1
ATOM 2656 C C . ASP A 1 397 ? -9.299 -14.626 60.211 1.00 121.94 288 ASP A C 1
ATOM 2657 O O . ASP A 1 397 ? -8.111 -14.962 60.167 1.00 120.48 288 ASP A O 1
ATOM 2662 N N . VAL A 1 398 ? -10.316 -15.503 60.353 1.00 117.72 289 VAL A N 1
ATOM 2663 C CA . VAL A 1 398 ? -10.164 -16.960 60.468 1.00 116.42 289 VAL A CA 1
ATOM 2664 C C . VAL A 1 398 ? -9.882 -17.565 59.085 1.00 116.78 289 VAL A C 1
ATOM 2665 O O . VAL A 1 398 ? -10.518 -17.144 58.116 1.00 115.74 289 VAL A O 1
ATOM 2669 N N . LEU A 1 399 ? -8.984 -18.577 58.997 1.00 111.07 290 LEU A N 1
ATOM 2670 C CA . LEU A 1 399 ? -8.666 -19.251 57.725 1.00 108.46 290 LEU A CA 1
ATOM 2671 C C . LEU A 1 399 ? -9.521 -20.527 57.591 1.00 111.08 290 LEU A C 1
ATOM 2672 O O . LEU A 1 399 ? -9.000 -21.648 57.505 1.00 109.18 290 LEU A O 1
ATOM 2677 N N . ALA A 1 400 ? -10.858 -20.336 57.599 1.00 108.39 291 ALA A N 1
ATOM 2678 C CA . ALA A 1 400 ? -11.843 -21.416 57.502 1.00 108.07 291 ALA A CA 1
ATOM 2679 C C . ALA A 1 400 ? -11.938 -21.936 56.076 1.00 109.70 291 ALA A C 1
ATOM 2680 O O . ALA A 1 400 ? -11.959 -23.152 55.873 1.00 108.73 291 ALA A O 1
ATOM 2682 N N . TYR A 1 401 ? -11.982 -21.018 55.087 1.00 104.95 292 TYR A N 1
ATOM 2683 C CA . TYR A 1 401 ? -12.052 -21.356 53.669 1.00 103.34 292 TYR A CA 1
ATOM 2684 C C . TYR A 1 401 ? -10.674 -21.812 53.162 1.00 103.31 292 TYR A C 1
ATOM 2685 O O . TYR A 1 401 ? -10.024 -21.129 52.364 1.00 102.02 292 TYR A O 1
ATOM 2694 N N . GLU A 1 402 ? -10.246 -23.002 53.627 1.00 97.75 293 GLU A N 1
ATOM 2695 C CA . GLU A 1 402 ? -8.973 -23.591 53.229 1.00 95.18 293 GLU A CA 1
ATOM 2696 C C . GLU A 1 402 ? -9.248 -24.796 52.305 1.00 96.42 293 GLU A C 1
ATOM 2697 O O . GLU A 1 402 ? -8.516 -24.972 51.338 1.00 94.80 293 GLU A O 1
ATOM 2703 N N . LYS A 1 403 ? -10.327 -25.565 52.557 1.00 92.35 294 LYS A N 1
ATOM 2704 C CA . LYS A 1 403 ? -10.746 -26.708 51.740 1.00 91.08 294 LYS A CA 1
ATOM 2705 C C . LYS A 1 403 ? -11.356 -26.244 50.402 1.00 92.71 294 LYS A C 1
ATOM 2706 O O . LYS A 1 403 ? -11.202 -26.930 49.389 1.00 91.24 294 LYS A O 1
ATOM 2712 N N . PHE A 1 404 ? -12.023 -25.078 50.404 1.00 88.94 295 PHE A N 1
ATOM 2713 C CA . PHE A 1 404 ? -12.661 -24.475 49.233 1.00 88.37 295 PHE A CA 1
ATOM 2714 C C . P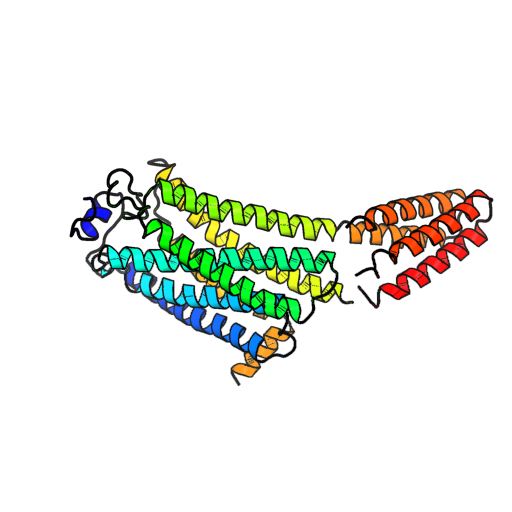HE A 1 404 ? -11.628 -23.982 48.205 1.00 89.82 295 PHE A C 1
ATOM 2715 O O . PHE A 1 404 ? -11.782 -24.268 47.014 1.00 88.60 295 PHE A O 1
ATOM 2723 N N . PHE A 1 405 ? -10.582 -23.252 48.655 1.00 85.45 296 PHE A N 1
ATOM 2724 C CA . PHE A 1 405 ? -9.530 -22.721 47.779 1.00 83.89 296 PHE A CA 1
ATOM 2725 C C . PHE A 1 405 ? -8.633 -23.840 47.230 1.00 86.05 296 PHE A C 1
ATOM 2726 O O . PHE A 1 405 ? -8.044 -23.667 46.162 1.00 84.56 296 PHE A O 1
ATOM 2734 N N . LEU A 1 406 ? -8.542 -24.980 47.951 1.00 82.42 297 LEU A N 1
ATOM 2735 C CA . LEU A 1 406 ? -7.782 -26.169 47.552 1.00 81.30 297 LEU A CA 1
ATOM 2736 C C . LEU A 1 406 ? -8.456 -26.824 46.341 1.00 85.49 297 LEU A C 1
ATOM 2737 O O . LEU A 1 406 ? -7.773 -27.126 45.364 1.00 84.29 297 LEU A O 1
ATOM 2742 N N . LEU A 1 407 ? -9.796 -27.021 46.407 1.00 83.19 298 LEU A N 1
ATOM 2743 C CA . LEU A 1 407 ? -10.611 -27.617 45.344 1.00 83.46 298 LEU A CA 1
ATOM 2744 C C . LEU A 1 407 ? -10.701 -26.690 44.132 1.00 87.46 298 LEU A C 1
ATOM 2745 O O . LEU A 1 407 ? -10.734 -27.179 43.003 1.00 86.86 298 LEU A O 1
ATOM 2750 N N . LEU A 1 408 ? -10.715 -25.360 44.367 1.00 84.39 299 LEU A N 1
ATOM 2751 C CA . LEU A 1 408 ? -10.781 -24.320 43.333 1.00 84.16 299 LEU A CA 1
ATOM 2752 C C . LEU A 1 408 ? -9.551 -24.381 42.406 1.00 88.39 299 LEU A C 1
ATOM 2753 O O . LEU A 1 408 ? -9.699 -24.248 41.189 1.00 88.43 299 LEU A O 1
ATOM 2758 N N . ALA A 1 409 ? -8.357 -24.611 42.981 1.00 84.57 300 ALA A N 1
ATOM 2759 C CA . ALA A 1 409 ? -7.101 -24.734 42.244 1.00 83.76 300 ALA A CA 1
ATOM 2760 C C . ALA A 1 409 ? -6.974 -26.112 41.588 1.00 88.42 300 ALA A C 1
ATOM 2761 O O . ALA A 1 409 ? -6.322 -26.235 40.550 1.00 87.54 300 ALA A O 1
ATOM 2763 N N . GLU A 1 410 ? -7.592 -27.141 42.197 1.00 86.43 301 GLU A N 1
ATOM 2764 C CA . GLU A 1 410 ? -7.596 -28.526 41.714 1.00 86.90 301 GLU A CA 1
ATOM 2765 C C . GLU A 1 410 ? -8.420 -28.653 40.425 1.00 92.16 301 GLU A C 1
ATOM 2766 O O . GLU A 1 410 ? -8.022 -29.390 39.521 1.00 91.90 301 GLU A O 1
ATOM 2772 N N . PHE A 1 411 ? -9.568 -27.937 40.349 1.00 89.62 302 PHE A N 1
ATOM 2773 C CA . PHE A 1 411 ? -10.481 -27.944 39.201 1.00 90.20 302 PHE A CA 1
ATOM 2774 C C . PHE A 1 411 ? -9.821 -27.337 37.946 1.00 93.08 302 PHE A C 1
ATOM 2775 O O . PHE A 1 411 ? -10.203 -27.704 36.834 1.00 93.63 302 PHE A O 1
ATOM 2783 N N . ASN A 1 412 ? -8.840 -26.418 38.121 1.00 87.48 303 ASN A N 1
ATOM 2784 C CA . ASN A 1 412 ? -8.131 -25.755 37.019 1.00 86.24 303 ASN A CA 1
ATOM 2785 C C . ASN A 1 412 ? -7.327 -26.749 36.175 1.00 89.01 303 ASN A C 1
ATOM 2786 O O . ASN A 1 412 ? -7.213 -26.561 34.962 1.00 88.92 303 ASN A O 1
ATOM 2791 N N . SER A 1 413 ? -6.787 -27.806 36.815 1.00 84.34 304 SER A N 1
ATOM 2792 C CA . SER A 1 413 ? -6.021 -28.871 36.160 1.00 83.50 304 SER A CA 1
ATOM 2793 C C . SER A 1 413 ? -6.913 -29.658 35.180 1.00 86.43 304 SER A C 1
ATOM 2794 O O . SER A 1 413 ? -6.397 -30.293 34.261 1.00 85.79 304 SER A O 1
ATOM 2797 N N . ALA A 1 414 ? -8.249 -29.582 35.372 1.00 82.52 305 ALA A N 1
ATOM 2798 C CA . ALA A 1 414 ? -9.276 -30.203 34.535 1.00 82.84 305 ALA A CA 1
ATOM 2799 C C . ALA A 1 414 ? -9.889 -29.185 33.554 1.00 85.24 305 ALA A C 1
ATOM 2800 O O . ALA A 1 414 ? -10.438 -29.584 32.533 1.00 85.25 305 ALA A O 1
ATOM 2802 N N . MET A 1 415 ? -9.791 -27.876 33.872 1.00 80.33 306 MET A N 1
ATOM 2803 C CA . MET A 1 415 ? -10.326 -26.771 33.066 1.00 79.75 306 MET A CA 1
ATOM 2804 C C . MET A 1 415 ? -9.595 -26.594 31.735 1.00 82.50 306 MET A C 1
ATOM 2805 O O . MET A 1 415 ? -10.244 -26.241 30.753 1.00 82.49 306 MET A O 1
ATOM 2810 N N . ASN A 1 416 ? -8.255 -26.798 31.706 1.00 77.87 307 ASN A N 1
ATOM 2811 C CA . ASN A 1 416 ? -7.419 -26.634 30.508 1.00 77.16 307 ASN A CA 1
ATOM 2812 C C . ASN A 1 416 ? -7.932 -27.496 29.314 1.00 80.95 307 ASN A C 1
ATOM 2813 O O . ASN A 1 416 ? -8.226 -26.881 28.290 1.00 79.96 307 ASN A O 1
ATOM 2818 N N . PRO A 1 417 ? -8.137 -28.848 29.396 1.00 78.60 308 PRO A N 1
ATOM 2819 C CA . PRO A 1 417 ? -8.645 -29.582 28.217 1.00 79.80 308 PRO A CA 1
ATOM 2820 C C . PRO A 1 417 ? -10.074 -29.184 27.815 1.00 85.85 308 PRO A C 1
ATOM 2821 O O . PRO A 1 417 ? -10.451 -29.377 26.659 1.00 86.38 308 PRO A O 1
ATOM 2825 N N . ILE A 1 418 ? -10.853 -28.611 28.750 1.00 82.92 309 ILE A N 1
ATOM 2826 C CA . ILE A 1 418 ? -12.227 -28.150 28.516 1.00 83.75 309 ILE A CA 1
ATOM 2827 C C . ILE A 1 418 ? -12.165 -26.859 27.671 1.00 87.70 309 ILE A C 1
ATOM 2828 O O . ILE A 1 418 ? -12.987 -26.692 26.770 1.00 87.88 309 ILE A O 1
ATOM 2833 N N . ILE A 1 419 ? -11.161 -25.989 27.929 1.00 84.14 310 ILE A N 1
ATOM 2834 C CA . ILE A 1 419 ? -10.936 -24.730 27.205 1.00 84.16 310 ILE A CA 1
ATOM 2835 C C . ILE A 1 419 ? -10.550 -25.036 25.738 1.00 90.18 310 ILE A C 1
ATOM 2836 O O . ILE A 1 419 ? -11.142 -24.452 24.827 1.00 90.04 310 ILE A O 1
ATOM 2841 N N . TYR A 1 420 ? -9.591 -25.962 25.518 1.00 88.22 311 TYR A N 1
ATOM 2842 C CA . TYR A 1 420 ? -9.136 -26.352 24.178 1.00 89.21 311 TYR A CA 1
ATOM 2843 C C . TYR A 1 420 ? -10.238 -27.073 23.373 1.00 95.76 311 TYR A C 1
ATOM 2844 O O . TYR A 1 420 ? -10.160 -27.106 22.145 1.00 95.83 311 TYR A O 1
ATOM 2853 N N . SER A 1 421 ? -11.249 -27.644 24.060 1.00 94.14 312 SER A N 1
ATOM 2854 C CA . SER A 1 421 ? -12.345 -28.391 23.440 1.00 96.04 312 SER A CA 1
ATOM 2855 C C . SER A 1 421 ? -13.346 -27.482 22.702 1.00 101.49 312 SER A C 1
ATOM 2856 O O . SER A 1 421 ? -13.834 -27.881 21.641 1.00 101.88 312 SER A O 1
ATOM 2859 N N . TYR A 1 422 ? -13.663 -26.285 23.249 1.00 98.44 313 TYR A N 1
ATOM 2860 C CA . TYR A 1 422 ? -14.631 -25.387 22.615 1.00 99.30 313 TYR A CA 1
ATOM 2861 C C . TYR A 1 422 ? -13.944 -24.241 21.827 1.00 104.27 313 TYR A C 1
ATOM 2862 O O . TYR A 1 422 ? -14.612 -23.608 21.005 1.00 104.34 313 TYR A O 1
ATOM 2871 N N . ARG A 1 423 ? -12.639 -23.974 22.070 1.00 101.16 314 ARG A N 1
ATOM 2872 C CA . ARG A 1 423 ? -11.913 -22.903 21.378 1.00 100.99 314 ARG A CA 1
ATOM 2873 C C . ARG A 1 423 ? -11.211 -23.411 20.116 1.00 106.76 314 ARG A C 1
ATOM 2874 O O . ARG A 1 423 ? -11.430 -22.839 19.044 1.00 106.90 314 ARG A O 1
ATOM 2882 N N . ASP A 1 424 ? -10.370 -24.463 20.235 1.00 104.18 315 ASP A N 1
ATOM 2883 C CA . ASP A 1 424 ? -9.637 -25.016 19.093 1.00 105.01 315 ASP A CA 1
ATOM 2884 C C . ASP A 1 424 ? -10.558 -25.895 18.254 1.00 111.13 315 ASP A C 1
ATOM 2885 O O . ASP A 1 424 ? -11.185 -26.818 18.780 1.00 111.33 315 ASP A O 1
ATOM 2890 N N . LYS A 1 425 ? -10.655 -25.578 16.951 1.00 108.94 316 LYS A N 1
ATOM 2891 C CA . LYS A 1 425 ? -11.518 -26.267 15.985 1.00 110.67 316 LYS A CA 1
ATOM 2892 C C . LYS A 1 425 ? -10.940 -27.626 15.575 1.00 116.21 316 LYS A C 1
ATOM 2893 O O . LYS A 1 425 ? -11.685 -28.606 15.525 1.00 116.95 316 LYS A O 1
ATOM 2899 N N . GLU A 1 426 ? -9.627 -27.676 15.266 1.00 113.00 317 GLU A N 1
ATOM 2900 C CA . GLU A 1 426 ? -8.914 -28.878 14.823 1.00 114.05 317 GLU A CA 1
ATOM 2901 C C . GLU A 1 426 ? -8.776 -29.907 15.958 1.00 117.91 317 GLU A C 1
ATOM 2902 O O . GLU A 1 426 ? -8.886 -31.106 15.699 1.00 118.74 317 GLU A O 1
ATOM 2908 N N . MET A 1 427 ? -8.534 -29.442 17.196 1.00 113.22 318 MET A N 1
ATOM 2909 C CA . MET A 1 427 ? -8.336 -30.289 18.375 1.00 112.85 318 MET A CA 1
ATOM 2910 C C . MET A 1 427 ? -9.639 -30.981 18.811 1.00 118.20 318 MET A C 1
ATOM 2911 O O . MET A 1 427 ? -9.586 -32.134 19.242 1.00 118.18 318 MET A O 1
ATOM 2916 N N . SER A 1 428 ? -10.797 -30.289 18.677 1.00 115.63 319 SER A N 1
ATOM 2917 C CA . SER A 1 428 ? -12.133 -30.786 19.044 1.00 116.72 319 SER A CA 1
ATOM 2918 C C . SER A 1 428 ? -12.505 -32.064 18.275 1.00 123.03 319 SER A C 1
ATOM 2919 O O . SER A 1 428 ? -13.143 -32.951 18.844 1.00 123.53 319 SER A O 1
ATOM 2922 N N . ALA A 1 429 ? -12.106 -32.152 16.991 1.00 120.49 320 ALA A N 1
ATOM 2923 C CA . ALA A 1 429 ? -12.362 -33.305 16.128 1.00 122.22 320 ALA A CA 1
ATOM 2924 C C . ALA A 1 429 ? -11.359 -34.441 16.397 1.00 125.99 320 ALA A C 1
ATOM 2925 O O . ALA A 1 429 ? -11.685 -35.604 16.151 1.00 127.04 320 ALA A O 1
ATOM 2927 N N . THR A 1 430 ? -10.154 -34.106 16.903 1.00 120.89 321 THR A N 1
ATOM 2928 C CA . THR A 1 430 ? -9.081 -35.066 17.192 1.00 120.65 321 THR A CA 1
ATOM 2929 C C . THR A 1 430 ? -9.423 -35.921 18.440 1.00 124.52 321 THR A C 1
ATOM 2930 O O . THR A 1 430 ? -9.084 -37.109 18.467 1.00 124.81 321 THR A O 1
ATOM 2934 N N . PHE A 1 431 ? -10.098 -35.323 19.454 1.00 120.33 322 PHE A N 1
ATOM 2935 C CA . PHE A 1 431 ? -10.486 -36.010 20.696 1.00 120.17 322 PHE A CA 1
ATOM 2936 C C . PHE A 1 431 ? -11.433 -37.194 20.429 1.00 126.32 322 PHE A C 1
ATOM 2937 O O . PHE A 1 431 ? -11.322 -38.229 21.092 1.00 126.02 322 PHE A O 1
ATOM 2945 N N . ARG A 1 432 ? -12.366 -37.024 19.473 1.00 124.65 323 ARG A N 1
ATOM 2946 C CA . ARG A 1 432 ? -13.347 -38.034 19.074 1.00 126.67 323 ARG A CA 1
ATOM 2947 C C . ARG A 1 432 ? -12.700 -39.190 18.298 1.00 132.45 323 ARG A C 1
ATOM 2948 O O . ARG A 1 432 ? -13.223 -40.305 18.334 1.00 133.63 323 ARG A O 1
ATOM 2956 N N . GLN A 1 433 ? -11.593 -38.914 17.582 1.00 128.93 324 GLN A N 1
ATOM 2957 C CA . GLN A 1 433 ? -10.853 -39.893 16.792 1.00 130.17 324 GLN A CA 1
ATOM 2958 C C . GLN A 1 433 ? -10.166 -40.941 17.685 1.00 133.89 324 GLN A C 1
ATOM 2959 O O . GLN A 1 433 ? -10.093 -42.116 17.299 1.00 134.79 324 GLN A O 1
ATOM 2961 N N . ILE A 1 434 ? -9.684 -40.518 18.875 1.00 128.89 325 ILE A N 1
ATOM 2962 C CA . ILE A 1 434 ? -8.981 -41.376 19.840 1.00 128.28 325 ILE A CA 1
ATOM 2963 C C . ILE A 1 434 ? -9.971 -42.336 20.521 1.00 133.64 325 ILE A C 1
ATOM 2964 O O . ILE A 1 434 ? -9.684 -43.532 20.627 1.00 134.00 325 ILE A O 1
ATOM 2966 N N . LEU A 1 435 ? -11.150 -41.829 20.922 1.00 130.70 326 LEU A N 1
ATOM 2967 C CA . LEU A 1 435 ? -12.220 -42.589 21.594 1.00 131.55 326 LEU A CA 1
ATOM 2968 C C . LEU A 1 435 ? -12.798 -43.713 20.711 1.00 137.79 326 LEU A C 1
ATOM 2969 O O . LEU A 1 435 ? -13.101 -44.800 21.211 1.00 138.28 326 LEU A O 1
ATOM 2974 N N . GLY A 1 436 ? -12.965 -43.416 19.423 1.00 135.26 327 GLY A N 1
ATOM 2975 C CA . GLY A 1 436 ? -13.520 -44.336 18.435 1.00 161.32 327 GLY A CA 1
ATOM 2976 C C . GLY A 1 436 ? -12.490 -45.315 17.909 1.00 178.14 327 GLY A C 1
ATOM 2977 O O . GLY A 1 436 ? -12.461 -46.476 18.313 1.00 136.83 327 GLY A O 1
#

Radius of gyration: 28.27 Å; Cα contacts (8 Å, |Δi|>4): 429; chains: 1; bounding box: 36×66×79 Å